Protein AF-A0A6G8KXK8-F1 (afdb_monomer)

pLDDT: mean 90.44, std 16.36, range [24.02, 98.88]

InterPro domains:
  IPR015020 Rv2525c-like, glycoside hydrolase-like domain [PF08924] (378-547)
  IPR017853 Glycoside hydrolase superfamily [SSF51445] (376-548)

Solvent-accessible surface area (backbone atoms only — not comparable to full-atom values): 31270 Å² total; per-residue (Å²): 136,88,83,84,82,83,89,82,91,83,83,91,78,85,88,78,90,76,91,75,84,85,71,83,79,80,82,74,75,77,79,79,46,39,70,76,41,20,50,42,35,47,50,48,38,73,72,38,61,87,43,93,65,53,70,86,60,78,68,58,14,59,79,43,71,66,49,40,26,46,49,37,27,53,50,29,49,78,70,68,46,58,70,84,66,35,70,32,67,86,44,72,68,52,50,71,67,53,67,71,47,63,65,77,30,87,66,72,36,71,71,44,36,47,51,27,46,30,34,40,57,74,70,31,69,27,46,52,81,92,39,98,48,43,17,31,40,39,72,47,36,43,52,22,50,41,49,50,25,64,48,21,38,43,74,86,40,55,46,98,88,67,48,46,36,41,33,48,43,50,48,52,42,52,55,50,90,61,42,40,48,72,42,94,91,36,38,70,67,50,18,50,50,33,21,60,53,28,30,71,89,39,53,81,57,58,50,64,57,52,11,26,13,67,91,35,56,66,54,34,25,49,54,41,20,50,51,28,50,75,72,66,31,45,76,40,94,52,88,84,48,83,34,38,22,68,30,64,90,44,70,43,49,53,52,53,45,55,72,65,42,63,46,38,76,87,70,38,70,69,55,36,45,54,52,26,44,35,39,38,58,52,68,42,73,84,57,49,75,89,75,51,53,54,54,60,41,23,13,52,46,22,40,51,28,35,75,71,43,30,61,53,61,61,62,38,52,69,51,40,51,35,59,39,54,32,47,54,68,37,60,33,32,45,72,80,70,48,70,86,49,39,56,72,92,60,82,67,59,47,30,25,32,33,40,58,67,57,46,64,65,31,57,47,21,48,73,31,86,89,25,63,50,27,76,52,42,36,19,32,38,38,37,26,72,42,50,21,81,62,71,78,38,79,19,36,63,49,72,66,31,49,53,56,40,23,68,38,66,32,65,56,100,86,47,79,27,68,30,30,35,39,45,29,49,52,57,59,37,56,46,75,86,54,42,41,93,67,41,20,36,54,50,29,53,53,51,46,56,46,35,58,77,71,65,57,58,68,76,30,31,39,24,41,47,40,60,44,78,41,49,71,64,56,38,62,67,31,44,48,56,23,39,52,37,21,50,57,41,24,63,75,69,70,45,49,48,44,20,30,26,19,24,29,45,47,36,38,49,34,43,75,72,69,56,24,70,15,20,37,31,46,22,58,52,50,86,26,68,11,27,35,58,45,36,82,39,94,41,43,17,34,43,32,32,40,77,47,78,43,61,34,17,25,77,89,66,46,83,69,49,74,44,67,32,34,38,30,39,50,36,82,93,17,50,47,62,39,65,55,76,65,133

Nearest PDB structures (foldseek):
  4pmq-assembly1_A  TM=8.020E-01  e=1.724E-07  Mycobacterium tuberculosis CDC1551
  4pmr-assembly1_A  TM=8.045E-01  e=3.486E-07  Mycobacterium tuberculosis CDC1551
  2nqj-assembly1_A  TM=4.482E-01  e=4.311E-01  Escherichia coli
  4k1g-assembly2_B  TM=5.235E-01  e=1.083E+00  Escherichia coli K-12
  2nq9-assembly1_A  TM=5.031E-01  e=2.189E+00  Escherichia coli

Radius of gyration: 27.79 Å; Cα contacts (8 Å, |Δi|>4): 1161; chains: 1; bounding box: 62×69×85 Å

Organism: NCBI:txid199591

Sequence (583 aa):
MTSIIPFDTRLGAKFHRARVREGRPRRTVPMAGREDVEAIQEWLNRSYGSHSEWVDLDEDGIAGWGTIRGLIRGLQIELGFTGNEVDGVFGNALKAAVPVLTPPTSTPQRIICIAQSALRVKGYNAATVDSGEFGHFIDNTVLAVQKLSDDANYHENRASNGNPTINKEVWKGLCSQDAYVLVQGGDPKLRTIQQRLNDSVNQPAMGLNPTDGVVTPQLARGLIKAVQVLLGLTNTDDPSVPGAADGIWGSGTAQAVRNIGGITAGAGQRWWRLLAYALYVNGYDSINVDDPAWADVAGSANDFGYSLRLNVTPGQTQAVSPLIVSALFVSYGDQERGWNDLRHDVIEPMVGIDTATRLTGLTKTFVNPDANLYKLHVGFVGRYMQNAPDPVLDKEMTLEEIEELSQLRTENEFNEVAFGIAPIWQTSANSAGYFIAGRGTTDAELAHARADSLGIPSNVTIYFAVDFDAFGSVIDDPIVPYFVELNTRNAQLGGRPIGVYGPRAVCNRMNAEGLATASYVGNLSYGWTGNLGQPMPSNWAIDQFVEFDAKFYDDDGNPAGTFGVDQLIHNPGNGQLWYPEAD

Structure (mmCIF, N/CA/C/O backbone):
data_AF-A0A6G8KXK8-F1
#
_entry.id   AF-A0A6G8KXK8-F1
#
loop_
_atom_site.group_PDB
_atom_site.id
_atom_site.type_symbol
_atom_site.label_atom_id
_atom_site.label_alt_id
_atom_site.label_comp_id
_atom_site.label_asym_id
_atom_site.label_entity_id
_atom_site.label_seq_id
_atom_site.pdbx_PDB_ins_code
_atom_site.Cartn_x
_atom_site.Cartn_y
_atom_site.Cartn_z
_atom_site.occupancy
_atom_site.B_iso_or_equiv
_atom_site.auth_seq_id
_atom_site.auth_comp_id
_atom_site.auth_asym_id
_atom_site.auth_atom_id
_atom_site.pdbx_PDB_model_num
ATOM 1 N N . MET A 1 1 ? 17.332 -8.543 22.336 1.00 27.42 1 MET A N 1
ATOM 2 C CA . MET A 1 1 ? 18.108 -9.576 21.614 1.00 27.42 1 MET A CA 1
ATOM 3 C C . MET A 1 1 ? 17.112 -10.403 20.834 1.00 27.42 1 MET A C 1
ATOM 5 O O . MET A 1 1 ? 16.396 -11.205 21.412 1.00 27.42 1 MET A O 1
ATOM 9 N N . THR A 1 2 ? 16.977 -10.076 19.558 1.00 25.08 2 THR A N 1
ATOM 10 C CA . THR A 1 2 ? 15.925 -10.527 18.646 1.00 25.08 2 THR A CA 1
ATOM 11 C C . THR A 1 2 ? 16.276 -11.914 18.108 1.00 25.08 2 THR A C 1
ATOM 13 O O . THR A 1 2 ? 17.287 -12.078 17.430 1.00 25.08 2 THR A O 1
ATOM 16 N N . SER A 1 3 ? 15.478 -12.922 18.461 1.00 24.19 3 SER A N 1
ATOM 17 C CA . SER A 1 3 ? 15.651 -14.307 18.015 1.00 24.19 3 SER A CA 1
ATOM 18 C C . SER A 1 3 ? 14.843 -14.543 16.741 1.00 24.19 3 SER A C 1
ATOM 20 O O . SER A 1 3 ? 13.624 -14.674 16.789 1.00 24.19 3 SER A O 1
ATOM 22 N N . ILE A 1 4 ? 15.544 -14.606 15.612 1.00 24.66 4 ILE A N 1
ATOM 23 C CA . ILE A 1 4 ? 15.035 -15.037 14.307 1.00 24.66 4 ILE A CA 1
ATOM 24 C C . ILE A 1 4 ? 15.002 -16.573 14.305 1.00 24.66 4 ILE A C 1
ATOM 26 O O . ILE A 1 4 ? 16.046 -17.205 14.462 1.00 24.66 4 ILE A O 1
ATOM 30 N N . ILE A 1 5 ? 13.825 -17.177 14.128 1.00 24.22 5 ILE A N 1
ATOM 31 C CA . ILE A 1 5 ? 13.677 -18.628 13.931 1.00 24.22 5 ILE A CA 1
ATOM 32 C C . ILE A 1 5 ? 13.654 -18.917 12.415 1.00 24.22 5 ILE A C 1
ATOM 34 O O . ILE A 1 5 ? 12.872 -18.286 11.703 1.00 24.22 5 ILE A O 1
ATOM 38 N N . PRO A 1 6 ? 14.487 -19.839 11.895 1.00 26.55 6 PRO A N 1
ATOM 39 C CA . PRO A 1 6 ? 14.518 -20.188 10.476 1.00 26.55 6 PRO A CA 1
ATOM 40 C C . PRO A 1 6 ? 13.463 -21.251 10.113 1.00 26.55 6 PRO A C 1
ATOM 42 O O . PRO A 1 6 ? 13.268 -22.226 10.837 1.00 26.55 6 PRO A O 1
ATOM 45 N N . PHE A 1 7 ? 12.823 -21.081 8.953 1.00 24.52 7 PHE A N 1
ATOM 46 C CA . PHE A 1 7 ? 11.949 -22.071 8.312 1.00 24.52 7 PHE A CA 1
ATOM 47 C C . PHE A 1 7 ? 12.776 -23.231 7.722 1.00 24.52 7 PHE A C 1
ATOM 49 O O . PHE A 1 7 ? 13.654 -22.999 6.892 1.00 24.52 7 PHE A O 1
ATOM 56 N N . ASP A 1 8 ? 12.465 -24.473 8.108 1.00 24.02 8 ASP A N 1
ATOM 57 C CA . ASP A 1 8 ? 12.993 -25.704 7.497 1.00 24.02 8 ASP A CA 1
ATOM 58 C C . ASP A 1 8 ? 11.921 -26.346 6.597 1.00 24.02 8 ASP A C 1
ATOM 60 O O . ASP A 1 8 ? 10.812 -26.669 7.026 1.00 24.02 8 ASP A O 1
ATOM 64 N N . THR A 1 9 ? 12.251 -26.509 5.318 1.00 25.44 9 THR A N 1
ATOM 65 C CA . THR A 1 9 ? 11.402 -27.078 4.270 1.00 25.44 9 THR A CA 1
ATOM 66 C C . THR A 1 9 ? 11.751 -28.541 4.020 1.00 25.44 9 THR A C 1
ATOM 68 O O . THR A 1 9 ? 12.615 -28.810 3.186 1.00 25.44 9 THR A O 1
ATOM 71 N N . ARG A 1 10 ? 11.041 -29.503 4.629 1.00 24.66 10 ARG A N 1
ATOM 72 C CA . ARG A 1 10 ? 10.925 -30.881 4.099 1.00 24.66 10 ARG A CA 1
ATOM 73 C C . ARG A 1 10 ? 9.642 -31.554 4.567 1.00 24.66 10 ARG A C 1
ATOM 75 O O . ARG A 1 10 ? 9.539 -31.889 5.736 1.00 24.66 10 ARG A O 1
ATOM 82 N N . LEU A 1 11 ? 8.743 -31.883 3.639 1.00 26.23 11 LEU A N 1
ATOM 83 C CA . LEU A 1 11 ? 7.909 -33.089 3.720 1.00 26.23 11 LEU A CA 1
ATOM 84 C C . LEU A 1 11 ? 7.279 -33.380 2.354 1.00 26.23 11 LEU A C 1
ATOM 86 O O . LEU A 1 11 ? 6.434 -32.645 1.855 1.00 26.23 11 LEU A O 1
ATOM 90 N N . GLY A 1 12 ? 7.736 -34.470 1.735 1.00 26.50 12 GLY A N 1
ATOM 91 C CA . GLY A 1 12 ? 7.145 -35.020 0.523 1.00 26.50 12 GLY A CA 1
ATOM 92 C C . GLY A 1 12 ? 5.819 -35.710 0.833 1.00 26.50 12 GLY A C 1
ATOM 93 O O . GLY A 1 12 ? 5.760 -36.590 1.691 1.00 26.50 12 GLY A O 1
ATOM 94 N N . ALA A 1 13 ? 4.769 -35.346 0.099 1.00 26.80 13 ALA A N 1
ATOM 95 C CA . ALA A 1 13 ? 3.465 -35.989 0.178 1.00 26.80 13 ALA A CA 1
ATOM 96 C C . ALA A 1 13 ? 3.167 -36.760 -1.117 1.00 26.80 13 ALA A C 1
ATOM 98 O O . ALA A 1 13 ? 3.169 -36.217 -2.221 1.00 26.80 13 ALA A O 1
ATOM 99 N N . LYS A 1 14 ? 2.916 -38.063 -0.962 1.00 24.61 14 LYS A N 1
ATOM 100 C CA . LYS A 1 14 ? 2.423 -38.967 -2.005 1.00 24.61 14 LYS A CA 1
ATOM 101 C C . LYS A 1 14 ? 0.951 -38.653 -2.288 1.00 24.61 14 LYS A C 1
ATOM 103 O O . LYS A 1 14 ? 0.112 -38.798 -1.405 1.00 24.61 14 LYS A O 1
ATOM 108 N N . PHE A 1 15 ? 0.632 -38.291 -3.527 1.00 24.77 15 PHE A N 1
ATOM 109 C CA . PHE A 1 15 ? -0.741 -38.080 -3.986 1.00 24.77 15 PHE A CA 1
ATOM 110 C C . PHE A 1 15 ? -1.497 -39.413 -4.138 1.00 24.77 15 PHE A C 1
ATOM 112 O O . PHE A 1 15 ? -1.054 -40.319 -4.847 1.00 24.77 15 PHE A O 1
ATOM 119 N N . HIS A 1 16 ? -2.673 -39.523 -3.515 1.00 25.58 16 HIS A N 1
ATOM 120 C CA . HIS A 1 16 ? -3.694 -40.521 -3.846 1.00 25.58 16 HIS A CA 1
ATOM 121 C C . HIS A 1 16 ? -4.865 -39.826 -4.551 1.00 25.58 16 HIS A C 1
ATOM 123 O O . HIS A 1 16 ? -5.420 -38.849 -4.058 1.00 25.58 16 HIS A O 1
ATOM 129 N N . ARG A 1 17 ? -5.197 -40.322 -5.749 1.00 25.28 17 ARG A N 1
ATOM 130 C CA . ARG A 1 17 ? -6.229 -39.793 -6.652 1.00 25.28 17 ARG A CA 1
ATOM 131 C C . ARG A 1 17 ? -7.635 -39.997 -6.076 1.00 25.28 17 ARG A C 1
ATOM 133 O O . ARG A 1 17 ? -8.088 -41.135 -5.986 1.00 25.28 17 ARG A O 1
ATOM 140 N N . ALA A 1 18 ? -8.364 -38.909 -5.843 1.00 25.88 18 ALA A N 1
ATOM 141 C CA . ALA A 1 18 ? -9.826 -38.907 -5.778 1.00 25.88 18 ALA A CA 1
ATOM 142 C C . ALA A 1 18 ? -10.382 -38.264 -7.063 1.00 25.88 18 ALA A C 1
ATOM 144 O O . ALA A 1 18 ? -9.946 -37.189 -7.469 1.00 25.88 18 ALA A O 1
ATOM 145 N N . ARG A 1 19 ? -11.301 -38.958 -7.748 1.00 25.53 19 ARG A N 1
ATOM 146 C CA . ARG A 1 19 ? -11.946 -38.485 -8.985 1.00 25.53 19 ARG A CA 1
ATOM 147 C C . ARG A 1 19 ? -12.957 -37.385 -8.657 1.00 25.53 19 ARG A C 1
ATOM 149 O O . ARG A 1 19 ? -13.968 -37.668 -8.020 1.00 25.53 19 ARG A O 1
ATOM 156 N N . VAL A 1 20 ? -12.716 -36.176 -9.154 1.00 28.48 20 VAL A N 1
ATOM 157 C CA . VAL A 1 20 ? -13.685 -35.071 -9.183 1.00 28.48 20 VAL A CA 1
ATOM 158 C C . VAL A 1 20 ? -14.348 -35.046 -10.563 1.00 28.48 20 VAL A C 1
ATOM 160 O O . VAL A 1 20 ? -13.684 -35.236 -11.581 1.00 28.48 20 VAL A O 1
ATOM 163 N N . ARG A 1 21 ? -15.675 -34.880 -10.587 1.00 28.84 21 ARG A N 1
ATOM 164 C CA . ARG A 1 21 ? -16.490 -34.746 -11.804 1.00 28.84 21 ARG A CA 1
ATOM 165 C C . ARG A 1 21 ? -16.113 -33.459 -12.548 1.00 28.84 21 ARG A C 1
ATOM 167 O O . ARG A 1 21 ? -16.109 -32.389 -11.951 1.00 28.84 21 ARG A O 1
ATOM 174 N N . GLU A 1 22 ? -15.836 -33.586 -13.843 1.00 28.25 22 GLU A N 1
ATOM 175 C CA . GLU A 1 22 ? -15.456 -32.498 -14.750 1.00 28.25 22 GLU A CA 1
ATOM 176 C C . GLU A 1 22 ? -16.555 -31.426 -14.857 1.00 28.25 22 GLU A C 1
ATOM 178 O O . GLU A 1 22 ? -17.613 -31.640 -15.452 1.00 28.25 22 GLU A O 1
ATOM 183 N N . GLY A 1 23 ? -16.288 -30.246 -14.295 1.00 30.88 23 GLY A N 1
ATOM 184 C CA . GLY A 1 23 ? -16.911 -28.998 -14.728 1.00 30.88 23 GLY A CA 1
ATOM 185 C C . GLY A 1 23 ? -16.258 -28.539 -16.032 1.00 30.88 23 GLY A C 1
ATOM 186 O O . GLY A 1 23 ? -15.044 -28.647 -16.191 1.00 30.88 23 GLY A O 1
ATOM 187 N N . ARG A 1 24 ? -17.063 -28.066 -16.990 1.00 28.66 24 ARG A N 1
ATOM 188 C CA . ARG A 1 24 ? -16.594 -27.618 -18.313 1.00 28.66 24 ARG A CA 1
ATOM 189 C C . ARG A 1 24 ? -15.445 -26.600 -18.178 1.00 28.66 24 ARG A C 1
ATOM 191 O O . ARG A 1 24 ? -15.614 -25.627 -17.442 1.00 28.66 24 ARG A O 1
ATOM 198 N N . PRO A 1 25 ? -14.329 -26.756 -18.912 1.00 29.16 25 PRO A N 1
ATOM 199 C CA . PRO A 1 25 ? -13.243 -25.787 -18.873 1.00 29.16 25 PRO A CA 1
ATOM 200 C C . PRO A 1 25 ? -13.718 -24.449 -19.450 1.00 29.16 25 PRO A C 1
ATOM 202 O O . PRO A 1 25 ? -14.267 -24.394 -20.555 1.00 29.16 25 PRO A O 1
ATOM 205 N N . ARG A 1 26 ? -13.487 -23.354 -18.713 1.00 35.84 26 ARG A N 1
ATOM 206 C CA . ARG A 1 26 ? -13.439 -22.018 -19.318 1.00 35.84 26 ARG A CA 1
ATOM 207 C C . ARG A 1 26 ? -12.346 -22.073 -20.386 1.00 35.84 26 ARG A C 1
ATOM 209 O O . ARG A 1 26 ? -11.205 -22.394 -20.075 1.00 35.84 26 ARG A O 1
ATOM 216 N N . ARG A 1 27 ? -12.705 -21.808 -21.644 1.00 28.64 27 ARG A N 1
ATOM 217 C CA . ARG A 1 27 ? -11.738 -21.613 -22.731 1.00 28.64 27 ARG A CA 1
ATOM 218 C C . ARG A 1 27 ? -10.864 -20.410 -22.371 1.00 28.64 27 ARG A C 1
ATOM 220 O O . ARG A 1 27 ? -11.276 -19.276 -22.589 1.00 28.64 27 ARG A O 1
ATOM 227 N N . THR A 1 28 ? -9.673 -20.653 -21.842 1.00 35.44 28 THR A N 1
ATOM 228 C CA . THR A 1 28 ? -8.553 -19.738 -22.038 1.00 35.44 28 THR A CA 1
ATOM 229 C C . THR A 1 28 ? -8.198 -19.834 -23.515 1.00 35.44 28 THR A C 1
ATOM 231 O O . THR A 1 28 ? -7.805 -20.887 -24.016 1.00 35.44 28 THR A O 1
ATOM 234 N N . VAL A 1 29 ? -8.460 -18.767 -24.262 1.00 34.31 29 VAL A N 1
ATOM 235 C CA . VAL A 1 29 ? -7.899 -18.633 -25.606 1.00 34.31 29 VAL A CA 1
ATOM 236 C C . VAL A 1 29 ? -6.383 -18.524 -25.401 1.00 34.31 29 VAL A C 1
ATOM 238 O O . VAL A 1 29 ? -5.975 -17.646 -24.638 1.00 34.31 29 VAL A O 1
ATOM 241 N N . PRO A 1 30 ? -5.549 -19.408 -25.980 1.00 43.50 30 PRO A N 1
ATOM 242 C CA . PRO A 1 30 ? -4.103 -19.234 -25.922 1.00 43.50 30 PRO A CA 1
ATOM 243 C C . PRO A 1 30 ? -3.772 -17.860 -26.503 1.00 43.50 30 PRO A C 1
ATOM 245 O O . PRO A 1 30 ? -4.259 -17.533 -27.589 1.00 43.50 30 PRO A O 1
ATOM 248 N N . MET A 1 31 ? -3.000 -17.037 -25.789 1.00 55.28 31 MET A N 1
ATOM 249 C CA . MET A 1 31 ? -2.445 -15.841 -26.420 1.00 55.28 31 MET A CA 1
ATOM 250 C C . MET A 1 31 ? -1.575 -16.311 -27.584 1.00 55.28 31 MET A C 1
ATOM 252 O O . MET A 1 31 ? -0.695 -17.144 -27.388 1.00 55.28 31 MET A O 1
ATOM 256 N N . ALA A 1 32 ? -1.861 -15.834 -28.794 1.00 73.75 32 ALA A N 1
ATOM 257 C CA . ALA A 1 32 ? -1.001 -16.108 -29.934 1.00 73.75 32 ALA A CA 1
ATOM 258 C C . ALA A 1 32 ? 0.373 -15.477 -29.665 1.00 73.75 32 ALA A C 1
ATOM 260 O O . ALA A 1 32 ? 0.445 -14.290 -29.331 1.00 73.75 32 ALA A O 1
ATOM 261 N N . GLY A 1 33 ? 1.434 -16.281 -29.767 1.00 84.12 33 GLY A N 1
ATOM 262 C CA . GLY A 1 33 ? 2.812 -15.816 -29.651 1.00 84.12 33 GLY A CA 1
ATOM 263 C C . GLY A 1 33 ? 3.148 -14.777 -30.718 1.00 84.12 33 GLY A C 1
ATOM 264 O O . GLY A 1 33 ? 2.551 -14.747 -31.797 1.00 84.12 33 GLY A O 1
ATOM 265 N N . ARG A 1 34 ? 4.090 -13.889 -30.407 1.00 95.06 34 ARG A N 1
ATOM 266 C CA . ARG A 1 34 ? 4.625 -12.914 -31.356 1.00 95.06 34 ARG A CA 1
ATOM 267 C C . ARG A 1 34 ? 5.804 -13.526 -32.110 1.00 95.06 34 ARG A C 1
ATOM 269 O O . ARG A 1 34 ? 6.796 -13.878 -31.478 1.00 95.06 34 ARG A O 1
ATOM 276 N N . GLU A 1 35 ? 5.741 -13.536 -33.441 1.00 95.81 35 GLU A N 1
ATOM 277 C CA . GLU A 1 35 ? 6.817 -14.054 -34.310 1.00 95.81 35 GLU A CA 1
ATOM 278 C C . GLU A 1 35 ? 8.181 -13.406 -34.011 1.00 95.81 35 GLU A C 1
ATOM 280 O O . GLU A 1 35 ? 9.219 -14.060 -34.029 1.00 95.81 35 GLU A O 1
ATOM 285 N N . ASP A 1 36 ? 8.198 -12.109 -33.683 1.00 96.06 36 ASP A N 1
ATOM 286 C CA . ASP A 1 36 ? 9.445 -11.413 -33.371 1.00 96.06 36 ASP A CA 1
ATOM 287 C C . ASP A 1 36 ? 10.028 -11.781 -31.999 1.00 96.06 36 ASP A C 1
ATOM 289 O O . ASP A 1 36 ? 11.231 -11.633 -31.800 1.00 96.06 36 ASP A O 1
ATOM 293 N N . VAL A 1 37 ? 9.204 -12.272 -31.070 1.00 97.88 37 VAL A N 1
ATOM 294 C CA . VAL A 1 37 ? 9.644 -12.807 -29.772 1.00 97.88 37 VAL A CA 1
ATOM 295 C C . VAL A 1 37 ? 10.102 -14.256 -29.913 1.00 97.88 37 VAL A C 1
ATOM 297 O O . VAL A 1 37 ? 11.105 -14.622 -29.307 1.00 97.88 37 VAL A O 1
ATOM 300 N N . GLU A 1 38 ? 9.435 -15.047 -30.752 1.00 98.06 38 GLU A N 1
ATOM 301 C CA . GLU A 1 38 ? 9.838 -16.420 -31.080 1.00 98.06 38 GLU A CA 1
ATOM 302 C C . GLU A 1 38 ? 11.241 -16.436 -31.697 1.00 98.06 38 GLU A C 1
ATOM 304 O O . GLU A 1 38 ? 12.143 -17.090 -31.177 1.00 98.06 38 GLU A O 1
ATOM 309 N N . ALA A 1 39 ? 11.494 -15.570 -32.685 1.00 98.38 39 ALA A N 1
ATOM 310 C CA . ALA A 1 39 ? 12.823 -15.411 -33.279 1.00 98.38 39 ALA A CA 1
ATOM 311 C C . ALA A 1 39 ? 13.909 -15.006 -32.257 1.00 98.38 39 ALA A C 1
ATOM 313 O O . ALA A 1 39 ? 15.077 -15.375 -32.397 1.00 98.38 39 ALA A O 1
ATOM 314 N N . ILE A 1 40 ? 13.546 -14.241 -31.218 1.00 98.56 40 ILE A N 1
ATOM 315 C CA . ILE A 1 40 ? 14.453 -13.889 -30.114 1.00 98.56 40 ILE A CA 1
ATOM 316 C C . ILE A 1 40 ? 14.750 -15.112 -29.245 1.00 98.56 40 ILE A C 1
ATOM 318 O O . ILE A 1 40 ? 15.912 -15.334 -28.905 1.00 98.56 40 ILE A O 1
ATOM 322 N N . GLN A 1 41 ? 13.728 -15.889 -28.882 1.00 98.62 41 GLN A N 1
ATOM 323 C CA . GLN A 1 41 ? 13.880 -17.116 -28.094 1.00 98.62 41 GLN A CA 1
ATOM 324 C C . GLN A 1 41 ? 14.781 -18.120 -28.832 1.00 98.62 41 GLN A C 1
ATOM 326 O O . GLN A 1 41 ? 15.763 -18.591 -28.255 1.00 98.62 41 GLN A O 1
ATOM 331 N N . GLU A 1 42 ? 14.541 -18.333 -30.129 1.00 98.56 42 GLU A N 1
ATOM 332 C CA . GLU A 1 42 ? 15.390 -19.158 -30.995 1.00 98.56 42 GLU A CA 1
ATOM 333 C C . GLU A 1 42 ? 16.831 -18.637 -31.041 1.00 98.56 42 GLU A C 1
ATOM 335 O O . GLU A 1 42 ? 17.790 -19.397 -30.910 1.00 98.56 42 GLU A O 1
ATOM 340 N N . TRP A 1 43 ? 17.026 -17.327 -31.234 1.00 98.56 43 TRP A N 1
ATOM 341 C CA . TRP A 1 43 ? 18.365 -16.739 -31.286 1.00 98.56 43 TRP A CA 1
ATOM 342 C C . TRP A 1 43 ? 19.128 -16.906 -29.969 1.00 98.56 43 TRP A C 1
ATOM 344 O O . TRP A 1 43 ? 20.331 -17.190 -29.998 1.00 98.56 43 TRP A O 1
ATOM 354 N N . LEU A 1 44 ? 18.445 -16.761 -28.831 1.00 98.56 44 LEU A N 1
ATOM 355 C CA . LEU A 1 44 ? 19.009 -16.999 -27.506 1.00 98.56 44 LEU A CA 1
ATOM 356 C C . LEU A 1 44 ? 19.429 -18.469 -27.348 1.00 98.56 44 LEU A C 1
ATOM 358 O O . LEU A 1 44 ? 20.590 -18.725 -27.027 1.00 98.56 44 LEU A O 1
ATOM 362 N N . ASN A 1 45 ? 18.548 -19.423 -27.667 1.00 98.62 45 ASN A N 1
ATOM 363 C CA . ASN A 1 45 ? 18.858 -20.857 -27.627 1.00 98.62 45 ASN A CA 1
ATOM 364 C C . ASN A 1 45 ? 20.031 -21.218 -28.552 1.00 98.62 45 ASN A C 1
ATOM 366 O O . ASN A 1 45 ? 20.974 -21.886 -28.134 1.00 98.62 45 ASN A O 1
ATOM 370 N N . ARG A 1 46 ? 20.050 -20.716 -29.792 1.00 97.88 46 ARG A N 1
ATOM 371 C CA . ARG A 1 46 ? 21.166 -20.951 -30.728 1.00 97.88 46 ARG A CA 1
ATOM 372 C C . ARG A 1 46 ? 22.479 -20.324 -30.260 1.00 97.88 46 ARG A C 1
ATOM 374 O O . ARG A 1 46 ? 23.545 -20.864 -30.546 1.00 97.88 46 ARG A O 1
ATOM 381 N N . SER A 1 47 ? 22.420 -19.168 -29.600 1.00 97.75 47 SER A N 1
ATOM 382 C CA . SER A 1 47 ? 23.607 -18.423 -29.164 1.00 97.75 47 SER A CA 1
ATOM 383 C C . SER A 1 47 ? 24.228 -18.975 -27.889 1.00 97.75 47 SER A C 1
ATOM 385 O O . SER A 1 47 ? 25.452 -18.956 -27.768 1.00 97.75 47 SER A O 1
ATOM 387 N N . TYR A 1 48 ? 23.398 -19.442 -26.956 1.00 98.19 48 TYR A N 1
ATOM 388 C CA . TYR A 1 48 ? 23.814 -19.801 -25.602 1.00 98.19 48 TYR A CA 1
ATOM 389 C C . TYR A 1 48 ? 23.580 -21.271 -25.250 1.00 98.19 48 TYR A C 1
ATOM 391 O O . TYR A 1 48 ? 24.131 -21.724 -24.256 1.00 98.19 48 TYR A O 1
ATOM 399 N N . GLY A 1 49 ? 22.867 -22.051 -26.067 1.00 96.69 49 GLY A N 1
ATOM 400 C CA . GLY A 1 49 ? 22.501 -23.443 -25.768 1.00 96.69 49 GLY A CA 1
ATOM 401 C C . GLY A 1 49 ? 23.669 -24.418 -25.596 1.00 96.69 49 GLY A C 1
ATOM 402 O O . GLY A 1 49 ? 23.498 -25.494 -25.033 1.00 96.69 49 GLY A O 1
ATOM 403 N N . SER A 1 50 ? 24.880 -24.059 -26.036 1.00 96.19 50 SER A N 1
ATOM 404 C CA . SER A 1 50 ? 26.093 -24.837 -25.741 1.00 96.19 50 SER A CA 1
ATOM 405 C C . SER A 1 50 ? 26.764 -24.469 -24.411 1.00 96.19 50 SER A C 1
ATOM 407 O O . SER A 1 50 ? 27.745 -25.109 -24.037 1.00 96.19 50 SER A O 1
ATOM 409 N N . HIS A 1 51 ? 26.309 -23.415 -23.730 1.00 96.56 51 HIS A N 1
ATOM 410 C CA . HIS A 1 51 ? 26.833 -22.979 -22.438 1.00 96.56 51 HIS A CA 1
ATOM 411 C C . HIS A 1 51 ? 26.232 -23.844 -21.326 1.00 96.56 51 HIS A C 1
ATOM 413 O O . HIS A 1 51 ? 25.023 -24.048 -21.283 1.00 96.56 51 HIS A O 1
ATOM 419 N N . SER A 1 52 ? 27.061 -24.344 -20.408 1.00 95.75 52 SER A N 1
ATOM 420 C CA . SER A 1 52 ? 26.627 -25.285 -19.360 1.00 95.75 52 SER A CA 1
ATOM 421 C C . SER A 1 52 ? 25.558 -24.732 -18.411 1.00 95.75 52 SER A C 1
ATOM 423 O O . SER A 1 52 ? 24.796 -25.496 -17.829 1.00 95.75 52 SER A O 1
ATOM 425 N N . GLU A 1 53 ? 25.527 -23.414 -18.247 1.00 95.38 53 GLU A N 1
ATOM 426 C CA . GLU A 1 53 ? 24.618 -22.660 -17.387 1.00 95.38 53 GLU A CA 1
ATOM 427 C C . GLU A 1 53 ? 23.354 -22.176 -18.118 1.00 95.38 53 GLU A C 1
ATOM 429 O O . GLU A 1 53 ? 22.489 -21.546 -17.505 1.00 95.38 53 GLU A O 1
ATOM 434 N N . TRP A 1 54 ? 23.229 -22.438 -19.424 1.00 97.88 54 TRP A N 1
ATOM 435 C CA . TRP A 1 54 ? 22.030 -22.072 -20.170 1.00 97.88 54 TRP A CA 1
ATOM 436 C C . TRP A 1 54 ? 20.848 -22.971 -19.802 1.00 97.88 54 TRP A C 1
ATOM 438 O O . TRP A 1 54 ? 20.991 -24.169 -19.562 1.00 97.88 54 TRP A O 1
ATOM 448 N N . VAL A 1 55 ? 19.659 -22.372 -19.778 1.00 96.94 55 VAL A N 1
ATOM 449 C CA . VAL A 1 55 ? 18.389 -23.082 -19.618 1.00 96.94 55 VAL A CA 1
ATOM 450 C C . VAL A 1 55 ? 17.584 -22.818 -20.877 1.00 96.94 55 VAL A C 1
ATOM 452 O O . VAL A 1 55 ? 17.238 -21.660 -21.123 1.00 96.94 55 VAL A O 1
ATOM 455 N N . ASP A 1 56 ? 17.305 -23.878 -21.637 1.00 97.25 56 ASP A N 1
ATOM 456 C CA . ASP A 1 56 ? 16.552 -23.798 -22.889 1.00 97.25 56 ASP A CA 1
ATOM 457 C C . ASP A 1 56 ? 15.218 -23.073 -22.688 1.00 97.25 56 ASP A C 1
ATOM 459 O O . ASP A 1 56 ? 14.495 -23.299 -21.711 1.00 97.25 56 ASP A O 1
ATOM 463 N N . LEU A 1 57 ? 14.924 -22.165 -23.615 1.00 97.50 57 LEU A N 1
ATOM 464 C CA . LEU A 1 57 ? 13.683 -21.405 -23.650 1.00 97.50 57 LEU A CA 1
ATOM 465 C C . LEU A 1 57 ? 12.658 -22.123 -24.519 1.00 97.50 57 LEU A C 1
ATOM 467 O O . LEU A 1 57 ? 13.009 -22.651 -25.574 1.00 97.50 57 LEU A O 1
ATOM 471 N N . ASP A 1 58 ? 11.392 -22.059 -24.113 1.00 96.69 58 ASP A N 1
ATOM 472 C CA . ASP A 1 58 ? 10.283 -22.363 -25.011 1.00 96.69 58 ASP A CA 1
ATOM 473 C C . ASP A 1 58 ? 10.249 -21.302 -26.126 1.00 96.69 58 ASP A C 1
ATOM 475 O O . ASP A 1 58 ? 10.227 -20.101 -25.852 1.00 96.69 58 ASP A O 1
ATOM 479 N N . GLU A 1 59 ? 10.270 -21.745 -27.382 1.00 97.06 59 GLU A N 1
ATOM 480 C CA . GLU A 1 59 ? 10.187 -20.908 -28.589 1.00 97.06 59 GLU A CA 1
ATOM 481 C C . GLU A 1 59 ? 8.706 -20.701 -28.951 1.00 97.06 59 GLU A C 1
ATOM 483 O O . GLU A 1 59 ? 8.203 -21.189 -29.956 1.00 97.06 59 GLU A O 1
ATOM 488 N N . ASP A 1 60 ? 7.959 -20.072 -28.041 1.00 96.25 60 ASP A N 1
ATOM 489 C CA . ASP A 1 60 ? 6.495 -19.951 -28.082 1.00 96.25 60 ASP A CA 1
ATOM 490 C C . ASP A 1 60 ? 5.986 -18.541 -28.438 1.00 96.25 60 ASP A C 1
ATOM 492 O O . ASP A 1 60 ? 4.777 -18.291 -28.486 1.00 96.25 60 ASP A O 1
ATOM 496 N N . GLY A 1 61 ? 6.900 -17.593 -28.645 1.00 96.81 61 GLY A N 1
ATOM 497 C CA . GLY A 1 61 ? 6.605 -16.194 -28.928 1.00 96.81 61 GLY A CA 1
ATOM 498 C C . GLY A 1 61 ? 6.013 -15.412 -27.750 1.00 96.81 61 GLY A C 1
ATOM 499 O O . GLY A 1 61 ? 5.507 -14.300 -27.948 1.00 96.81 61 GLY A O 1
ATOM 500 N N . ILE A 1 62 ? 6.038 -15.942 -26.524 1.00 95.75 62 ILE A N 1
ATOM 501 C CA . ILE A 1 62 ? 5.465 -15.283 -25.346 1.00 95.75 62 ILE A CA 1
ATOM 502 C C . ILE A 1 62 ? 6.490 -14.337 -24.703 1.00 95.75 62 ILE A C 1
ATOM 504 O O . ILE A 1 62 ? 7.555 -14.726 -24.222 1.00 95.75 62 ILE A O 1
ATOM 508 N N . ALA A 1 63 ? 6.133 -13.053 -24.605 1.00 92.69 63 ALA A N 1
ATOM 509 C CA . ALA A 1 63 ? 6.912 -12.009 -23.926 1.00 92.69 63 ALA A CA 1
ATOM 510 C C . ALA A 1 63 ? 6.805 -12.095 -22.382 1.00 92.69 63 ALA A C 1
ATOM 512 O O . ALA A 1 63 ? 6.481 -11.122 -21.707 1.00 92.69 63 ALA A O 1
ATOM 513 N N . GLY A 1 64 ? 7.024 -13.285 -21.818 1.00 92.94 64 GLY A N 1
ATOM 514 C CA . GLY A 1 64 ? 6.845 -13.589 -20.396 1.00 92.94 64 GLY A CA 1
ATOM 515 C C . GLY A 1 64 ? 8.153 -13.727 -19.613 1.00 92.94 64 GLY A C 1
ATOM 516 O O . GLY A 1 64 ? 9.247 -13.420 -20.089 1.00 92.94 64 GLY A O 1
ATOM 517 N N . TRP A 1 65 ? 8.044 -14.227 -18.378 1.00 94.56 65 TRP A N 1
ATOM 518 C CA . TRP A 1 65 ? 9.195 -14.443 -17.494 1.00 94.56 65 TRP A CA 1
ATOM 519 C C . TRP A 1 65 ? 10.229 -15.426 -18.049 1.00 94.56 65 TRP A C 1
ATOM 521 O O . TRP A 1 65 ? 11.407 -15.257 -17.748 1.00 94.56 65 TRP A O 1
ATOM 531 N N . GLY A 1 66 ? 9.818 -16.417 -18.849 1.00 95.94 66 GLY A N 1
ATOM 532 C CA . GLY A 1 66 ? 10.748 -17.328 -19.528 1.00 95.94 66 GLY A CA 1
ATOM 533 C C . GLY A 1 66 ? 11.736 -16.552 -20.400 1.00 95.94 66 GLY A C 1
ATOM 534 O O . GLY A 1 66 ? 12.939 -16.574 -20.148 1.00 95.94 66 GLY A O 1
ATOM 535 N N . THR A 1 67 ? 11.209 -15.757 -21.330 1.00 97.50 67 THR A N 1
ATOM 536 C CA . THR A 1 67 ? 11.984 -14.902 -22.240 1.00 97.50 67 THR A CA 1
ATOM 537 C C . THR A 1 67 ? 12.832 -13.865 -21.499 1.00 97.50 67 THR A C 1
ATOM 539 O O . THR A 1 67 ? 14.018 -13.729 -21.790 1.00 97.50 67 THR A O 1
ATOM 542 N N . ILE A 1 68 ? 12.276 -13.171 -20.495 1.00 98.12 68 ILE A N 1
ATOM 543 C CA . ILE A 1 68 ? 13.036 -12.193 -19.691 1.00 98.12 68 ILE A CA 1
ATOM 544 C C . ILE A 1 68 ? 14.205 -12.857 -18.948 1.00 98.12 68 ILE A C 1
ATOM 546 O O . ILE A 1 68 ? 15.318 -12.337 -18.978 1.00 98.12 68 ILE A O 1
ATOM 550 N N . ARG A 1 69 ? 13.997 -14.028 -18.328 1.00 98.00 69 ARG A N 1
ATOM 551 C CA . ARG A 1 69 ? 15.082 -14.777 -17.668 1.00 98.00 69 ARG A CA 1
ATOM 552 C C . ARG A 1 69 ? 16.144 -15.233 -18.664 1.00 98.00 69 ARG A C 1
ATOM 554 O O . ARG A 1 69 ? 17.324 -15.172 -18.338 1.00 98.00 69 ARG A O 1
ATOM 561 N N . GLY A 1 70 ? 15.744 -15.644 -19.868 1.00 98.31 70 GLY A N 1
ATOM 562 C CA . GLY A 1 70 ? 16.664 -15.962 -20.961 1.00 98.31 70 GLY A CA 1
ATOM 563 C C . GLY A 1 70 ? 17.550 -14.779 -21.352 1.00 98.31 70 GLY A C 1
ATOM 564 O O . GLY A 1 70 ? 18.770 -14.913 -21.406 1.00 98.31 70 GLY A O 1
ATOM 565 N N . LEU A 1 71 ? 16.956 -13.596 -21.534 1.00 98.69 71 LEU A N 1
ATOM 566 C CA . LEU A 1 71 ? 17.695 -12.359 -21.810 1.00 98.69 71 LEU A CA 1
ATOM 567 C C . LEU A 1 71 ? 18.692 -12.022 -20.691 1.00 98.69 71 LEU A C 1
ATOM 569 O O . LEU A 1 71 ? 19.830 -11.652 -20.976 1.00 98.69 71 LEU A O 1
ATOM 573 N N . ILE A 1 72 ? 18.288 -12.181 -19.424 1.00 98.69 72 ILE A N 1
ATOM 574 C CA . ILE A 1 72 ? 19.165 -11.935 -18.271 1.00 98.69 72 ILE A CA 1
ATOM 575 C C . ILE A 1 72 ? 20.326 -12.936 -18.233 1.00 98.69 72 ILE A C 1
ATOM 577 O O . ILE A 1 72 ? 21.464 -12.511 -18.053 1.00 98.69 72 ILE A O 1
ATOM 581 N N . ARG A 1 73 ? 20.077 -14.235 -18.452 1.00 98.62 73 ARG A N 1
ATOM 582 C CA . ARG A 1 73 ? 21.145 -15.252 -18.503 1.00 98.62 73 ARG A CA 1
ATOM 583 C C . ARG A 1 73 ? 22.127 -14.989 -19.631 1.00 98.62 73 ARG A C 1
ATOM 585 O O . ARG A 1 73 ? 23.330 -15.058 -19.407 1.00 98.62 73 ARG A O 1
ATOM 592 N N . GLY A 1 74 ? 21.628 -14.630 -20.815 1.00 98.38 74 GLY A N 1
ATOM 593 C CA . GLY A 1 74 ? 22.478 -14.237 -21.936 1.00 98.38 74 GLY A CA 1
ATOM 594 C C . GLY A 1 74 ? 23.381 -13.068 -21.547 1.00 98.38 74 GLY A C 1
ATOM 595 O O . GLY A 1 74 ? 24.587 -13.121 -21.759 1.00 98.38 74 GLY A O 1
ATOM 596 N N . LEU A 1 75 ? 22.826 -12.048 -20.882 1.00 98.62 75 LEU A N 1
ATOM 597 C CA . LEU A 1 75 ? 23.592 -10.887 -20.420 1.00 98.62 75 LEU A CA 1
ATOM 598 C C . LEU A 1 75 ? 24.630 -11.253 -19.350 1.00 98.62 75 LEU A C 1
ATOM 600 O O . LEU A 1 75 ? 25.755 -10.769 -19.410 1.00 98.62 75 LEU A O 1
ATOM 604 N N . GLN A 1 76 ? 24.272 -12.114 -18.396 1.00 98.62 76 GLN A N 1
ATOM 605 C CA . GLN A 1 76 ? 25.187 -12.646 -17.381 1.00 98.62 76 GLN A CA 1
ATOM 606 C C . GLN A 1 76 ? 26.363 -13.389 -18.038 1.00 98.62 76 GLN A C 1
ATOM 608 O O . GLN A 1 76 ? 27.515 -13.109 -17.710 1.00 98.62 76 GLN A O 1
ATOM 613 N N . ILE A 1 77 ? 26.095 -14.255 -19.020 1.00 98.38 77 ILE A N 1
ATOM 614 C CA . ILE A 1 77 ? 27.127 -14.986 -19.774 1.00 98.38 77 ILE A CA 1
ATOM 615 C C . ILE A 1 77 ? 28.047 -14.019 -20.535 1.00 98.38 77 ILE A C 1
ATOM 617 O O . ILE A 1 77 ? 29.267 -14.122 -20.424 1.00 98.38 77 ILE A O 1
ATOM 621 N N . GLU A 1 78 ? 27.495 -13.039 -21.260 1.00 98.12 78 GLU A N 1
ATOM 622 C CA . GLU A 1 78 ? 28.302 -12.043 -21.991 1.00 98.12 78 GLU A CA 1
ATOM 623 C C . GLU A 1 78 ? 29.187 -11.187 -21.073 1.00 98.12 78 GLU A C 1
ATOM 625 O O . GLU A 1 78 ? 30.233 -10.695 -21.498 1.00 98.12 78 GLU A O 1
ATOM 630 N N . LEU A 1 79 ? 28.779 -11.002 -19.816 1.00 97.94 79 LEU A N 1
ATOM 631 C CA . LEU A 1 79 ? 29.533 -10.259 -18.804 1.00 97.94 79 LEU A CA 1
ATOM 632 C C . LEU A 1 79 ? 30.465 -11.150 -17.966 1.00 97.94 79 LEU A C 1
ATOM 634 O O . LEU A 1 79 ? 31.142 -10.643 -17.073 1.00 97.94 79 LEU A O 1
ATOM 638 N N . GLY A 1 80 ? 30.541 -12.450 -18.268 1.00 97.19 80 GLY A N 1
ATOM 639 C CA . GLY A 1 80 ? 31.478 -13.386 -17.645 1.00 97.19 80 GLY A CA 1
ATOM 640 C C . GLY A 1 80 ? 31.057 -13.916 -16.273 1.00 97.19 80 GLY A C 1
ATOM 641 O O . GLY A 1 80 ? 31.910 -14.417 -15.542 1.00 97.19 80 GLY A O 1
ATOM 642 N N . PHE A 1 81 ? 29.775 -13.817 -15.912 1.00 98.06 81 PHE A N 1
ATOM 643 C CA . PHE A 1 81 ? 29.229 -14.504 -14.737 1.00 98.06 81 PHE A CA 1
ATOM 644 C C . PHE A 1 81 ? 29.251 -16.022 -14.965 1.00 98.06 81 PHE A C 1
ATOM 646 O O . PHE A 1 81 ? 29.106 -16.486 -16.097 1.00 98.06 81 PHE A O 1
ATOM 653 N N . THR A 1 82 ? 29.428 -16.809 -13.899 1.00 96.50 82 THR A N 1
ATOM 654 C CA . THR A 1 82 ? 29.563 -18.277 -14.010 1.00 96.50 82 THR A CA 1
ATOM 655 C C . THR A 1 82 ? 28.801 -19.023 -12.919 1.00 96.50 82 THR A C 1
ATOM 657 O O . THR A 1 82 ? 28.465 -18.463 -11.872 1.00 96.50 82 THR A O 1
ATOM 660 N N . GLY A 1 83 ? 28.521 -20.310 -13.147 1.00 95.19 83 GLY A N 1
ATOM 661 C CA . GLY A 1 83 ? 27.860 -21.166 -12.161 1.00 95.19 83 GLY A CA 1
ATOM 662 C C . GLY A 1 83 ? 26.524 -20.595 -11.669 1.00 95.19 83 GLY A C 1
ATOM 663 O O . GLY A 1 83 ? 25.662 -20.222 -12.461 1.00 95.19 83 GLY A O 1
ATOM 664 N N . ASN A 1 84 ? 26.351 -20.513 -10.346 1.00 93.50 84 ASN A N 1
ATOM 665 C CA . ASN A 1 84 ? 25.097 -20.066 -9.726 1.00 93.50 84 ASN A CA 1
ATOM 666 C C . ASN A 1 84 ? 24.791 -18.576 -9.940 1.00 93.50 84 ASN A C 1
ATOM 668 O O . ASN A 1 84 ? 23.695 -18.142 -9.601 1.00 93.50 84 ASN A O 1
ATOM 672 N N . GLU A 1 85 ? 25.736 -17.791 -10.463 1.00 94.75 85 GLU A N 1
ATOM 673 C CA . GLU A 1 85 ? 25.497 -16.379 -10.754 1.00 94.75 85 GLU A CA 1
ATOM 674 C C . GLU A 1 85 ? 24.740 -16.166 -12.077 1.00 94.75 85 GLU A C 1
ATOM 676 O O . GLU A 1 85 ? 24.237 -15.072 -12.316 1.00 94.75 85 GLU A O 1
ATOM 681 N N . VAL A 1 86 ? 24.626 -17.197 -12.926 1.00 97.38 86 VAL A N 1
ATOM 682 C CA . VAL A 1 86 ? 23.822 -17.194 -14.164 1.00 97.38 86 VAL A CA 1
ATOM 683 C C . VAL A 1 86 ? 22.399 -17.683 -13.856 1.00 97.38 86 VAL A C 1
ATOM 685 O O . VAL A 1 86 ? 21.899 -18.687 -14.363 1.00 97.38 86 VAL A O 1
ATOM 688 N N . ASP A 1 87 ? 21.732 -16.992 -12.940 1.00 95.69 87 ASP A N 1
ATOM 689 C CA . ASP A 1 87 ? 20.433 -17.390 -12.388 1.00 95.69 87 ASP A CA 1
ATOM 690 C C . ASP A 1 87 ? 19.226 -16.866 -13.192 1.00 95.69 87 ASP A C 1
ATOM 692 O O . ASP A 1 87 ? 18.106 -17.380 -13.059 1.00 95.69 87 ASP A O 1
ATOM 696 N N . GLY A 1 88 ? 19.438 -15.897 -14.087 1.00 96.62 88 GLY A N 1
ATOM 697 C CA . GLY A 1 88 ? 18.368 -15.188 -14.788 1.00 96.62 88 GLY A CA 1
ATOM 698 C C . GLY A 1 88 ? 17.684 -14.114 -13.936 1.00 96.62 88 GLY A C 1
ATOM 699 O O . GLY A 1 88 ? 16.534 -13.769 -14.211 1.00 96.62 88 GLY A O 1
ATOM 700 N N . VAL A 1 89 ? 18.353 -13.595 -12.902 1.00 96.81 89 VAL A N 1
ATOM 701 C CA . VAL A 1 89 ? 17.865 -12.523 -12.026 1.00 96.81 89 VAL A CA 1
ATOM 702 C C . VAL A 1 89 ? 18.694 -11.252 -12.214 1.00 96.81 89 VAL A C 1
ATOM 704 O O . VAL A 1 89 ? 19.917 -11.242 -12.086 1.00 96.81 89 VAL A O 1
ATOM 707 N N . PHE A 1 90 ? 18.022 -10.124 -12.463 1.00 96.50 90 PHE A N 1
ATOM 708 C CA . PHE A 1 90 ? 18.680 -8.816 -12.518 1.00 96.50 90 PHE A CA 1
ATOM 709 C C . PHE A 1 90 ? 18.937 -8.271 -11.101 1.00 96.50 90 PHE A C 1
ATOM 711 O O . PHE A 1 90 ? 18.233 -7.388 -10.609 1.00 96.50 90 PHE A O 1
ATOM 718 N N . GLY A 1 91 ? 19.922 -8.853 -10.412 1.00 94.19 91 GLY A N 1
ATOM 719 C CA . GLY A 1 91 ? 20.336 -8.468 -9.059 1.00 94.19 91 GLY A CA 1
ATOM 720 C C . GLY A 1 91 ? 21.374 -7.338 -9.012 1.00 94.19 91 GLY A C 1
ATOM 721 O O . GLY A 1 91 ? 21.811 -6.812 -10.037 1.00 94.19 91 GLY A O 1
ATOM 722 N N . ASN A 1 92 ? 21.820 -6.987 -7.799 1.00 92.12 92 ASN A N 1
ATOM 723 C CA . ASN A 1 92 ? 22.785 -5.900 -7.572 1.00 92.12 92 ASN A CA 1
ATOM 724 C C . ASN A 1 92 ? 24.137 -6.131 -8.267 1.00 92.12 92 ASN A C 1
ATOM 726 O O . ASN A 1 92 ? 24.707 -5.185 -8.806 1.00 92.12 92 ASN A O 1
ATOM 730 N N . ALA A 1 93 ? 24.629 -7.376 -8.297 1.00 95.19 93 ALA A N 1
ATOM 731 C CA . ALA A 1 93 ? 25.880 -7.719 -8.974 1.00 95.19 93 ALA A CA 1
ATOM 732 C C . ALA A 1 93 ? 25.792 -7.459 -10.487 1.00 95.19 93 ALA A C 1
ATOM 734 O O . ALA A 1 93 ? 26.649 -6.778 -11.048 1.00 95.19 93 ALA A O 1
ATOM 735 N N . LEU A 1 94 ? 24.705 -7.904 -11.132 1.00 97.12 94 LEU A N 1
ATOM 736 C CA . LEU A 1 94 ? 24.474 -7.634 -12.550 1.00 97.12 94 LEU A CA 1
ATOM 737 C C . LEU A 1 94 ? 24.286 -6.134 -12.811 1.00 97.12 94 LEU A C 1
ATOM 739 O O . LEU A 1 94 ? 24.913 -5.590 -13.715 1.00 97.12 94 LEU A O 1
ATOM 743 N N . LYS A 1 95 ? 23.506 -5.435 -11.974 1.00 95.25 95 LYS A N 1
ATOM 744 C CA . LYS A 1 95 ? 23.316 -3.976 -12.072 1.00 95.25 95 LYS A CA 1
ATOM 745 C C . LYS A 1 95 ? 24.641 -3.200 -12.007 1.00 95.25 95 LYS A C 1
ATOM 747 O O . LYS A 1 95 ? 24.757 -2.157 -12.648 1.00 95.25 95 LYS A O 1
ATOM 752 N N . ALA A 1 96 ? 25.616 -3.681 -11.236 1.00 95.31 96 ALA A N 1
ATOM 753 C CA . ALA A 1 96 ? 26.944 -3.078 -11.137 1.00 95.31 96 ALA A CA 1
ATOM 754 C C . ALA A 1 96 ? 27.851 -3.409 -12.336 1.00 95.31 96 ALA A C 1
ATOM 756 O O . ALA A 1 96 ? 28.705 -2.597 -12.686 1.00 95.31 96 ALA A O 1
ATOM 757 N N . ALA A 1 97 ? 27.668 -4.578 -12.957 1.00 97.38 97 ALA A N 1
ATOM 758 C CA . ALA A 1 97 ? 28.498 -5.060 -14.061 1.00 97.38 97 ALA A CA 1
ATOM 759 C C . ALA A 1 97 ? 28.047 -4.571 -15.448 1.00 97.38 97 ALA A C 1
ATOM 761 O O . ALA A 1 97 ? 28.870 -4.495 -16.361 1.00 97.38 97 ALA A O 1
ATOM 762 N N . VAL A 1 98 ? 26.758 -4.255 -15.636 1.00 97.38 98 VAL A N 1
ATOM 763 C CA . VAL A 1 98 ? 26.243 -3.858 -16.957 1.00 97.38 98 VAL A CA 1
ATOM 764 C C . VAL A 1 98 ? 26.913 -2.581 -17.488 1.00 97.38 98 VAL A C 1
ATOM 766 O O . VAL A 1 98 ? 27.023 -1.584 -16.768 1.00 97.38 98 VAL A O 1
ATOM 769 N N . PRO A 1 99 ? 27.322 -2.560 -18.770 1.00 95.94 99 PRO A N 1
ATOM 770 C CA . PRO A 1 99 ? 27.937 -1.389 -19.371 1.00 95.94 99 PRO A CA 1
ATOM 771 C C . PRO A 1 99 ? 26.892 -0.317 -19.688 1.00 95.94 99 PRO A C 1
ATOM 773 O O . PRO A 1 99 ? 25.721 -0.611 -19.946 1.00 95.94 99 PRO A O 1
ATOM 776 N N . VAL A 1 100 ? 27.342 0.937 -19.775 1.00 96.88 100 VAL A N 1
ATOM 777 C CA . VAL A 1 100 ? 26.565 1.988 -20.442 1.00 96.88 100 VAL A CA 1
ATOM 778 C C . VAL A 1 100 ? 26.741 1.828 -21.949 1.00 96.88 100 VAL A C 1
ATOM 780 O O . VAL A 1 100 ? 27.812 2.119 -22.485 1.00 96.88 100 VAL A O 1
ATOM 783 N N . LEU A 1 101 ? 25.696 1.386 -22.648 1.00 97.00 101 LEU A N 1
ATOM 784 C CA . LEU A 1 101 ? 25.731 1.322 -24.109 1.00 97.00 101 LEU A CA 1
ATOM 785 C C . LEU A 1 101 ? 25.466 2.708 -24.697 1.00 97.00 101 LEU A C 1
ATOM 787 O O . LEU A 1 101 ? 24.468 3.350 -24.360 1.00 97.00 101 LEU A O 1
ATOM 791 N N . THR A 1 102 ? 26.351 3.153 -25.591 1.00 95.69 102 THR A N 1
ATOM 792 C CA . THR A 1 102 ? 26.313 4.496 -26.184 1.00 95.69 102 THR A CA 1
ATOM 793 C C . THR A 1 102 ? 26.316 4.427 -27.717 1.00 95.69 102 THR A C 1
ATOM 795 O O . THR A 1 102 ? 27.193 3.775 -28.289 1.00 95.69 102 THR A O 1
ATOM 798 N N . PRO A 1 103 ? 25.372 5.094 -28.405 1.00 93.69 103 PRO A N 1
ATOM 799 C CA . PRO A 1 103 ? 25.359 5.178 -29.865 1.00 93.69 103 PRO A CA 1
ATOM 800 C C . PRO A 1 103 ? 26.184 6.369 -30.416 1.00 93.69 103 PRO A C 1
ATOM 802 O O . PRO A 1 103 ? 26.334 7.390 -29.735 1.00 93.69 103 PRO A O 1
ATOM 805 N N . PRO A 1 104 ? 26.634 6.316 -31.687 1.00 90.88 104 PRO A N 1
ATOM 806 C CA . PRO A 1 104 ? 26.527 5.178 -32.594 1.00 90.88 104 PRO A CA 1
ATOM 807 C C . PRO A 1 104 ? 27.615 4.137 -32.310 1.00 90.88 104 PRO A C 1
ATOM 809 O O . PRO A 1 104 ? 28.783 4.477 -32.138 1.00 90.88 104 PRO A O 1
ATOM 812 N N . THR A 1 105 ? 27.242 2.861 -32.327 1.00 90.88 105 THR A N 1
ATOM 813 C CA . THR A 1 105 ? 28.207 1.755 -32.354 1.00 90.88 105 THR A CA 1
ATOM 814 C C . THR A 1 105 ? 27.927 0.893 -33.578 1.00 90.88 105 THR A C 1
ATOM 816 O O . THR A 1 105 ? 26.938 0.164 -33.619 1.00 90.88 105 THR A O 1
ATOM 819 N N . SER A 1 106 ? 28.799 0.993 -34.583 1.00 84.81 106 SER A N 1
ATOM 820 C CA . SER A 1 106 ? 28.720 0.216 -35.826 1.00 84.81 106 SER A CA 1
ATOM 821 C C . SER A 1 106 ? 29.480 -1.110 -35.765 1.00 84.81 106 SER A C 1
ATOM 823 O O . SER A 1 106 ? 29.373 -1.902 -36.694 1.00 84.81 106 SER A O 1
ATOM 825 N N . THR A 1 107 ? 30.217 -1.387 -34.691 1.00 85.44 107 THR A N 1
ATOM 826 C CA . THR A 1 107 ? 30.792 -2.714 -34.441 1.00 85.44 107 THR A CA 1
ATOM 827 C C . THR A 1 107 ? 29.718 -3.611 -33.818 1.00 85.44 107 THR A C 1
ATOM 829 O O . THR A 1 107 ? 29.227 -3.248 -32.748 1.00 85.44 107 THR A O 1
ATOM 832 N N . PRO A 1 108 ? 29.364 -4.761 -34.425 1.00 85.81 108 PRO A N 1
ATOM 833 C CA . PRO A 1 108 ? 28.377 -5.666 -33.848 1.00 85.81 108 PRO A CA 1
ATOM 834 C C . PRO A 1 108 ? 28.825 -6.195 -32.480 1.00 85.81 108 PRO A C 1
ATOM 836 O O . PRO A 1 108 ? 29.969 -6.631 -32.330 1.00 85.81 108 PRO A O 1
ATOM 839 N N . GLN A 1 109 ? 27.931 -6.191 -31.488 1.00 94.75 109 GLN A N 1
ATOM 840 C CA . GLN A 1 109 ? 28.185 -6.756 -30.156 1.00 94.75 109 GLN A CA 1
ATOM 841 C C . GLN A 1 109 ? 26.982 -7.567 -29.668 1.00 94.75 109 GLN A C 1
ATOM 843 O O . GLN A 1 109 ? 25.844 -7.103 -29.750 1.00 94.75 109 GLN A O 1
ATOM 848 N N . ARG A 1 110 ? 27.226 -8.747 -29.080 1.00 96.38 110 ARG A N 1
ATOM 849 C CA . ARG A 1 110 ? 26.162 -9.614 -28.537 1.00 96.38 110 ARG A CA 1
ATOM 850 C C . ARG A 1 110 ? 25.354 -8.937 -27.426 1.00 96.38 110 ARG A C 1
ATOM 852 O O . ARG A 1 110 ? 24.138 -9.080 -27.387 1.00 96.38 110 ARG A O 1
ATOM 859 N N . ILE A 1 111 ? 25.990 -8.108 -26.597 1.00 97.62 111 ILE A N 1
ATOM 860 C CA . ILE A 1 111 ? 25.289 -7.308 -25.579 1.00 97.62 111 ILE A CA 1
ATOM 861 C C . ILE A 1 111 ? 24.272 -6.339 -26.220 1.00 97.62 111 ILE A C 1
ATOM 863 O O . ILE A 1 111 ? 23.187 -6.141 -25.675 1.00 97.62 111 ILE A O 1
ATOM 867 N N . ILE A 1 112 ? 24.561 -5.778 -27.403 1.00 98.19 112 ILE A N 1
ATOM 868 C CA . ILE A 1 112 ? 23.600 -4.938 -28.140 1.00 98.19 112 ILE A CA 1
ATOM 869 C C . ILE A 1 112 ? 22.455 -5.793 -28.708 1.00 98.19 112 ILE A C 1
ATOM 871 O O . ILE A 1 112 ? 21.305 -5.368 -28.623 1.00 98.19 112 ILE A O 1
ATOM 875 N N . CYS A 1 113 ? 22.728 -7.005 -29.211 1.00 98.38 113 CYS A N 1
ATOM 876 C CA . CYS A 1 113 ? 21.682 -7.953 -29.626 1.00 98.38 113 CYS A CA 1
ATOM 877 C C . CYS A 1 113 ? 20.698 -8.249 -28.480 1.00 98.38 113 CYS A C 1
ATOM 879 O O . CYS A 1 113 ? 19.484 -8.233 -28.686 1.00 98.38 113 CYS A O 1
ATOM 881 N N . ILE A 1 114 ? 21.206 -8.464 -27.258 1.00 98.62 114 ILE A N 1
ATOM 882 C CA . ILE A 1 114 ? 20.374 -8.681 -26.063 1.00 98.62 114 ILE A CA 1
ATOM 883 C C . ILE A 1 114 ? 19.537 -7.436 -25.755 1.00 98.62 114 ILE A C 1
ATOM 885 O O . ILE A 1 114 ? 18.335 -7.552 -25.524 1.00 98.62 114 ILE A O 1
ATOM 889 N N . ALA A 1 115 ? 20.133 -6.241 -25.795 1.00 98.44 115 ALA A N 1
ATOM 890 C CA . ALA A 1 115 ? 19.412 -4.990 -25.557 1.00 98.44 115 ALA A CA 1
ATOM 891 C C . ALA A 1 115 ? 18.282 -4.757 -26.575 1.00 98.44 115 ALA A C 1
ATOM 893 O O . ALA A 1 115 ? 17.162 -4.417 -26.196 1.00 98.44 115 ALA A O 1
ATOM 894 N N . GLN A 1 116 ? 18.556 -4.972 -27.865 1.00 98.56 116 GLN A N 1
ATOM 895 C CA . GLN A 1 116 ? 17.563 -4.885 -28.941 1.00 98.56 116 GLN A CA 1
ATOM 896 C C . GLN A 1 116 ? 16.443 -5.910 -28.749 1.00 98.56 116 GLN A C 1
ATOM 898 O O . GLN A 1 116 ? 15.267 -5.570 -28.865 1.00 98.56 116 GLN A O 1
ATOM 903 N N . SER A 1 117 ? 16.800 -7.141 -28.385 1.00 98.56 117 SER A N 1
ATOM 904 C CA . SER A 1 117 ? 15.836 -8.200 -28.087 1.00 98.56 117 SER A CA 1
ATOM 905 C C . SER A 1 117 ? 14.936 -7.820 -26.908 1.00 98.56 117 SER A C 1
ATOM 907 O O . SER A 1 117 ? 13.714 -7.909 -27.006 1.00 98.56 117 SER A O 1
ATOM 909 N N . ALA A 1 118 ? 15.509 -7.297 -25.822 1.00 98.25 118 ALA A N 1
ATOM 910 C CA . ALA A 1 118 ? 14.747 -6.834 -24.667 1.00 98.25 118 ALA A CA 1
ATOM 911 C C . ALA A 1 118 ? 13.819 -5.655 -25.011 1.00 98.25 118 ALA A C 1
ATOM 913 O O . ALA A 1 118 ? 12.658 -5.650 -24.605 1.00 98.25 118 ALA A O 1
ATOM 914 N N . LEU A 1 119 ? 14.277 -4.695 -25.827 1.00 98.31 119 LEU A N 1
ATOM 915 C CA . LEU A 1 119 ? 13.435 -3.610 -26.349 1.00 98.31 119 LEU A CA 1
ATOM 916 C C . LEU A 1 119 ? 12.226 -4.159 -27.118 1.00 98.31 119 LEU A C 1
ATOM 918 O O . LEU A 1 119 ? 11.102 -3.723 -26.868 1.00 98.31 119 LEU A O 1
ATOM 922 N N . ARG A 1 120 ? 12.423 -5.149 -28.000 1.00 97.50 120 ARG A N 1
ATOM 923 C CA . ARG A 1 120 ? 11.321 -5.777 -28.747 1.00 97.50 120 ARG A CA 1
ATOM 924 C C . ARG A 1 120 ? 10.370 -6.549 -27.843 1.00 97.50 120 ARG A C 1
ATOM 926 O O . ARG A 1 120 ? 9.156 -6.411 -28.001 1.00 97.50 120 ARG A O 1
ATOM 933 N N . VAL A 1 121 ? 10.878 -7.292 -26.859 1.00 96.69 121 VAL A N 1
ATOM 934 C CA . VAL A 1 121 ? 10.048 -7.969 -25.845 1.00 96.69 121 VAL A CA 1
ATOM 935 C C . VAL A 1 121 ? 9.158 -6.958 -25.112 1.00 96.69 121 VAL A C 1
ATOM 937 O O . VAL A 1 121 ? 7.963 -7.202 -24.969 1.00 96.69 121 VAL A O 1
ATOM 940 N N . LYS A 1 122 ? 9.687 -5.771 -24.783 1.00 94.81 122 LYS A N 1
ATOM 941 C CA . LYS A 1 122 ? 8.935 -4.642 -24.199 1.00 94.81 122 LYS A CA 1
ATOM 942 C C . LYS A 1 122 ? 7.996 -3.914 -25.173 1.00 94.81 122 LYS A C 1
ATOM 944 O O . LYS A 1 122 ? 7.236 -3.050 -24.746 1.00 94.81 122 LYS A O 1
AT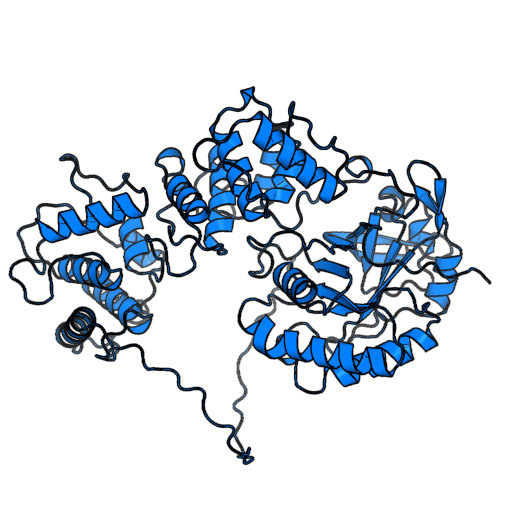OM 949 N N . GLY A 1 123 ? 8.033 -4.244 -26.464 1.00 94.94 123 GLY A N 1
ATOM 950 C CA . GLY A 1 123 ? 7.176 -3.654 -27.499 1.00 94.94 123 GLY A CA 1
ATOM 951 C C . GLY A 1 123 ? 7.769 -2.439 -28.220 1.00 94.94 123 GLY A C 1
ATOM 952 O O . GLY A 1 123 ? 7.064 -1.778 -28.981 1.00 94.94 123 GLY A O 1
ATOM 953 N N . TYR A 1 124 ? 9.055 -2.140 -28.027 1.00 97.56 124 TYR A N 1
ATOM 954 C CA . TYR A 1 124 ? 9.759 -1.084 -28.755 1.00 97.56 124 TYR A CA 1
ATOM 955 C C . TYR A 1 124 ? 10.376 -1.617 -30.048 1.00 97.56 124 TYR A C 1
ATOM 957 O O . TYR A 1 124 ? 10.981 -2.688 -30.082 1.00 97.56 124 TYR A O 1
ATOM 965 N N . ASN A 1 125 ? 10.253 -0.845 -31.128 1.00 96.06 125 ASN A N 1
ATOM 966 C CA . ASN A 1 125 ? 10.708 -1.249 -32.456 1.00 96.06 125 ASN A CA 1
ATOM 967 C C . ASN A 1 125 ? 12.231 -1.086 -32.631 1.00 96.06 125 ASN A C 1
ATOM 969 O O . ASN A 1 125 ? 12.687 -0.168 -33.307 1.00 96.06 125 ASN A O 1
ATOM 973 N N . ALA A 1 126 ? 13.014 -1.960 -31.997 1.00 96.88 126 ALA A N 1
ATOM 974 C CA . ALA A 1 126 ? 14.451 -2.101 -32.245 1.00 96.88 126 ALA A CA 1
ATOM 975 C C . ALA A 1 126 ? 14.723 -3.040 -33.439 1.00 96.88 126 ALA A C 1
ATOM 977 O O . ALA A 1 126 ? 13.798 -3.663 -33.958 1.00 96.88 126 ALA A O 1
ATOM 978 N N . ALA A 1 127 ? 15.979 -3.176 -33.875 1.00 96.00 127 ALA A N 1
ATOM 979 C CA . ALA A 1 127 ? 16.347 -4.087 -34.966 1.00 96.00 127 ALA A CA 1
ATOM 980 C C . ALA A 1 127 ? 15.860 -5.531 -34.708 1.00 96.00 127 ALA A C 1
ATOM 982 O O . ALA A 1 127 ? 15.962 -6.031 -33.586 1.00 96.00 127 ALA A O 1
ATOM 983 N N . THR A 1 128 ? 15.308 -6.197 -35.728 1.00 95.88 128 THR A N 1
ATOM 984 C CA . THR A 1 128 ? 14.912 -7.614 -35.635 1.00 95.88 128 THR A CA 1
ATOM 985 C C . THR A 1 128 ? 16.142 -8.513 -35.626 1.00 95.88 128 THR A C 1
ATOM 987 O O . THR A 1 128 ? 17.171 -8.158 -36.207 1.00 95.88 128 THR A O 1
ATOM 990 N N . VAL A 1 129 ? 16.009 -9.698 -35.030 1.00 96.62 129 VAL A N 1
ATOM 991 C CA . VAL A 1 129 ? 17.013 -10.768 -35.106 1.00 96.62 129 VAL A CA 1
ATOM 992 C C . VAL A 1 129 ? 17.440 -10.997 -36.559 1.00 96.62 129 VAL A C 1
ATOM 994 O O . VAL A 1 129 ? 16.619 -10.929 -37.474 1.00 96.62 129 VAL A O 1
ATOM 997 N N . ASP A 1 130 ? 18.742 -11.205 -36.755 1.00 91.81 130 ASP A N 1
ATOM 998 C CA . ASP A 1 130 ? 19.391 -11.484 -38.043 1.00 91.81 130 ASP A CA 1
ATOM 999 C C . ASP A 1 130 ? 19.220 -10.391 -39.131 1.00 91.81 130 ASP A C 1
ATOM 1001 O O . ASP A 1 130 ? 19.632 -10.574 -40.279 1.00 91.81 130 ASP A O 1
ATOM 1005 N N . SER A 1 131 ? 18.684 -9.212 -38.783 1.00 94.31 131 SER A N 1
ATOM 1006 C CA . SER A 1 131 ? 18.730 -8.030 -39.656 1.00 94.31 131 SER A CA 1
ATOM 1007 C C . SER A 1 131 ? 20.128 -7.405 -39.701 1.00 94.31 131 SER A C 1
ATOM 1009 O O . SER A 1 131 ? 20.940 -7.588 -38.798 1.00 94.31 131 SER A O 1
ATOM 1011 N N . GLY A 1 132 ? 20.401 -6.593 -40.729 1.00 91.88 132 GLY A N 1
ATOM 1012 C CA . GLY A 1 132 ? 21.693 -5.909 -40.880 1.00 91.88 132 GLY A CA 1
ATOM 1013 C C . GLY A 1 132 ? 22.037 -4.907 -39.767 1.00 91.88 132 GLY A C 1
ATOM 1014 O O . GLY A 1 132 ? 23.194 -4.522 -39.646 1.00 91.88 132 GLY A O 1
ATOM 1015 N N . GLU A 1 133 ? 21.064 -4.495 -38.948 1.00 94.44 133 GLU A N 1
ATOM 1016 C CA . GLU A 1 133 ? 21.273 -3.623 -37.781 1.00 94.44 133 GLU A CA 1
ATOM 1017 C C . GLU A 1 133 ? 21.335 -4.402 -36.453 1.00 94.44 133 GLU A C 1
ATOM 1019 O O . GLU A 1 133 ? 21.597 -3.818 -35.397 1.00 94.44 133 GLU A O 1
ATOM 1024 N N . PHE A 1 134 ? 21.101 -5.717 -36.468 1.00 96.75 134 PHE A N 1
ATOM 1025 C CA . PHE A 1 134 ? 21.124 -6.531 -35.257 1.00 96.75 134 PHE A CA 1
ATOM 1026 C C . PHE A 1 134 ? 22.548 -6.616 -34.693 1.00 96.75 134 PHE A C 1
ATOM 1028 O O . PHE A 1 134 ? 23.492 -6.991 -35.384 1.00 96.75 134 PHE A O 1
ATOM 1035 N N . GLY A 1 135 ? 22.718 -6.215 -33.434 1.00 97.31 135 GLY A N 1
ATOM 1036 C CA . GLY A 1 135 ? 24.020 -6.037 -32.788 1.00 97.31 135 GLY A CA 1
ATOM 1037 C C . GLY A 1 135 ? 24.658 -4.658 -32.983 1.00 97.31 135 GLY A C 1
ATOM 1038 O O . GLY A 1 135 ? 25.696 -4.399 -32.376 1.00 97.31 135 GLY A O 1
ATOM 1039 N N . HIS A 1 136 ? 24.045 -3.757 -33.759 1.00 97.00 136 HIS A N 1
ATOM 1040 C CA . HIS A 1 136 ? 24.519 -2.388 -33.984 1.00 97.00 136 HIS A CA 1
ATOM 1041 C C . HIS A 1 136 ? 23.648 -1.361 -33.247 1.00 97.00 136 HIS A C 1
ATOM 1043 O O . HIS A 1 136 ? 22.434 -1.297 -33.441 1.00 97.00 136 HIS A O 1
ATOM 1049 N N . PHE A 1 137 ? 24.255 -0.496 -32.427 1.00 96.12 137 PHE A N 1
ATOM 1050 C CA . PHE A 1 137 ? 23.515 0.561 -31.727 1.00 96.12 137 PHE A CA 1
ATOM 1051 C C . PHE A 1 137 ? 23.465 1.825 -32.590 1.00 96.12 137 PHE A C 1
ATOM 1053 O O . PHE A 1 137 ? 24.187 2.794 -32.349 1.00 96.12 137 PHE A O 1
ATOM 1060 N N . ILE A 1 138 ? 22.625 1.772 -33.619 1.00 93.06 138 ILE A N 1
ATOM 1061 C CA . ILE A 1 138 ? 22.374 2.830 -34.610 1.00 93.06 138 ILE A CA 1
ATOM 1062 C C . ILE A 1 138 ? 20.858 2.994 -34.839 1.00 93.06 138 ILE A C 1
ATOM 1064 O O . ILE A 1 138 ? 20.071 2.330 -34.161 1.00 93.06 138 ILE A O 1
ATOM 1068 N N . ASP A 1 139 ? 20.465 3.908 -35.728 1.00 89.81 139 ASP A N 1
ATOM 1069 C CA . ASP A 1 139 ? 19.125 4.147 -36.295 1.00 89.81 139 ASP A CA 1
ATOM 1070 C C . ASP A 1 139 ? 17.935 3.594 -35.483 1.00 89.81 139 ASP A C 1
ATOM 1072 O O . ASP A 1 139 ? 17.473 4.261 -34.551 1.00 89.81 139 ASP A O 1
ATOM 1076 N N . ASN A 1 140 ? 17.443 2.380 -35.773 1.00 93.81 140 ASN A N 1
ATOM 1077 C CA . ASN A 1 140 ? 16.246 1.835 -35.111 1.00 93.81 140 ASN A CA 1
ATOM 1078 C C . ASN A 1 140 ? 16.424 1.628 -33.604 1.00 93.81 140 ASN A C 1
ATOM 1080 O O . ASN A 1 140 ? 15.493 1.830 -32.828 1.00 93.81 140 ASN A O 1
ATOM 1084 N N . THR A 1 141 ? 17.624 1.25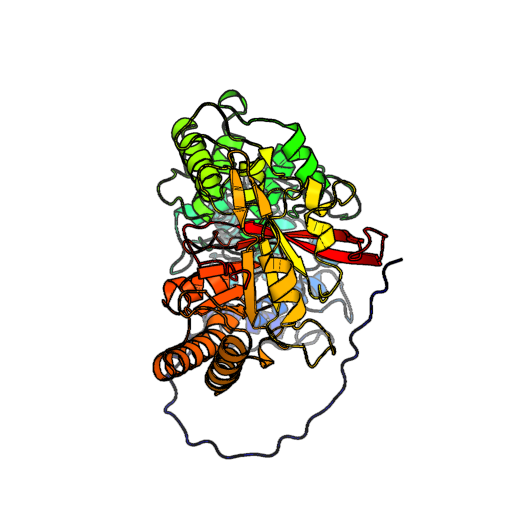7 -33.162 1.00 96.06 141 THR A N 1
ATOM 1085 C CA . THR A 1 141 ? 17.903 1.064 -31.732 1.00 96.06 141 THR A CA 1
ATOM 1086 C C . THR A 1 141 ? 17.914 2.404 -31.003 1.00 96.06 141 THR A C 1
ATOM 1088 O O . THR A 1 141 ? 17.375 2.506 -29.905 1.00 96.06 141 THR A O 1
ATOM 1091 N N . VAL A 1 142 ? 18.462 3.455 -31.624 1.00 97.06 142 VAL A N 1
ATOM 1092 C CA . VAL A 1 142 ? 18.422 4.818 -31.068 1.00 97.06 142 VAL A CA 1
ATOM 1093 C C . VAL A 1 142 ? 16.977 5.289 -30.914 1.00 97.06 142 VAL A C 1
ATOM 1095 O O . VAL A 1 142 ? 16.603 5.759 -29.841 1.00 97.06 142 VAL A O 1
ATOM 1098 N N . LEU A 1 143 ? 16.146 5.096 -31.943 1.00 97.62 143 LEU A N 1
ATOM 1099 C CA . LEU A 1 143 ? 14.725 5.457 -31.908 1.00 97.62 143 LEU A CA 1
ATOM 1100 C C . LEU A 1 143 ? 13.935 4.643 -30.874 1.00 97.62 143 LEU A C 1
ATOM 1102 O O . LEU A 1 143 ? 13.091 5.201 -30.176 1.00 97.62 143 LEU A O 1
ATOM 1106 N N . ALA A 1 144 ? 14.219 3.347 -30.734 1.00 98.25 144 ALA A N 1
ATOM 1107 C CA . ALA A 1 144 ? 13.567 2.485 -29.751 1.00 98.25 144 ALA A CA 1
ATOM 1108 C C . ALA A 1 144 ? 13.878 2.915 -28.309 1.00 98.25 144 ALA A C 1
ATOM 1110 O O . ALA A 1 144 ? 12.959 3.040 -27.500 1.00 98.25 144 ALA A O 1
ATOM 1111 N N . VAL A 1 145 ? 15.149 3.195 -27.994 1.00 98.31 145 VAL A N 1
ATOM 1112 C CA . VAL A 1 145 ? 15.536 3.683 -26.659 1.00 98.31 145 VAL A CA 1
ATOM 1113 C C . VAL A 1 145 ? 14.999 5.097 -26.424 1.00 98.31 145 VAL A C 1
ATOM 1115 O O . VAL A 1 145 ? 14.545 5.387 -25.321 1.00 98.31 145 VAL A O 1
ATOM 1118 N N . GLN A 1 146 ? 14.978 5.961 -27.448 1.00 98.06 146 GLN A N 1
ATOM 1119 C CA . GLN A 1 146 ? 14.366 7.291 -27.343 1.00 98.06 146 GLN A CA 1
ATOM 1120 C C . GLN A 1 146 ? 12.879 7.174 -27.002 1.00 98.06 146 GLN A C 1
ATOM 1122 O O . GLN A 1 146 ? 12.426 7.811 -26.057 1.00 98.06 146 GLN A O 1
ATOM 1127 N N . LYS A 1 147 ? 12.146 6.297 -27.697 1.00 98.44 147 LYS A N 1
ATOM 1128 C CA . LYS A 1 147 ? 10.726 6.069 -27.434 1.00 98.44 147 LYS A CA 1
ATOM 1129 C C . LYS A 1 147 ? 10.477 5.522 -26.026 1.00 98.44 147 LYS A C 1
ATOM 1131 O O . LYS A 1 147 ? 9.544 5.980 -25.379 1.00 98.44 147 LYS A O 1
ATOM 1136 N N . LEU A 1 148 ? 11.305 4.594 -25.534 1.00 98.19 148 LEU A N 1
ATOM 1137 C CA . LEU A 1 148 ? 11.232 4.123 -24.145 1.00 98.19 148 LEU A CA 1
ATOM 1138 C C . LEU A 1 148 ? 11.463 5.269 -23.157 1.00 98.19 148 LEU A C 1
ATOM 1140 O O . LEU A 1 148 ? 10.683 5.429 -22.223 1.00 98.19 148 LEU A O 1
ATOM 1144 N N . SER A 1 149 ? 12.498 6.083 -23.381 1.00 97.00 149 SER A N 1
ATOM 1145 C CA . SER A 1 149 ? 12.774 7.276 -22.577 1.00 97.00 149 SER A CA 1
ATOM 1146 C C . SER A 1 149 ? 11.587 8.239 -22.541 1.00 97.00 149 SER A C 1
ATOM 1148 O O . SER A 1 149 ? 11.247 8.715 -21.465 1.00 97.00 149 SER A O 1
ATOM 1150 N N . ASP A 1 150 ? 10.952 8.509 -23.684 1.00 97.50 150 ASP A N 1
ATOM 1151 C CA . ASP A 1 150 ? 9.788 9.399 -23.776 1.00 97.50 150 ASP A CA 1
ATOM 1152 C C . ASP A 1 150 ? 8.570 8.806 -23.048 1.00 97.50 150 ASP A C 1
ATOM 1154 O O . ASP A 1 150 ? 7.908 9.480 -22.262 1.00 97.50 150 ASP A O 1
ATOM 1158 N N . ASP A 1 151 ? 8.296 7.519 -23.265 1.00 98.19 151 ASP A N 1
ATOM 1159 C CA . ASP A 1 151 ? 7.174 6.802 -22.656 1.00 98.19 151 ASP A CA 1
ATOM 1160 C C . ASP A 1 151 ? 7.311 6.690 -21.124 1.00 98.19 151 ASP A C 1
ATOM 1162 O O . ASP A 1 151 ? 6.315 6.782 -20.396 1.00 98.19 151 ASP A O 1
ATOM 1166 N N . ALA A 1 152 ? 8.542 6.560 -20.627 1.00 96.88 152 ALA A N 1
ATOM 1167 C CA . ALA A 1 152 ? 8.850 6.524 -19.203 1.00 96.88 152 ALA A CA 1
ATOM 1168 C C . ALA A 1 152 ? 9.099 7.907 -18.574 1.00 96.88 152 ALA A C 1
ATOM 1170 O O . ALA A 1 152 ? 9.173 7.989 -17.350 1.00 96.88 152 ALA A O 1
ATOM 1171 N N . ASN A 1 153 ? 9.245 8.973 -19.374 1.00 96.56 153 ASN A N 1
ATOM 1172 C CA . ASN A 1 153 ? 9.759 10.282 -18.945 1.00 96.56 153 ASN A CA 1
ATOM 1173 C C . ASN A 1 153 ? 11.119 10.178 -18.217 1.00 96.56 153 ASN A C 1
ATOM 1175 O O . ASN A 1 153 ? 11.333 10.731 -17.141 1.00 96.56 153 ASN A O 1
ATOM 1179 N N . TYR A 1 154 ? 12.049 9.423 -18.806 1.00 95.69 154 TYR A N 1
ATOM 1180 C CA . TYR A 1 154 ? 13.399 9.218 -18.286 1.00 95.69 154 TYR A CA 1
ATOM 1181 C C . TYR A 1 154 ? 14.435 9.695 -19.306 1.00 95.69 154 TYR A C 1
ATOM 1183 O O . TYR A 1 154 ? 14.700 9.025 -20.308 1.00 95.69 154 TYR A O 1
ATOM 1191 N N . HIS A 1 155 ? 15.023 10.864 -19.038 1.00 92.88 155 HIS A N 1
ATOM 1192 C CA . HIS A 1 155 ? 15.973 11.539 -19.932 1.00 92.88 155 HIS A CA 1
ATOM 1193 C C . HIS A 1 155 ? 17.382 11.699 -19.343 1.00 92.88 155 HIS A C 1
ATOM 1195 O O . HIS A 1 155 ? 18.237 12.310 -19.976 1.00 92.88 155 HIS A O 1
ATOM 1201 N N . GLU A 1 156 ? 17.662 11.103 -18.180 1.00 90.94 156 GLU A N 1
ATOM 1202 C CA . GLU A 1 156 ? 19.015 11.066 -17.592 1.00 90.94 156 GLU A CA 1
ATOM 1203 C C . GLU A 1 156 ? 19.975 10.143 -18.365 1.00 90.94 156 GLU A C 1
ATOM 1205 O O . GLU A 1 156 ? 21.195 10.204 -18.220 1.00 90.94 156 GLU A O 1
ATOM 1210 N N . ASN A 1 157 ? 19.445 9.270 -19.222 1.00 93.88 157 ASN A N 1
ATOM 1211 C CA . ASN A 1 157 ? 20.226 8.413 -20.105 1.00 93.88 157 ASN A CA 1
ATOM 1212 C C . ASN A 1 157 ? 20.586 9.140 -21.404 1.00 93.88 157 ASN A C 1
ATOM 1214 O O . ASN A 1 157 ? 20.001 8.874 -22.453 1.00 93.88 157 ASN A O 1
ATOM 1218 N N . ARG A 1 158 ? 21.531 10.080 -21.366 1.00 94.94 158 ARG A N 1
ATOM 1219 C CA . ARG A 1 158 ? 21.972 10.803 -22.569 1.00 94.94 158 ARG A CA 1
ATOM 1220 C C . ARG A 1 158 ? 23.482 10.766 -22.730 1.00 94.94 158 ARG A C 1
ATOM 1222 O O . ARG A 1 158 ? 24.233 10.908 -21.770 1.00 94.94 158 ARG A O 1
ATOM 1229 N N . ALA A 1 159 ? 23.920 10.568 -23.967 1.00 93.19 159 ALA A N 1
ATOM 1230 C CA . ALA A 1 159 ? 25.300 10.783 -24.367 1.00 93.19 159 ALA A CA 1
ATOM 1231 C C . ALA A 1 159 ? 25.549 12.274 -24.631 1.00 93.19 159 ALA A C 1
ATOM 1233 O O . ALA A 1 159 ? 24.615 13.067 -24.762 1.00 93.19 159 ALA A O 1
ATOM 1234 N N . SER A 1 160 ? 26.816 12.661 -24.778 1.00 89.88 160 SER A N 1
ATOM 1235 C CA . SER A 1 160 ? 27.204 14.054 -25.050 1.00 89.88 160 SER A CA 1
ATOM 1236 C C . SER A 1 160 ? 26.621 14.624 -26.350 1.00 89.88 160 SER A C 1
ATOM 1238 O O . SER A 1 160 ? 26.482 15.836 -26.476 1.00 89.88 160 SER A O 1
ATOM 1240 N N . ASN A 1 161 ? 26.261 13.765 -27.307 1.00 88.94 161 ASN A N 1
ATOM 1241 C CA . ASN A 1 161 ? 25.627 14.139 -28.575 1.00 88.94 161 ASN A CA 1
ATOM 1242 C C . ASN A 1 161 ? 24.087 14.219 -28.501 1.00 88.94 161 ASN A C 1
ATOM 1244 O O . ASN A 1 161 ? 23.451 14.457 -29.523 1.00 88.94 161 ASN A O 1
ATOM 1248 N N . GLY A 1 162 ? 23.489 14.006 -27.324 1.00 92.69 162 GLY A N 1
ATOM 1249 C CA . GLY A 1 162 ? 22.040 14.046 -27.116 1.00 92.69 162 GLY A CA 1
ATOM 1250 C C . GLY A 1 162 ? 21.302 12.744 -27.438 1.00 92.69 162 GLY A C 1
ATOM 1251 O O . GLY A 1 162 ? 20.111 12.651 -27.152 1.00 92.69 162 GLY A O 1
ATOM 1252 N N . ASN A 1 163 ? 21.976 11.719 -27.967 1.00 95.19 163 ASN A N 1
ATOM 1253 C CA . ASN A 1 163 ? 21.338 10.424 -28.183 1.00 95.19 163 ASN A CA 1
ATOM 1254 C C . ASN A 1 163 ? 21.090 9.696 -26.852 1.00 95.19 163 ASN A C 1
ATOM 1256 O O . ASN A 1 163 ? 21.901 9.812 -25.922 1.00 95.19 163 ASN A O 1
ATOM 1260 N N . PRO A 1 164 ? 20.004 8.910 -26.752 1.00 97.06 164 PRO A N 1
ATOM 1261 C CA . PRO A 1 164 ? 19.745 8.099 -25.580 1.00 97.06 164 PRO A CA 1
ATOM 1262 C C . PRO A 1 164 ? 20.775 6.974 -25.422 1.00 97.06 164 PRO A C 1
ATOM 1264 O O . PRO A 1 164 ? 21.213 6.361 -26.398 1.00 97.06 164 PRO A O 1
ATOM 1267 N N . THR A 1 165 ? 21.138 6.680 -24.177 1.00 97.56 165 THR A N 1
ATOM 1268 C CA . THR A 1 165 ? 22.013 5.557 -23.807 1.00 97.56 165 THR A CA 1
ATOM 1269 C C . THR A 1 165 ? 21.219 4.457 -23.107 1.00 97.56 165 THR A C 1
ATOM 1271 O O . THR A 1 165 ? 20.115 4.688 -22.608 1.00 97.56 165 THR A O 1
ATOM 1274 N N . ILE A 1 166 ? 21.775 3.246 -23.043 1.00 97.94 166 ILE A N 1
ATOM 1275 C CA . ILE A 1 166 ? 21.256 2.181 -22.172 1.00 97.94 166 ILE A CA 1
ATOM 1276 C C . ILE A 1 166 ? 22.179 2.122 -20.960 1.00 97.94 166 ILE A C 1
ATOM 1278 O O . ILE A 1 166 ? 23.244 1.510 -21.004 1.00 97.94 166 ILE A O 1
ATOM 1282 N N . ASN A 1 167 ? 21.805 2.852 -19.908 1.00 96.62 167 ASN A N 1
ATOM 1283 C CA . ASN A 1 167 ? 22.503 2.852 -18.624 1.00 96.62 167 ASN A CA 1
ATOM 1284 C C . ASN A 1 167 ? 21.942 1.751 -17.699 1.00 96.62 167 ASN A C 1
ATOM 1286 O O . ASN A 1 167 ? 21.004 1.041 -18.059 1.00 96.62 167 ASN A O 1
ATOM 1290 N N . LYS A 1 168 ? 22.492 1.616 -16.488 1.00 95.69 168 LYS A N 1
ATOM 1291 C CA . LYS A 1 168 ? 22.082 0.583 -15.519 1.00 95.69 168 LYS A CA 1
ATOM 1292 C C . LYS A 1 168 ? 20.588 0.595 -15.149 1.00 95.69 168 LYS A C 1
ATOM 1294 O O . LYS A 1 168 ? 20.045 -0.460 -14.834 1.00 95.69 168 LYS A O 1
ATOM 1299 N N . GLU A 1 169 ? 19.921 1.752 -15.182 1.00 95.06 169 GLU A N 1
ATOM 1300 C CA . GLU A 1 169 ? 18.487 1.846 -14.867 1.00 95.06 169 GLU A CA 1
ATOM 1301 C C . GLU A 1 169 ? 17.631 1.417 -16.064 1.00 95.06 169 GLU A C 1
ATOM 1303 O O . GLU A 1 169 ? 16.671 0.670 -15.888 1.00 95.06 169 GLU A O 1
ATOM 1308 N N . VAL A 1 170 ? 18.031 1.785 -17.289 1.00 97.25 170 VAL A N 1
ATOM 1309 C CA . VAL A 1 170 ? 17.390 1.281 -18.517 1.00 97.25 170 VAL A CA 1
ATOM 1310 C C . VAL A 1 170 ? 17.583 -0.231 -18.639 1.00 97.25 170 VAL A C 1
ATOM 1312 O O . VAL A 1 170 ? 16.624 -0.933 -18.932 1.00 97.25 170 VAL A O 1
ATOM 1315 N N . TRP A 1 171 ? 18.776 -0.760 -18.346 1.00 97.88 171 TRP A N 1
ATOM 1316 C CA . TRP A 1 171 ? 19.015 -2.208 -18.307 1.00 97.88 171 TRP A CA 1
ATOM 1317 C C . TRP A 1 171 ? 18.094 -2.928 -17.328 1.00 97.88 171 TRP A C 1
ATOM 1319 O O . TRP A 1 171 ? 17.445 -3.900 -17.707 1.00 97.88 171 TRP A O 1
ATOM 1329 N N . LYS A 1 172 ? 17.993 -2.424 -16.092 1.00 95.62 172 LYS A N 1
ATOM 1330 C CA . LYS A 1 172 ? 17.084 -2.985 -15.087 1.00 95.62 172 LYS A CA 1
ATOM 1331 C C . LYS A 1 172 ? 15.645 -3.019 -15.604 1.00 95.62 172 LYS A C 1
ATOM 1333 O O . LYS A 1 172 ? 14.971 -4.032 -15.450 1.00 95.62 172 LYS A O 1
ATOM 1338 N N . GLY A 1 173 ? 15.210 -1.938 -16.248 1.00 95.25 173 GLY A N 1
ATOM 1339 C CA . GLY A 1 173 ? 13.884 -1.839 -16.839 1.00 95.25 173 GLY A CA 1
ATOM 1340 C C . GLY A 1 173 ? 13.639 -2.787 -18.011 1.00 95.25 173 GLY A C 1
ATOM 1341 O O . GLY A 1 173 ? 12.599 -3.435 -18.089 1.00 95.25 173 GLY A O 1
A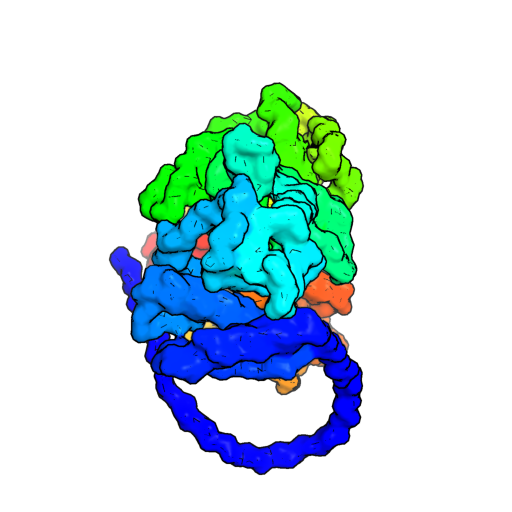TOM 1342 N N . LEU A 1 174 ? 14.612 -2.930 -18.912 1.00 97.00 174 LEU A N 1
ATOM 1343 C CA . LEU A 1 174 ? 14.561 -3.883 -20.024 1.00 97.00 174 LEU A CA 1
ATOM 1344 C C . LEU A 1 174 ? 14.495 -5.339 -19.534 1.00 97.00 174 LEU A C 1
ATOM 1346 O O . LEU A 1 174 ? 13.833 -6.165 -20.159 1.00 97.00 174 LEU A O 1
ATOM 1350 N N . CYS A 1 175 ? 15.121 -5.632 -18.394 1.00 95.88 175 CYS A N 1
ATOM 1351 C CA . CYS A 1 175 ? 15.183 -6.951 -17.769 1.00 95.88 175 CYS A CA 1
ATOM 1352 C C . CYS A 1 175 ? 14.103 -7.193 -16.693 1.00 95.88 175 CYS A C 1
ATOM 1354 O O . CYS A 1 175 ? 14.286 -8.038 -15.817 1.00 95.88 175 CYS A O 1
ATOM 1356 N N . SER A 1 176 ? 12.979 -6.478 -16.733 1.00 94.62 176 SER A N 1
ATOM 1357 C CA . SER A 1 176 ? 11.848 -6.666 -15.809 1.00 94.62 176 SER A CA 1
ATOM 1358 C C . SER A 1 176 ? 10.546 -7.008 -16.550 1.00 94.62 176 SER A C 1
ATOM 1360 O O . SER A 1 176 ? 10.525 -7.118 -17.776 1.00 94.62 176 SER A O 1
ATOM 1362 N N . GLN A 1 177 ? 9.429 -7.142 -15.831 1.00 91.00 177 GLN A N 1
ATOM 1363 C CA . GLN A 1 177 ? 8.076 -7.185 -16.419 1.00 91.00 177 GLN A CA 1
ATOM 1364 C C . GLN A 1 177 ? 7.409 -5.800 -16.482 1.00 91.00 177 GLN A C 1
ATOM 1366 O O . GLN A 1 177 ? 6.261 -5.684 -16.894 1.00 91.00 177 GLN A O 1
ATOM 1371 N N . ASP A 1 178 ? 8.136 -4.742 -16.120 1.00 94.25 178 ASP A N 1
ATOM 1372 C CA . ASP A 1 178 ? 7.606 -3.380 -16.074 1.00 94.25 178 ASP A CA 1
ATOM 1373 C C . ASP A 1 178 ? 7.163 -2.913 -17.464 1.00 94.25 178 ASP A C 1
ATOM 1375 O O . ASP A 1 178 ? 7.898 -3.064 -18.447 1.00 94.25 178 ASP A O 1
ATOM 1379 N N . ALA A 1 179 ? 5.984 -2.305 -17.545 1.00 95.19 179 ALA A N 1
ATOM 1380 C CA . ALA A 1 179 ? 5.533 -1.618 -18.744 1.00 95.19 179 ALA A CA 1
ATOM 1381 C C . ALA A 1 179 ? 5.740 -0.106 -18.593 1.00 95.19 179 ALA A C 1
ATOM 1383 O O . ALA A 1 179 ? 5.527 0.470 -17.528 1.00 95.19 179 ALA A O 1
ATOM 1384 N N . TYR A 1 180 ? 6.152 0.542 -19.682 1.00 97.00 180 TYR A N 1
ATOM 1385 C CA . TYR A 1 180 ? 6.344 2.000 -19.749 1.00 97.00 180 TYR A CA 1
ATOM 1386 C C . TYR A 1 180 ? 5.287 2.686 -20.635 1.00 97.00 180 TYR A C 1
ATOM 1388 O O . TYR A 1 180 ? 5.325 3.877 -20.945 1.00 97.00 180 TYR A O 1
ATOM 1396 N N . VAL A 1 181 ? 4.308 1.910 -21.079 1.00 96.62 181 VAL A N 1
ATOM 1397 C CA . VAL A 1 181 ? 3.149 2.373 -21.833 1.00 96.62 181 VA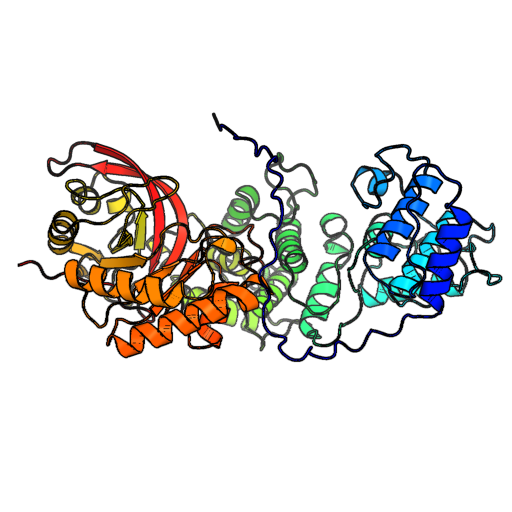L A CA 1
ATOM 1398 C C . VAL A 1 181 ? 1.904 2.065 -21.026 1.00 96.62 181 VAL A C 1
ATOM 1400 O O . VAL A 1 181 ? 1.897 1.105 -20.260 1.00 96.62 181 VAL A O 1
ATOM 1403 N N . LEU A 1 182 ? 0.848 2.851 -21.236 1.00 97.44 182 LEU A N 1
ATOM 1404 C CA . LEU A 1 182 ? -0.443 2.597 -20.608 1.00 97.44 182 LEU A CA 1
ATOM 1405 C C . LEU A 1 182 ? -0.921 1.187 -20.975 1.00 97.44 182 LEU A C 1
ATOM 1407 O O . LEU A 1 182 ? -1.132 0.899 -22.158 1.00 97.44 182 LEU A O 1
ATOM 1411 N N . VAL A 1 183 ? -1.073 0.315 -19.980 1.00 95.88 183 VAL A N 1
ATOM 1412 C CA . VAL A 1 183 ? -1.562 -1.047 -20.217 1.00 95.88 183 VAL A CA 1
ATOM 1413 C C . VAL A 1 183 ? -3.076 -1.048 -20.394 1.00 95.88 183 VAL A C 1
ATOM 1415 O O . VAL A 1 183 ? -3.774 -0.085 -20.066 1.00 95.88 183 VAL A O 1
ATOM 1418 N N . GLN A 1 184 ? -3.617 -2.143 -20.925 1.00 94.38 184 GLN A N 1
ATOM 1419 C CA . GLN A 1 184 ? -5.063 -2.299 -21.037 1.00 94.38 184 GLN A CA 1
ATOM 1420 C C . GLN A 1 184 ? -5.718 -2.222 -19.649 1.00 94.38 184 GLN A C 1
ATOM 1422 O O . GLN A 1 184 ? -5.358 -2.974 -18.749 1.00 94.38 184 GLN A O 1
ATOM 1427 N N . GLY A 1 185 ? -6.698 -1.328 -19.495 1.00 94.19 185 GLY A N 1
ATOM 1428 C CA . GLY A 1 185 ? -7.368 -1.082 -18.214 1.00 94.19 185 GLY A CA 1
ATOM 1429 C C . GLY A 1 185 ? -6.589 -0.182 -17.248 1.00 94.19 185 GLY A C 1
ATOM 1430 O O . GLY A 1 185 ? -7.100 0.098 -16.169 1.00 94.19 185 GLY A O 1
ATOM 1431 N N . GLY A 1 186 ? -5.396 0.287 -17.629 1.00 96.81 186 GLY A N 1
ATOM 1432 C CA . GLY A 1 186 ? -4.642 1.275 -16.865 1.00 96.81 186 GLY A CA 1
ATOM 1433 C C . GLY A 1 186 ? -5.286 2.663 -16.912 1.00 96.81 186 GLY A C 1
ATOM 1434 O O . GLY A 1 186 ? -5.973 3.026 -17.870 1.00 96.81 186 GLY A O 1
ATOM 1435 N N . ASP A 1 187 ? -5.016 3.455 -15.881 1.00 97.94 187 ASP A N 1
ATOM 1436 C CA . ASP A 1 187 ? -5.478 4.829 -15.734 1.00 97.94 187 ASP A CA 1
ATOM 1437 C C . ASP A 1 187 ? -4.439 5.827 -16.294 1.00 97.94 187 ASP A C 1
ATOM 1439 O O . ASP A 1 187 ? -3.295 5.872 -15.820 1.00 97.94 187 ASP A O 1
ATOM 1443 N N . PRO A 1 188 ? -4.812 6.669 -17.279 1.00 97.88 188 PRO A N 1
ATOM 1444 C CA . PRO A 1 188 ? -3.941 7.714 -17.809 1.00 97.88 188 PRO A CA 1
ATOM 1445 C C . PRO A 1 188 ? -3.387 8.677 -16.749 1.00 97.88 188 PRO A C 1
ATOM 1447 O O . PRO A 1 188 ? -2.240 9.101 -16.871 1.00 97.88 188 PRO A O 1
ATOM 1450 N N . LYS A 1 189 ? -4.156 9.009 -15.703 1.00 98.12 189 LYS A N 1
ATOM 1451 C CA . LYS A 1 189 ? -3.700 9.895 -14.621 1.00 98.12 189 LYS A CA 1
ATOM 1452 C C . LYS A 1 189 ? -2.662 9.209 -13.735 1.00 98.12 189 LYS A C 1
ATOM 1454 O O . LYS A 1 189 ? -1.661 9.834 -13.386 1.00 98.12 189 LYS A O 1
ATOM 1459 N N . LEU A 1 190 ? -2.831 7.917 -13.434 1.00 98.19 190 LEU A N 1
ATOM 1460 C CA . LEU A 1 190 ? -1.788 7.136 -12.753 1.00 98.19 190 LEU A CA 1
ATOM 1461 C C . LEU A 1 190 ? -0.515 7.062 -13.598 1.00 98.19 190 LEU A C 1
ATOM 1463 O O . LEU A 1 190 ? 0.581 7.212 -13.060 1.00 98.19 190 LEU A O 1
ATOM 1467 N N . ARG A 1 191 ? -0.645 6.918 -14.923 1.00 98.06 191 ARG A N 1
ATOM 1468 C CA . ARG A 1 191 ? 0.508 6.972 -15.828 1.00 98.06 191 ARG A CA 1
ATOM 1469 C C . ARG A 1 191 ? 1.212 8.327 -15.775 1.00 98.06 191 ARG A C 1
ATOM 1471 O O . ARG A 1 191 ? 2.438 8.344 -15.689 1.00 98.06 191 ARG A O 1
ATOM 1478 N N . THR A 1 192 ? 0.474 9.440 -15.764 1.00 97.81 192 THR A N 1
ATOM 1479 C CA . THR A 1 192 ? 1.060 10.774 -15.544 1.00 97.81 192 THR A CA 1
ATOM 1480 C C . THR A 1 192 ? 1.857 10.804 -14.241 1.00 97.81 192 THR A C 1
ATOM 1482 O O . THR A 1 192 ? 3.017 11.213 -14.248 1.00 97.81 192 THR A O 1
ATOM 1485 N N . ILE A 1 193 ? 1.280 10.345 -13.124 1.00 98.25 193 ILE A N 1
ATOM 1486 C CA . ILE A 1 193 ? 1.965 10.309 -11.821 1.00 98.25 193 ILE A CA 1
ATOM 1487 C C . ILE A 1 193 ? 3.271 9.514 -11.920 1.00 98.25 193 ILE A C 1
ATOM 1489 O O . ILE A 1 193 ? 4.330 9.997 -11.523 1.00 98.25 193 ILE A O 1
ATOM 1493 N N . GLN A 1 194 ? 3.210 8.310 -12.483 1.00 98.12 194 GLN A N 1
ATOM 1494 C CA . GLN A 1 194 ? 4.366 7.436 -12.651 1.00 98.12 194 GLN A CA 1
ATOM 1495 C C . GLN A 1 194 ? 5.462 8.079 -13.516 1.00 98.12 194 GLN A C 1
ATOM 1497 O O . GLN A 1 194 ? 6.635 8.052 -13.147 1.00 98.12 194 GLN A O 1
ATOM 1502 N N . GLN A 1 195 ? 5.093 8.723 -14.627 1.00 97.62 195 GLN A N 1
ATOM 1503 C CA . GLN A 1 195 ? 6.032 9.469 -15.469 1.00 97.62 195 GLN A CA 1
ATOM 1504 C C . GLN A 1 195 ? 6.687 10.613 -14.689 1.00 97.62 195 GLN A C 1
ATOM 1506 O O . GLN A 1 195 ? 7.899 10.797 -14.758 1.00 97.62 195 GLN A O 1
ATOM 1511 N N . ARG A 1 196 ? 5.917 11.362 -13.893 1.00 96.06 196 ARG A N 1
ATOM 1512 C CA . ARG A 1 196 ? 6.439 12.456 -13.059 1.00 96.06 196 ARG A CA 1
ATOM 1513 C C . ARG A 1 196 ? 7.358 11.970 -11.945 1.00 96.06 196 ARG A C 1
ATOM 1515 O O . ARG A 1 196 ? 8.279 12.684 -11.560 1.00 96.06 196 ARG A O 1
ATOM 1522 N N . LEU A 1 197 ? 7.165 10.756 -11.435 1.00 95.75 197 LEU A N 1
ATOM 1523 C CA . LEU A 1 197 ? 8.114 10.170 -10.489 1.00 95.75 197 LEU A CA 1
ATOM 1524 C C . LEU A 1 197 ? 9.487 9.947 -11.131 1.00 95.75 197 LEU A C 1
ATOM 1526 O O . LEU A 1 197 ? 10.490 10.159 -10.454 1.00 95.75 197 LEU A O 1
ATOM 1530 N N . ASN A 1 198 ? 9.545 9.630 -12.426 1.00 95.94 198 ASN A N 1
ATOM 1531 C CA . ASN A 1 198 ? 10.800 9.455 -13.161 1.00 95.94 198 ASN A CA 1
ATOM 1532 C C . ASN A 1 198 ? 11.535 10.771 -13.502 1.00 95.94 198 ASN A C 1
ATOM 1534 O O . ASN A 1 198 ? 12.673 10.688 -13.971 1.00 95.94 198 ASN A O 1
ATOM 1538 N N . ASP A 1 199 ? 10.950 11.949 -13.218 1.00 92.88 199 ASP A N 1
ATOM 1539 C CA . ASP A 1 199 ? 11.572 13.268 -13.438 1.00 92.88 199 ASP A CA 1
ATOM 1540 C C . ASP A 1 199 ? 13.016 13.328 -12.896 1.00 92.88 199 ASP A C 1
ATOM 1542 O O . ASP A 1 199 ? 13.332 12.791 -11.828 1.00 92.88 199 ASP A O 1
ATOM 1546 N N . SER A 1 200 ? 13.882 14.073 -13.591 1.00 90.19 200 SER A N 1
ATOM 1547 C CA . SER A 1 200 ? 15.312 14.239 -13.268 1.00 90.19 200 SER A CA 1
ATOM 1548 C C . SER A 1 200 ? 15.583 14.629 -11.815 1.00 90.19 200 SER A C 1
ATOM 1550 O O . SER A 1 200 ? 16.536 14.165 -11.199 1.00 90.19 200 SER A O 1
ATOM 1552 N N . VAL A 1 201 ? 14.703 15.440 -11.227 1.00 88.88 201 VAL A N 1
ATOM 1553 C CA . VAL A 1 201 ? 14.816 15.917 -9.844 1.00 88.88 201 VAL A CA 1
ATOM 1554 C C . VAL A 1 201 ? 14.686 14.803 -8.792 1.00 88.88 201 VAL A C 1
ATOM 1556 O O . VAL A 1 201 ? 15.072 14.998 -7.640 1.00 88.88 201 VAL A O 1
ATOM 1559 N N . ASN A 1 202 ? 14.127 13.648 -9.163 1.00 90.19 202 ASN A N 1
ATOM 1560 C CA . ASN A 1 202 ? 14.029 12.468 -8.303 1.00 90.19 202 ASN A CA 1
ATOM 1561 C C . ASN A 1 202 ? 15.165 11.462 -8.571 1.00 90.19 202 ASN A C 1
ATOM 1563 O O . ASN A 1 202 ? 15.314 10.473 -7.848 1.00 90.19 202 ASN A O 1
ATOM 1567 N N . GLN A 1 203 ? 15.987 11.705 -9.594 1.00 88.31 203 GLN A N 1
ATOM 1568 C CA . GLN A 1 203 ? 17.161 10.902 -9.908 1.00 88.31 203 GLN A CA 1
ATOM 1569 C C . GLN A 1 203 ? 18.366 11.385 -9.079 1.00 88.31 203 GLN A C 1
ATOM 1571 O O . GLN A 1 203 ? 18.477 12.573 -8.778 1.00 88.31 203 GLN A O 1
ATOM 1576 N N . PRO A 1 204 ? 19.281 10.488 -8.663 1.00 84.31 204 PRO A N 1
ATOM 1577 C CA . PRO A 1 204 ? 19.353 9.062 -8.997 1.00 84.31 204 PRO A CA 1
ATOM 1578 C C . PRO A 1 204 ? 18.553 8.132 -8.065 1.00 84.31 204 PRO A C 1
ATOM 1580 O O . PRO A 1 204 ? 18.609 6.920 -8.250 1.00 84.31 204 PRO A O 1
ATOM 1583 N N . ALA A 1 205 ? 17.838 8.655 -7.062 1.00 83.94 205 ALA A N 1
ATOM 1584 C CA . ALA A 1 205 ? 17.153 7.841 -6.049 1.00 83.94 205 ALA A CA 1
ATOM 1585 C C . ALA A 1 205 ? 16.104 6.903 -6.661 1.00 83.94 205 ALA A C 1
ATOM 1587 O O . ALA A 1 205 ? 15.963 5.739 -6.271 1.00 83.94 205 ALA A O 1
ATOM 1588 N N . MET A 1 206 ? 15.338 7.450 -7.605 1.00 86.81 206 MET A N 1
ATOM 1589 C CA . MET A 1 206 ? 14.148 6.813 -8.145 1.00 86.81 206 MET A CA 1
ATOM 1590 C C . MET A 1 206 ? 14.466 5.616 -9.045 1.00 86.81 206 MET A C 1
ATOM 1592 O O . MET A 1 206 ? 13.768 4.605 -8.985 1.00 86.81 206 MET A O 1
ATOM 1596 N N . GLY A 1 207 ? 15.528 5.711 -9.850 1.00 87.50 207 GLY A N 1
ATOM 1597 C CA . GLY A 1 207 ? 15.748 4.783 -10.956 1.00 87.50 207 GLY A CA 1
ATOM 1598 C C . GLY A 1 207 ? 14.644 4.906 -12.012 1.00 87.50 207 GLY A C 1
ATOM 1599 O O . GLY A 1 207 ? 13.986 5.940 -12.116 1.00 87.50 207 GLY A O 1
ATOM 1600 N N . LEU A 1 208 ? 14.449 3.853 -12.806 1.00 91.81 208 LEU A N 1
ATOM 1601 C CA . LEU A 1 208 ? 13.419 3.797 -13.845 1.00 91.81 208 LEU A CA 1
ATOM 1602 C C . LEU A 1 208 ? 12.202 2.994 -13.359 1.00 91.81 208 LEU A C 1
ATOM 1604 O O . LEU A 1 208 ? 12.272 1.768 -13.280 1.00 91.81 208 LEU A O 1
ATOM 1608 N N . ASN A 1 209 ? 11.092 3.669 -13.054 1.00 93.75 209 ASN A N 1
ATOM 1609 C CA . ASN A 1 209 ? 9.835 3.022 -12.656 1.00 93.75 209 ASN A CA 1
ATOM 1610 C C . ASN A 1 209 ? 8.884 2.786 -13.840 1.00 93.75 209 ASN A C 1
ATOM 1612 O O . ASN A 1 209 ? 8.928 3.560 -14.802 1.00 93.75 209 ASN A O 1
ATOM 1616 N N . PRO A 1 210 ? 8.010 1.756 -13.763 1.00 95.94 210 PRO A N 1
ATOM 1617 C CA . PRO A 1 210 ? 6.944 1.530 -14.736 1.00 95.94 210 PRO A CA 1
ATOM 1618 C C . PRO A 1 210 ? 6.024 2.743 -14.844 1.00 95.94 210 PRO A C 1
ATOM 1620 O O . PRO A 1 210 ? 5.805 3.457 -13.866 1.00 95.94 210 PRO A O 1
ATOM 1623 N N . THR A 1 211 ? 5.461 2.931 -16.033 1.00 97.56 211 THR A N 1
ATOM 1624 C CA . THR A 1 211 ? 4.483 3.977 -16.369 1.00 97.56 211 THR A CA 1
ATOM 1625 C C . THR A 1 211 ? 3.254 3.343 -17.035 1.00 97.56 211 THR A C 1
ATOM 1627 O O . THR A 1 211 ? 2.803 3.750 -18.111 1.00 97.56 211 THR A O 1
ATOM 1630 N N . ASP A 1 212 ? 2.755 2.284 -16.396 1.00 97.44 212 ASP A N 1
ATOM 1631 C CA . ASP A 1 212 ? 1.697 1.389 -16.869 1.00 97.44 212 ASP A CA 1
ATOM 1632 C C . ASP A 1 212 ? 0.267 1.869 -16.573 1.00 97.44 212 ASP A C 1
ATOM 1634 O O . ASP A 1 212 ? -0.681 1.409 -17.208 1.00 97.44 212 ASP A O 1
ATOM 1638 N N . GLY A 1 213 ? 0.100 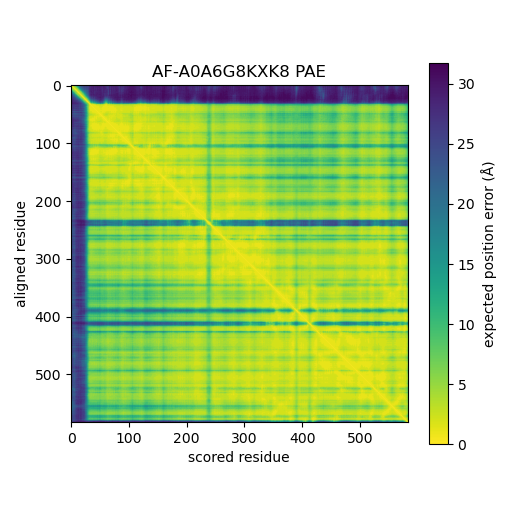2.833 -15.672 1.00 97.69 213 GLY A N 1
ATOM 1639 C CA . GLY A 1 213 ? -1.191 3.338 -15.219 1.00 97.69 213 GLY A CA 1
ATOM 1640 C C . GLY A 1 213 ? -1.879 2.459 -14.174 1.00 97.69 213 GLY A C 1
ATOM 1641 O O . GLY A 1 213 ? -3.096 2.541 -14.041 1.00 97.69 213 GLY A O 1
ATOM 1642 N N . VAL A 1 214 ? -1.149 1.611 -13.445 1.00 95.69 214 VAL A N 1
ATOM 1643 C CA . VAL A 1 214 ? -1.712 0.728 -12.410 1.00 95.69 214 VAL A CA 1
ATOM 1644 C C . VAL A 1 214 ? -1.110 1.042 -11.040 1.00 95.69 214 VAL A C 1
ATOM 1646 O O . VAL A 1 214 ? 0.084 1.317 -10.901 1.00 95.69 214 VAL A O 1
ATOM 1649 N N . VAL A 1 215 ? -1.934 0.982 -9.989 1.00 93.56 215 VAL A N 1
ATOM 1650 C CA . VAL A 1 215 ? -1.432 1.069 -8.613 1.00 93.56 215 VAL A CA 1
ATOM 1651 C C . VAL A 1 215 ? -0.737 -0.235 -8.245 1.00 93.56 215 VAL A C 1
ATOM 1653 O O . VAL A 1 215 ? -1.354 -1.297 -8.182 1.00 93.56 215 VAL A O 1
ATOM 1656 N N . THR A 1 216 ? 0.562 -0.145 -7.981 1.00 91.31 216 THR A N 1
ATOM 1657 C CA . THR A 1 216 ? 1.399 -1.272 -7.567 1.00 91.31 216 THR A CA 1
ATOM 1658 C C . THR A 1 216 ? 2.172 -0.917 -6.296 1.00 91.31 216 THR A C 1
ATOM 1660 O O . THR A 1 216 ? 2.384 0.267 -6.007 1.00 91.31 216 THR A O 1
ATOM 1663 N N . 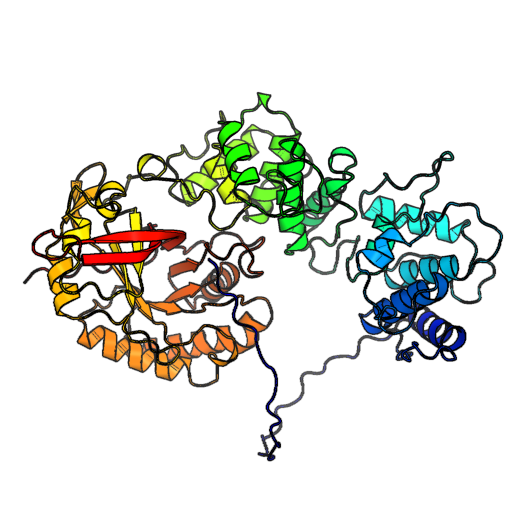PRO A 1 217 ? 2.696 -1.913 -5.559 1.00 90.44 217 PRO A N 1
ATOM 1664 C CA . PRO A 1 217 ? 3.639 -1.653 -4.473 1.00 90.44 217 PRO A CA 1
ATOM 1665 C C . PRO A 1 217 ? 4.850 -0.820 -4.917 1.00 90.44 217 PRO A C 1
ATOM 1667 O O . PRO A 1 217 ? 5.394 -0.049 -4.129 1.00 90.44 217 PRO A O 1
ATOM 1670 N N . GLN A 1 218 ? 5.263 -0.937 -6.185 1.00 91.50 218 GLN A N 1
ATOM 1671 C CA . GLN A 1 218 ? 6.352 -0.139 -6.743 1.00 91.50 218 GLN A CA 1
ATOM 1672 C C . GLN A 1 218 ? 5.974 1.341 -6.880 1.00 91.50 218 GLN A C 1
ATOM 1674 O O . GLN A 1 218 ? 6.785 2.190 -6.516 1.00 91.50 218 GLN A O 1
ATOM 1679 N N . LEU A 1 219 ? 4.749 1.663 -7.319 1.00 95.31 219 LEU A N 1
ATOM 1680 C CA . LEU A 1 219 ? 4.250 3.044 -7.318 1.00 95.31 219 LEU A CA 1
ATOM 1681 C C . LEU A 1 219 ? 4.221 3.618 -5.894 1.00 95.31 219 LEU A C 1
ATOM 1683 O O . LEU A 1 219 ? 4.733 4.714 -5.669 1.00 95.31 219 LEU A O 1
ATOM 1687 N N . ALA A 1 220 ? 3.685 2.866 -4.927 1.00 94.88 220 ALA A N 1
ATOM 1688 C CA . ALA A 1 220 ? 3.626 3.300 -3.529 1.00 94.88 220 ALA A CA 1
ATOM 1689 C C . ALA A 1 220 ? 5.029 3.602 -2.965 1.00 94.88 220 ALA A C 1
ATOM 1691 O O . ALA A 1 220 ? 5.265 4.679 -2.417 1.00 94.88 220 ALA A O 1
ATOM 1692 N N . ARG A 1 221 ? 6.000 2.705 -3.186 1.00 93.31 221 ARG A N 1
ATOM 1693 C CA . ARG A 1 221 ? 7.404 2.926 -2.790 1.00 93.31 221 ARG A CA 1
ATOM 1694 C C . ARG A 1 221 ? 8.047 4.100 -3.529 1.00 93.31 221 ARG A C 1
ATOM 1696 O O . ARG A 1 221 ? 8.833 4.831 -2.932 1.00 93.31 221 ARG A O 1
ATOM 1703 N N . GLY A 1 222 ? 7.714 4.305 -4.803 1.00 94.94 222 GLY A N 1
ATOM 1704 C CA . GLY A 1 222 ? 8.163 5.460 -5.582 1.00 94.94 222 GLY A CA 1
ATOM 1705 C C . GLY A 1 222 ? 7.668 6.786 -5.000 1.00 94.94 222 GLY A C 1
ATOM 1706 O O . GLY A 1 222 ? 8.448 7.723 -4.857 1.00 94.94 222 GLY A O 1
ATOM 1707 N N . LEU A 1 223 ? 6.402 6.853 -4.581 1.00 97.00 223 LEU A N 1
ATOM 1708 C CA . LEU A 1 223 ? 5.833 8.026 -3.911 1.00 97.00 223 LEU A CA 1
ATOM 1709 C C . LEU A 1 223 ? 6.530 8.317 -2.574 1.00 97.00 223 LEU A C 1
ATOM 1711 O O . LEU A 1 223 ? 6.942 9.455 -2.344 1.00 97.00 223 LEU A O 1
ATOM 1715 N N . ILE A 1 224 ? 6.736 7.293 -1.735 1.00 95.62 224 ILE A N 1
ATOM 1716 C CA . ILE A 1 224 ? 7.495 7.421 -0.477 1.00 95.62 224 ILE A CA 1
ATOM 1717 C C . ILE A 1 224 ? 8.904 7.944 -0.764 1.00 95.62 224 ILE A C 1
ATOM 1719 O O . ILE A 1 224 ? 9.358 8.908 -0.149 1.00 95.62 224 ILE A O 1
ATOM 1723 N N . LYS A 1 225 ? 9.582 7.365 -1.756 1.00 94.00 225 LYS A N 1
ATOM 1724 C CA . LYS A 1 225 ? 10.930 7.781 -2.130 1.00 94.00 225 LYS A CA 1
ATOM 1725 C C . LYS A 1 225 ? 10.989 9.230 -2.610 1.00 94.00 225 LYS A C 1
ATOM 1727 O O . LYS A 1 225 ? 11.920 9.951 -2.261 1.00 94.00 225 LYS A O 1
ATOM 1732 N N . ALA A 1 226 ? 9.994 9.692 -3.365 1.00 95.31 226 ALA A N 1
ATOM 1733 C CA . ALA A 1 226 ? 9.929 11.087 -3.788 1.00 95.31 226 ALA A CA 1
ATOM 1734 C C . ALA A 1 226 ? 9.783 12.052 -2.597 1.00 95.31 226 ALA A C 1
ATOM 1736 O O . ALA A 1 226 ? 10.402 13.117 -2.606 1.00 95.31 226 ALA A O 1
ATOM 1737 N N . VAL A 1 227 ? 9.030 11.670 -1.556 1.00 95.62 227 VAL A N 1
ATOM 1738 C CA . VAL A 1 227 ? 8.964 12.424 -0.291 1.00 95.62 227 VAL A CA 1
ATOM 1739 C C . VAL A 1 227 ? 10.330 12.449 0.393 1.00 95.62 227 VAL A C 1
ATOM 1741 O O . VAL A 1 227 ? 10.803 13.522 0.754 1.00 95.62 227 VAL A O 1
ATOM 1744 N N . GLN A 1 228 ? 11.008 11.305 0.505 1.00 93.94 228 GLN A N 1
ATOM 1745 C CA . GLN A 1 228 ? 12.345 11.221 1.104 1.00 93.94 228 GLN A CA 1
ATOM 1746 C C . GLN A 1 228 ? 13.360 12.120 0.371 1.00 93.94 228 GLN A C 1
ATOM 1748 O O . GLN A 1 228 ? 14.083 12.885 1.010 1.00 93.94 228 GLN A O 1
ATOM 1753 N N . VAL A 1 229 ? 13.360 12.109 -0.968 1.00 92.19 229 VAL A N 1
ATOM 1754 C CA . VAL A 1 229 ? 14.189 13.010 -1.789 1.00 92.19 229 VAL A CA 1
ATOM 1755 C C . VAL A 1 229 ? 13.838 14.477 -1.535 1.00 92.19 229 VAL A C 1
ATOM 1757 O O . VAL A 1 229 ? 14.733 15.313 -1.414 1.00 92.19 229 VAL A O 1
ATOM 1760 N N . LEU A 1 230 ? 12.548 14.813 -1.446 1.00 92.75 230 LEU A N 1
ATOM 1761 C CA . LEU A 1 230 ? 12.103 16.183 -1.186 1.00 92.75 230 LEU A CA 1
ATOM 1762 C C . LEU A 1 230 ? 12.513 16.680 0.210 1.00 92.75 230 LEU A C 1
ATOM 1764 O O . LEU A 1 230 ? 12.795 17.865 0.373 1.00 92.75 230 LEU A O 1
ATOM 1768 N N . LEU A 1 231 ? 12.598 15.774 1.185 1.00 92.06 231 LEU A N 1
ATOM 1769 C CA . LEU A 1 231 ? 13.085 16.029 2.544 1.00 92.06 231 LEU A CA 1
ATOM 1770 C C . LEU A 1 231 ? 14.620 16.078 2.645 1.00 92.06 231 LEU A C 1
ATOM 1772 O O . LEU A 1 231 ? 15.150 16.356 3.719 1.00 92.06 231 LEU A O 1
ATOM 1776 N N . GLY A 1 232 ? 15.344 15.823 1.549 1.00 89.31 232 GLY A N 1
ATOM 1777 C CA . GLY A 1 232 ? 16.809 15.827 1.526 1.00 89.31 232 GLY A CA 1
ATOM 1778 C C . GLY A 1 232 ? 17.448 14.605 2.190 1.00 89.31 232 GLY A C 1
ATOM 1779 O O . GLY A 1 232 ? 18.611 14.668 2.589 1.00 89.31 232 GLY A O 1
ATOM 1780 N N . LEU A 1 233 ? 16.705 13.504 2.319 1.00 88.69 233 LEU A N 1
ATOM 1781 C CA . LEU A 1 233 ? 17.230 12.237 2.818 1.00 88.69 233 LEU A CA 1
ATOM 1782 C C . LEU A 1 233 ? 18.220 11.632 1.807 1.00 88.69 233 LEU A C 1
ATOM 1784 O O . LEU A 1 233 ? 18.111 11.832 0.596 1.00 88.69 233 LEU A O 1
ATOM 1788 N N . THR A 1 234 ? 19.241 10.938 2.309 1.00 74.94 234 THR A N 1
ATOM 1789 C CA . THR A 1 234 ? 20.379 10.486 1.495 1.00 74.94 234 THR A CA 1
ATOM 1790 C C . THR A 1 234 ? 20.018 9.296 0.612 1.00 74.94 234 THR A C 1
ATOM 1792 O O . THR A 1 234 ? 19.389 8.346 1.059 1.00 74.94 234 THR A O 1
ATOM 1795 N N . ASN A 1 235 ? 20.464 9.297 -0.644 1.00 64.56 235 ASN A N 1
ATOM 1796 C CA . ASN A 1 235 ? 20.307 8.140 -1.525 1.00 64.56 235 ASN A CA 1
ATOM 1797 C C . ASN A 1 235 ? 21.308 7.056 -1.120 1.00 64.56 235 ASN A C 1
ATOM 1799 O O . ASN A 1 235 ? 22.461 7.083 -1.549 1.00 64.56 235 ASN A O 1
ATOM 1803 N N . THR A 1 236 ? 20.874 6.119 -0.289 1.00 60.72 236 THR A N 1
ATOM 1804 C CA . THR A 1 236 ? 21.650 4.937 0.068 1.00 60.72 236 THR A CA 1
ATOM 1805 C C . THR A 1 236 ? 20.744 3.716 0.045 1.00 60.72 236 THR A C 1
ATOM 1807 O O . THR A 1 236 ? 19.620 3.765 0.533 1.00 60.72 236 THR A O 1
ATOM 1810 N N . ASP A 1 237 ? 21.239 2.630 -0.546 1.00 51.78 237 ASP A N 1
ATOM 1811 C CA . ASP A 1 237 ? 20.592 1.315 -0.494 1.00 51.78 237 ASP A CA 1
ATOM 1812 C C . ASP A 1 237 ? 20.942 0.575 0.816 1.00 51.78 237 ASP A C 1
ATOM 1814 O O . ASP A 1 237 ? 20.585 -0.590 0.982 1.00 51.78 237 ASP A O 1
ATOM 1818 N N . ASP A 1 238 ? 21.676 1.225 1.731 1.00 51.41 238 ASP A N 1
ATOM 1819 C CA . ASP A 1 238 ? 22.011 0.699 3.053 1.00 51.41 238 ASP A CA 1
ATOM 1820 C C . ASP A 1 238 ? 20.874 0.995 4.053 1.00 51.41 238 ASP A C 1
ATOM 1822 O O . ASP A 1 238 ? 20.742 2.138 4.507 1.00 51.41 238 ASP A O 1
ATOM 1826 N N . PRO A 1 239 ? 20.078 -0.018 4.444 1.00 49.12 239 PRO A N 1
ATOM 1827 C CA . PRO A 1 239 ? 18.954 0.154 5.362 1.00 49.12 239 PRO A CA 1
ATOM 1828 C C . PRO A 1 239 ? 19.394 0.494 6.795 1.00 49.12 239 PRO A C 1
ATOM 1830 O O . PRO A 1 239 ? 18.549 0.774 7.643 1.00 49.12 239 PRO A O 1
ATOM 1833 N N . SER A 1 240 ? 20.699 0.453 7.100 1.00 51.25 240 SER A N 1
ATOM 1834 C CA . SER A 1 240 ? 21.235 0.830 8.411 1.00 51.25 240 SER A CA 1
ATOM 1835 C C . SER A 1 240 ? 21.461 2.334 8.578 1.00 51.25 240 SER A C 1
ATOM 1837 O O . SER A 1 240 ? 21.697 2.779 9.701 1.00 51.25 240 SER A O 1
ATOM 1839 N N . VAL A 1 241 ? 21.367 3.126 7.502 1.00 56.00 241 VAL A N 1
ATOM 1840 C CA . VAL A 1 241 ? 21.520 4.586 7.550 1.00 56.00 241 VAL A CA 1
ATOM 1841 C C . VAL A 1 241 ? 20.164 5.235 7.853 1.00 56.00 241 VAL A C 1
ATOM 1843 O O . VAL A 1 241 ? 19.267 5.205 7.007 1.00 56.00 241 VAL A O 1
ATOM 1846 N N . PRO A 1 242 ? 19.978 5.873 9.026 1.00 55.66 242 PRO A N 1
ATOM 1847 C CA . PRO A 1 242 ? 18.769 6.639 9.296 1.00 55.66 242 PRO A CA 1
ATOM 1848 C C . PRO A 1 242 ? 18.640 7.785 8.286 1.00 55.66 242 PRO A C 1
ATOM 1850 O O . PRO A 1 242 ? 19.562 8.585 8.133 1.00 55.66 242 PRO A O 1
ATOM 1853 N N . GLY A 1 243 ? 17.496 7.876 7.604 1.00 60.84 243 GLY A N 1
ATOM 1854 C CA . GLY A 1 243 ? 17.276 8.902 6.581 1.00 60.84 243 GLY A CA 1
ATOM 1855 C C . GLY A 1 243 ? 17.811 8.528 5.195 1.00 60.84 243 GLY A C 1
ATOM 1856 O O . GLY A 1 243 ? 18.371 9.382 4.505 1.00 60.84 243 GLY A O 1
ATOM 1857 N N . ALA A 1 244 ? 17.656 7.263 4.795 1.00 72.88 244 ALA A N 1
ATOM 1858 C CA . ALA A 1 244 ? 17.836 6.806 3.422 1.00 72.88 244 ALA A CA 1
ATOM 1859 C C . ALA A 1 244 ? 16.598 7.109 2.548 1.00 72.88 244 ALA A C 1
ATOM 1861 O O . ALA A 1 244 ? 15.469 7.065 3.032 1.00 72.88 244 ALA A O 1
ATOM 1862 N N . ALA A 1 245 ? 16.796 7.391 1.259 1.00 84.06 245 ALA A N 1
ATOM 1863 C CA . ALA A 1 245 ? 15.742 7.488 0.248 1.00 84.06 245 ALA A CA 1
ATOM 1864 C C . ALA A 1 245 ? 15.509 6.124 -0.436 1.00 84.06 245 ALA A C 1
ATOM 1866 O O . ALA A 1 245 ? 15.765 5.936 -1.630 1.00 84.06 245 ALA A O 1
ATOM 1867 N N . ASP A 1 246 ? 15.065 5.147 0.347 1.00 85.44 246 ASP A N 1
ATOM 1868 C CA . ASP A 1 246 ? 14.910 3.733 -0.016 1.00 85.44 246 ASP A CA 1
ATOM 1869 C C . ASP A 1 246 ? 13.476 3.347 -0.439 1.00 85.44 246 ASP A C 1
ATOM 1871 O O . ASP A 1 246 ? 13.258 2.281 -1.020 1.00 85.44 246 ASP A O 1
ATOM 1875 N N . GLY A 1 247 ? 12.502 4.236 -0.233 1.00 90.00 247 GLY A N 1
ATOM 1876 C CA . GLY A 1 247 ? 11.078 3.978 -0.445 1.00 90.00 247 GLY A CA 1
ATOM 1877 C C . GLY A 1 247 ? 10.389 3.255 0.719 1.00 90.00 247 GLY A C 1
ATOM 1878 O O . GLY A 1 247 ? 9.270 2.775 0.539 1.00 90.00 247 GLY A O 1
ATOM 1879 N N . ILE A 1 248 ? 11.030 3.163 1.889 1.00 90.00 248 ILE A N 1
ATOM 1880 C CA . ILE A 1 248 ? 10.476 2.599 3.125 1.00 90.00 248 ILE A CA 1
ATOM 1881 C C . ILE A 1 248 ? 10.176 3.731 4.112 1.00 90.00 248 ILE A C 1
ATOM 1883 O O . ILE A 1 248 ? 11.039 4.526 4.486 1.00 90.00 248 ILE A O 1
ATOM 1887 N N . TRP A 1 249 ? 8.938 3.779 4.606 1.00 91.38 249 TRP A N 1
ATOM 1888 C CA . TRP A 1 249 ? 8.550 4.738 5.638 1.00 91.38 249 TRP A CA 1
ATOM 1889 C C . TRP A 1 249 ? 9.010 4.264 7.024 1.00 91.38 249 TRP A C 1
ATOM 1891 O O . TRP A 1 249 ? 8.239 3.717 7.805 1.00 91.38 249 TRP A O 1
ATOM 1901 N N . GLY A 1 250 ? 10.306 4.408 7.304 1.00 89.62 250 GLY A N 1
ATOM 1902 C CA . GLY A 1 250 ? 10.894 4.143 8.621 1.00 89.62 250 GLY A CA 1
ATOM 1903 C C . GLY A 1 250 ? 10.894 5.366 9.547 1.00 89.62 250 GLY A C 1
ATOM 1904 O O . GLY A 1 250 ? 10.500 6.468 9.154 1.00 89.62 250 GLY A O 1
ATOM 1905 N N . SER A 1 251 ? 11.434 5.197 10.758 1.00 87.44 251 SER A N 1
ATOM 1906 C CA . SER A 1 251 ? 11.515 6.251 11.787 1.00 87.44 251 SER A CA 1
ATOM 1907 C C . SER A 1 251 ? 12.216 7.530 11.309 1.00 87.44 251 SER A C 1
ATOM 1909 O O . SER A 1 251 ? 11.784 8.629 11.644 1.00 87.44 251 SER A O 1
ATOM 1911 N N . GLY A 1 252 ? 13.251 7.413 10.468 1.00 88.19 252 GLY A N 1
ATOM 1912 C CA . GLY A 1 252 ? 13.927 8.572 9.874 1.00 88.19 252 GLY A CA 1
ATOM 1913 C C . GLY A 1 252 ? 13.019 9.396 8.952 1.00 88.19 252 GLY A C 1
ATOM 1914 O O . GLY A 1 252 ? 13.049 10.625 9.001 1.00 88.19 252 GLY A O 1
ATOM 1915 N N . THR A 1 253 ? 12.172 8.731 8.161 1.00 92.56 253 THR A N 1
ATOM 1916 C CA . THR A 1 253 ? 11.191 9.402 7.292 1.00 92.56 253 THR A CA 1
ATOM 1917 C C . THR A 1 253 ? 10.090 10.041 8.134 1.00 92.56 253 THR A C 1
ATOM 1919 O O . THR A 1 253 ? 9.794 11.220 7.949 1.00 92.56 253 THR A O 1
ATOM 1922 N N . ALA A 1 254 ? 9.547 9.306 9.111 1.00 92.81 254 ALA A N 1
ATOM 1923 C CA . ALA A 1 254 ? 8.520 9.812 10.020 1.00 92.81 254 ALA A CA 1
ATOM 1924 C C . ALA A 1 254 ? 8.987 11.075 10.769 1.00 92.81 254 ALA A C 1
ATOM 1926 O O . ALA A 1 254 ? 8.309 12.101 10.737 1.00 92.81 254 ALA A O 1
ATOM 1927 N N . GLN A 1 255 ? 10.190 11.052 11.354 1.00 91.81 255 GLN A N 1
ATOM 1928 C CA . GLN A 1 255 ? 10.742 12.209 12.059 1.00 91.81 255 GLN A CA 1
ATOM 1929 C C . GLN A 1 255 ? 10.987 13.399 11.122 1.00 91.81 255 GLN A C 1
ATOM 1931 O O . GLN A 1 255 ? 10.710 14.541 11.492 1.00 91.81 255 GLN A O 1
ATOM 1936 N N . ALA A 1 256 ? 11.491 13.158 9.907 1.00 92.81 256 ALA A N 1
ATOM 1937 C CA . ALA A 1 256 ? 11.695 14.219 8.924 1.00 92.81 256 ALA A CA 1
ATOM 1938 C C . ALA A 1 256 ? 10.366 14.888 8.527 1.00 92.81 256 ALA A C 1
ATOM 1940 O O . ALA A 1 256 ? 10.305 16.114 8.446 1.00 92.81 256 ALA A O 1
ATOM 1941 N N . VAL A 1 257 ? 9.293 14.106 8.363 1.00 94.94 257 VAL A N 1
ATOM 1942 C CA . VAL A 1 257 ? 7.941 14.620 8.091 1.00 94.94 257 VAL A CA 1
ATOM 1943 C C . VAL A 1 257 ? 7.358 15.375 9.288 1.00 94.94 257 VAL A C 1
ATOM 1945 O O . VAL A 1 257 ? 6.741 16.418 9.100 1.00 94.94 257 VAL A O 1
ATOM 1948 N N . ARG A 1 258 ? 7.586 14.948 10.534 1.00 92.69 258 ARG A N 1
ATOM 1949 C CA . ARG A 1 258 ? 7.190 15.775 11.692 1.00 92.69 258 ARG A CA 1
ATOM 1950 C C . ARG A 1 258 ? 7.913 17.120 11.707 1.00 92.69 258 ARG A C 1
ATOM 1952 O O . ARG A 1 258 ? 7.300 18.156 11.955 1.00 92.69 258 ARG A O 1
ATOM 1959 N N . ASN A 1 259 ? 9.214 17.107 11.421 1.00 91.94 259 ASN A N 1
ATOM 1960 C CA . ASN A 1 259 ? 10.078 18.280 11.541 1.00 91.94 259 ASN A CA 1
ATOM 1961 C C . ASN A 1 259 ? 9.796 19.371 10.498 1.00 91.94 259 ASN A C 1
ATOM 1963 O O . ASN A 1 259 ? 10.154 20.524 10.741 1.00 91.94 259 ASN A O 1
ATOM 1967 N N . ILE A 1 260 ? 9.156 19.053 9.363 1.00 89.56 260 ILE A N 1
ATOM 1968 C CA . ILE A 1 260 ? 8.739 20.091 8.404 1.00 89.56 260 ILE A CA 1
ATOM 1969 C C . ILE A 1 260 ? 7.606 20.976 8.942 1.00 89.56 260 ILE A C 1
ATOM 1971 O O . ILE A 1 260 ? 7.413 22.080 8.433 1.00 89.56 260 ILE A O 1
ATOM 1975 N N . GLY A 1 261 ? 6.869 20.524 9.964 1.00 87.88 261 GLY A N 1
ATOM 1976 C CA . GLY A 1 261 ? 5.659 21.198 10.427 1.00 87.88 261 GLY A CA 1
ATOM 1977 C C . GLY A 1 261 ? 4.571 21.247 9.346 1.00 87.88 261 GLY A C 1
ATOM 1978 O O . GLY A 1 261 ? 4.535 20.428 8.431 1.00 87.88 261 GLY A O 1
ATOM 1979 N N . GLY A 1 262 ? 3.649 22.206 9.446 1.00 90.50 262 GLY A N 1
ATOM 1980 C CA . GLY A 1 262 ? 2.570 22.351 8.466 1.00 90.50 262 GLY A CA 1
ATOM 1981 C C . GLY A 1 262 ? 3.078 22.749 7.075 1.00 90.50 262 GLY A C 1
ATOM 1982 O O . GLY A 1 262 ? 3.756 23.766 6.921 1.00 90.50 262 GLY A O 1
ATOM 1983 N N . ILE A 1 263 ? 2.688 21.998 6.043 1.00 95.19 263 ILE A N 1
ATOM 1984 C CA . ILE A 1 263 ? 2.944 22.359 4.643 1.00 95.19 263 ILE A CA 1
ATOM 1985 C C . ILE A 1 263 ? 1.989 23.486 4.260 1.00 95.19 263 ILE A C 1
ATOM 1987 O O . ILE A 1 263 ? 0.784 23.351 4.432 1.00 95.19 263 ILE A O 1
ATOM 1991 N N . THR A 1 264 ? 2.510 24.581 3.710 1.00 95.94 264 THR A N 1
ATOM 1992 C CA . THR A 1 264 ? 1.716 25.729 3.236 1.00 95.94 264 THR A CA 1
ATOM 1993 C C . THR A 1 264 ? 1.928 25.955 1.739 1.00 95.94 264 THR A C 1
ATOM 1995 O O . THR A 1 264 ? 2.801 25.339 1.120 1.00 95.94 264 THR A O 1
ATOM 1998 N N . ALA A 1 265 ? 1.212 26.919 1.154 1.00 93.12 265 ALA A N 1
ATOM 1999 C CA . ALA A 1 265 ? 1.464 27.368 -0.217 1.00 93.12 265 ALA A CA 1
ATOM 2000 C C . ALA A 1 265 ? 2.951 27.722 -0.460 1.00 93.12 265 ALA A C 1
ATOM 2002 O O . ALA A 1 265 ? 3.502 27.433 -1.519 1.00 93.12 265 ALA A O 1
ATOM 2003 N N . GLY A 1 266 ? 3.644 28.285 0.538 1.00 90.56 266 GLY A N 1
ATOM 2004 C CA . GLY A 1 266 ? 5.055 28.668 0.422 1.00 90.56 266 GLY A CA 1
ATOM 2005 C C . GLY A 1 266 ? 6.035 27.497 0.273 1.00 90.56 266 GLY A C 1
ATOM 2006 O O . GLY A 1 266 ? 7.164 27.718 -0.154 1.00 90.56 266 GLY A O 1
ATOM 2007 N N . ALA A 1 267 ? 5.619 26.259 0.574 1.00 87.25 267 ALA A N 1
ATOM 2008 C CA . ALA A 1 267 ? 6.465 25.066 0.465 1.00 87.25 267 ALA A CA 1
ATOM 2009 C C . ALA A 1 267 ? 6.815 24.700 -0.994 1.00 87.25 267 ALA A C 1
ATOM 2011 O O . ALA A 1 267 ? 7.772 23.968 -1.249 1.00 87.25 267 ALA A O 1
ATOM 2012 N N . GLY A 1 268 ? 6.059 25.238 -1.956 1.00 89.81 268 GLY A N 1
ATOM 2013 C CA . GLY A 1 268 ? 6.339 25.132 -3.382 1.00 89.81 268 GLY A CA 1
ATOM 2014 C C . GLY A 1 268 ? 5.699 23.930 -4.083 1.00 89.81 268 GLY A C 1
ATOM 2015 O O . GLY A 1 268 ? 5.269 22.948 -3.481 1.00 89.81 268 GLY A O 1
ATOM 2016 N N . GLN A 1 269 ? 5.683 24.015 -5.413 1.00 90.62 269 GLN A N 1
ATOM 2017 C CA . GLN A 1 269 ? 4.980 23.106 -6.327 1.00 90.62 269 GLN A CA 1
ATOM 2018 C C . GLN A 1 269 ? 5.339 21.617 -6.186 1.00 90.62 269 GLN A C 1
ATOM 2020 O O . GLN A 1 269 ? 4.509 20.764 -6.494 1.00 90.62 269 GLN A O 1
ATOM 2025 N N . ARG A 1 270 ? 6.546 21.271 -5.715 1.00 93.00 270 ARG A N 1
ATOM 2026 C CA . ARG A 1 270 ? 6.926 19.859 -5.518 1.00 93.00 270 ARG A CA 1
ATOM 2027 C C . ARG A 1 270 ? 6.084 19.191 -4.431 1.00 93.00 270 ARG A C 1
ATOM 2029 O O . ARG A 1 270 ? 5.624 18.075 -4.645 1.00 93.00 270 ARG A O 1
ATOM 2036 N N . TRP A 1 271 ? 5.826 19.883 -3.321 1.00 94.25 271 TRP A N 1
ATOM 2037 C CA . TRP A 1 271 ? 4.940 19.374 -2.272 1.00 94.25 271 TRP A CA 1
ATOM 2038 C C . TRP A 1 271 ? 3.505 19.237 -2.767 1.00 94.25 271 TRP A C 1
ATOM 2040 O O . TRP A 1 271 ? 2.874 18.214 -2.529 1.00 94.25 271 TRP A O 1
ATOM 2050 N N . TRP A 1 272 ? 3.010 20.233 -3.506 1.00 94.75 272 TRP A N 1
ATOM 2051 C CA . TRP A 1 272 ? 1.641 20.223 -4.024 1.00 94.75 272 TRP A CA 1
ATOM 2052 C C . TRP A 1 272 ? 1.407 19.014 -4.932 1.00 94.75 272 TRP A C 1
ATOM 2054 O O . TRP A 1 272 ? 0.411 18.316 -4.778 1.00 94.75 272 TRP A O 1
ATOM 2064 N N . ARG A 1 273 ? 2.366 18.725 -5.823 1.00 96.75 273 ARG A N 1
ATOM 2065 C CA . ARG A 1 273 ? 2.337 17.556 -6.710 1.00 96.75 273 ARG A CA 1
ATOM 2066 C C . ARG A 1 273 ? 2.357 16.243 -5.947 1.00 96.75 273 ARG A C 1
ATOM 2068 O O . ARG A 1 273 ? 1.498 15.408 -6.188 1.00 96.75 273 ARG A O 1
ATOM 2075 N N . LEU A 1 274 ? 3.282 16.060 -5.005 1.00 97.56 274 LEU A N 1
ATOM 2076 C CA . LEU A 1 274 ? 3.348 14.802 -4.256 1.00 97.56 274 LEU A CA 1
ATOM 2077 C C . LEU A 1 274 ? 2.083 14.548 -3.429 1.00 97.56 274 LEU A C 1
ATOM 2079 O O . LEU A 1 274 ? 1.586 13.424 -3.425 1.00 97.56 274 LEU A O 1
ATOM 2083 N N . LEU A 1 275 ? 1.527 15.581 -2.791 1.00 98.38 275 LEU A N 1
ATOM 2084 C CA . LEU A 1 275 ? 0.254 15.464 -2.079 1.00 98.38 275 LEU A CA 1
ATOM 2085 C C . LEU A 1 275 ? -0.901 15.159 -3.039 1.00 98.38 275 LEU A C 1
ATOM 2087 O O . LEU A 1 275 ? -1.705 14.284 -2.744 1.00 98.38 275 LEU A O 1
ATOM 2091 N N . ALA A 1 276 ? -0.955 15.813 -4.203 1.00 98.50 276 ALA A N 1
ATOM 2092 C CA . ALA A 1 276 ? -1.949 15.528 -5.236 1.00 98.50 276 ALA A CA 1
ATOM 2093 C C . ALA A 1 276 ? -1.887 14.069 -5.715 1.00 98.50 276 ALA A C 1
ATOM 2095 O O . ALA A 1 276 ? -2.919 13.419 -5.865 1.00 98.50 276 ALA A O 1
ATOM 2096 N N . TYR A 1 277 ? -0.681 13.538 -5.923 1.00 98.50 277 TYR A N 1
ATOM 2097 C CA . TYR A 1 277 ? -0.484 12.160 -6.369 1.00 98.50 277 TYR A CA 1
ATOM 2098 C C . TYR A 1 277 ? -0.927 11.160 -5.302 1.00 98.50 277 TYR A C 1
ATOM 2100 O O . TYR A 1 277 ? -1.624 10.198 -5.614 1.00 98.50 277 TYR A O 1
ATOM 2108 N N . ALA A 1 278 ? -0.556 11.398 -4.041 1.00 98.31 278 ALA A N 1
ATOM 2109 C CA . ALA A 1 278 ? -0.958 10.535 -2.939 1.00 98.31 278 ALA A CA 1
ATOM 2110 C C . ALA A 1 278 ? -2.473 10.597 -2.690 1.00 98.31 278 ALA A C 1
ATOM 2112 O O . ALA A 1 278 ? -3.092 9.561 -2.471 1.00 98.31 278 ALA A O 1
ATOM 2113 N N . LEU A 1 279 ? -3.090 11.778 -2.798 1.00 98.62 279 LEU A N 1
ATOM 2114 C CA . LEU A 1 279 ? -4.546 11.939 -2.745 1.00 98.62 279 LEU A CA 1
ATOM 2115 C C . LEU A 1 279 ? -5.245 11.135 -3.842 1.00 98.62 279 LEU A C 1
ATOM 2117 O O . LEU A 1 279 ? -6.190 10.407 -3.552 1.00 98.62 279 LEU A O 1
ATOM 2121 N N . TYR A 1 280 ? -4.748 11.215 -5.078 1.00 98.56 280 TYR A N 1
ATOM 2122 C CA . TYR A 1 280 ? -5.298 10.457 -6.199 1.00 98.56 280 TYR A CA 1
ATOM 2123 C C . TYR A 1 280 ? -5.231 8.942 -5.949 1.00 98.56 280 TYR A C 1
ATOM 2125 O O . TYR A 1 280 ? -6.227 8.245 -6.095 1.00 98.56 280 TYR A O 1
ATOM 2133 N N . VAL A 1 281 ? -4.090 8.429 -5.471 1.00 97.62 281 VAL A N 1
ATOM 2134 C CA . VAL A 1 281 ? -3.948 7.007 -5.092 1.00 97.62 281 VAL A CA 1
ATOM 2135 C C . VAL A 1 281 ? -4.885 6.615 -3.938 1.00 97.62 281 VAL A C 1
ATOM 2137 O O . VAL A 1 281 ? -5.319 5.469 -3.864 1.00 97.62 281 VAL A O 1
ATOM 2140 N N . ASN A 1 282 ? -5.243 7.560 -3.066 1.00 97.31 282 ASN A N 1
ATOM 2141 C CA . ASN A 1 282 ? -6.209 7.358 -1.984 1.00 97.31 282 ASN A CA 1
ATOM 2142 C C . ASN A 1 282 ? -7.678 7.612 -2.405 1.00 97.31 282 ASN A C 1
ATOM 2144 O O . ASN A 1 282 ? -8.541 7.713 -1.537 1.00 97.31 282 ASN A O 1
ATOM 2148 N N . GLY A 1 283 ? -7.983 7.692 -3.708 1.00 95.75 283 GLY A N 1
ATOM 2149 C CA . GLY A 1 283 ? -9.354 7.767 -4.236 1.00 95.75 283 GLY A CA 1
ATOM 2150 C C . GLY A 1 283 ? -9.932 9.179 -4.384 1.00 95.75 283 GLY A C 1
ATOM 2151 O O . GLY A 1 283 ? -11.138 9.338 -4.579 1.00 95.75 283 GLY A O 1
ATOM 2152 N N . TYR A 1 284 ? -9.104 10.225 -4.295 1.00 96.81 284 TYR A N 1
ATOM 2153 C CA . TYR A 1 284 ? -9.516 11.609 -4.569 1.00 96.81 284 TYR A CA 1
ATOM 2154 C C . TYR A 1 284 ? -9.366 11.930 -6.063 1.00 96.81 284 TYR A C 1
ATOM 2156 O O . TYR A 1 284 ? -8.583 12.791 -6.474 1.00 96.81 284 TYR A O 1
ATOM 2164 N N . ASP A 1 285 ? -10.141 11.233 -6.892 1.00 94.94 285 ASP A N 1
ATOM 2165 C CA . ASP A 1 285 ? -9.965 11.171 -8.352 1.00 94.94 285 ASP A CA 1
ATOM 2166 C C . ASP A 1 285 ? -10.225 12.505 -9.085 1.00 94.94 285 ASP A C 1
ATOM 2168 O O . ASP A 1 285 ? -9.869 12.683 -10.260 1.00 94.94 285 ASP A O 1
ATOM 2172 N N . SER A 1 286 ? -10.843 13.475 -8.400 1.00 94.56 286 SER A N 1
ATOM 2173 C CA . SER A 1 286 ? -11.078 14.830 -8.911 1.00 94.56 286 SER A CA 1
ATOM 2174 C C . SER A 1 286 ? -9.830 15.712 -8.897 1.00 94.56 286 SER A C 1
ATOM 2176 O O . SER A 1 286 ? -9.822 16.746 -9.565 1.00 94.56 286 SER A O 1
ATOM 2178 N N . ILE A 1 287 ? -8.779 15.328 -8.167 1.00 96.31 287 ILE A N 1
ATOM 2179 C CA . ILE A 1 287 ? -7.527 16.083 -8.119 1.00 96.31 287 ILE A CA 1
ATOM 2180 C C . ILE A 1 287 ? -6.880 16.141 -9.512 1.00 96.31 287 ILE A C 1
ATOM 2182 O O . ILE A 1 287 ? -6.795 15.146 -10.242 1.00 96.31 287 ILE A O 1
ATOM 2186 N N . ASN A 1 288 ? -6.417 17.337 -9.888 1.00 96.44 288 ASN A N 1
ATOM 2187 C CA . ASN A 1 288 ? -5.625 17.538 -11.094 1.00 96.44 288 ASN A CA 1
ATOM 2188 C C . ASN A 1 288 ? -4.171 17.119 -10.834 1.00 96.44 288 ASN A C 1
ATOM 2190 O O . ASN A 1 288 ? -3.451 17.791 -10.101 1.00 96.44 288 ASN A O 1
ATOM 2194 N N . VAL A 1 289 ? -3.743 16.018 -11.450 1.00 96.69 289 VAL A N 1
ATOM 2195 C CA . VAL A 1 289 ? -2.383 15.478 -11.299 1.00 96.69 289 VAL A CA 1
ATOM 2196 C C . VAL A 1 289 ? -1.377 16.102 -12.275 1.00 96.69 289 VAL A C 1
ATOM 2198 O O . VAL A 1 289 ? -0.175 15.997 -12.056 1.00 96.69 289 VAL A O 1
ATOM 2201 N N . ASP A 1 290 ? -1.831 16.770 -13.337 1.00 95.12 290 ASP A N 1
ATOM 2202 C CA . ASP A 1 290 ? -0.937 17.394 -14.320 1.00 95.12 290 ASP A CA 1
ATOM 2203 C C . ASP A 1 290 ? -0.393 18.740 -13.819 1.00 95.12 290 ASP A C 1
ATOM 2205 O O . ASP A 1 290 ? 0.806 19.013 -13.929 1.00 95.12 290 ASP A O 1
ATOM 2209 N N . ASP A 1 291 ? -1.275 19.566 -13.249 1.00 94.75 291 ASP A N 1
ATOM 2210 C CA . ASP A 1 291 ? -0.956 20.888 -12.695 1.00 94.75 291 ASP A CA 1
ATOM 2211 C C . ASP A 1 291 ? -1.832 21.189 -11.461 1.00 94.75 291 ASP A C 1
ATOM 2213 O O . ASP A 1 291 ? -2.865 21.860 -11.563 1.00 94.75 291 ASP A O 1
ATOM 2217 N N . PRO A 1 292 ? -1.484 20.630 -10.287 1.00 95.88 292 PRO A N 1
ATOM 2218 C CA . PRO A 1 292 ? -2.294 20.773 -9.085 1.00 95.88 292 PRO A CA 1
ATOM 2219 C C . PRO A 1 292 ? -2.237 22.191 -8.514 1.00 95.88 292 PRO A C 1
ATOM 2221 O O . PRO A 1 292 ? -1.164 22.717 -8.199 1.00 95.88 292 PRO A O 1
ATOM 2224 N N . ALA A 1 293 ? -3.410 22.779 -8.276 1.00 95.94 293 ALA A N 1
ATOM 2225 C CA . ALA A 1 293 ? -3.537 24.015 -7.520 1.00 95.94 293 ALA A CA 1
ATOM 2226 C C . ALA A 1 293 ? -3.480 23.734 -6.010 1.00 95.94 293 ALA A C 1
ATOM 2228 O O . ALA A 1 293 ? -4.148 22.833 -5.505 1.00 95.94 293 ALA A O 1
ATOM 2229 N N . TRP A 1 294 ? -2.720 24.547 -5.268 1.00 97.06 294 TRP A N 1
ATOM 2230 C CA . TRP A 1 294 ? -2.572 24.383 -3.816 1.00 97.06 294 TRP A CA 1
ATOM 2231 C C . TRP A 1 294 ? -3.906 24.342 -3.064 1.00 97.06 294 TRP A C 1
ATOM 2233 O O . TRP A 1 294 ? -4.052 23.534 -2.155 1.00 97.06 294 TRP A O 1
ATOM 2243 N N . ALA A 1 295 ? -4.866 25.199 -3.426 1.00 97.12 295 ALA A N 1
ATOM 2244 C CA . ALA A 1 295 ? -6.145 25.274 -2.725 1.00 97.12 295 ALA A CA 1
ATOM 2245 C C . ALA A 1 295 ? -6.915 23.945 -2.786 1.00 97.12 295 ALA A C 1
ATOM 2247 O O . ALA A 1 295 ? -7.386 23.478 -1.753 1.00 97.12 295 ALA A O 1
ATOM 2248 N N . ASP A 1 296 ? -6.957 23.310 -3.961 1.00 97.81 296 ASP A N 1
ATOM 2249 C CA . ASP A 1 296 ? -7.629 22.023 -4.158 1.00 97.81 296 ASP A CA 1
ATOM 2250 C C . ASP A 1 296 ? -6.903 20.907 -3.397 1.00 97.81 296 ASP A C 1
ATOM 2252 O O . ASP A 1 296 ? -7.524 20.133 -2.672 1.00 97.81 296 ASP A O 1
ATOM 2256 N N . VAL A 1 297 ? -5.568 20.872 -3.494 1.00 98.44 297 VAL A N 1
ATOM 2257 C CA . VAL A 1 297 ? -4.737 19.885 -2.788 1.00 98.44 297 VAL A CA 1
ATOM 2258 C C . VAL A 1 297 ? -4.899 20.001 -1.277 1.00 98.44 297 VAL A C 1
ATOM 2260 O O . VAL A 1 297 ? -5.120 18.999 -0.605 1.00 98.44 297 VAL A O 1
ATOM 2263 N N . ALA A 1 298 ? -4.792 21.211 -0.730 1.00 98.44 298 ALA A N 1
ATOM 2264 C CA . ALA A 1 298 ? -4.894 21.438 0.704 1.00 98.44 298 ALA A CA 1
ATOM 2265 C C . ALA A 1 298 ? -6.309 21.155 1.224 1.00 98.44 298 ALA A C 1
ATOM 2267 O O . ALA A 1 298 ? -6.438 20.509 2.264 1.00 98.44 298 ALA A O 1
ATOM 2268 N N . GLY A 1 299 ? -7.347 21.564 0.485 1.00 98.44 299 GLY A N 1
ATOM 2269 C CA . GLY A 1 299 ? -8.739 21.261 0.818 1.00 98.44 299 GLY A CA 1
ATOM 2270 C C . GLY A 1 299 ? -8.986 19.755 0.895 1.00 98.44 299 GLY A C 1
ATOM 2271 O O . GLY A 1 299 ? -9.358 19.249 1.952 1.00 98.44 299 GLY A O 1
ATOM 2272 N N . SER A 1 300 ? -8.666 19.019 -0.175 1.00 98.62 300 SER A N 1
ATOM 2273 C CA . SER A 1 300 ? -8.840 17.560 -0.217 1.00 98.62 300 SER A CA 1
ATOM 2274 C C . SER A 1 300 ? -7.965 16.812 0.792 1.00 98.62 300 SER A C 1
ATOM 2276 O O . SER A 1 300 ? -8.416 15.832 1.376 1.00 98.62 300 SER A O 1
ATOM 2278 N N . ALA A 1 301 ? -6.739 17.275 1.057 1.00 98.69 301 ALA A N 1
ATOM 2279 C CA . ALA A 1 301 ? -5.885 16.704 2.099 1.00 98.69 301 ALA A CA 1
ATOM 2280 C C . ALA A 1 301 ? -6.501 16.850 3.497 1.00 98.69 301 ALA A C 1
ATOM 2282 O O . ALA A 1 301 ? -6.437 15.921 4.303 1.00 98.69 301 ALA A O 1
ATOM 2283 N N . ASN A 1 302 ? -7.126 17.990 3.789 1.00 98.56 302 ASN A N 1
ATOM 2284 C CA . ASN A 1 302 ? -7.812 18.186 5.060 1.00 98.56 302 ASN A CA 1
ATOM 2285 C C . ASN A 1 302 ? -9.131 17.408 5.142 1.00 98.56 302 ASN A C 1
ATOM 2287 O O . ASN A 1 302 ? -9.439 16.886 6.211 1.00 98.56 302 ASN A O 1
ATOM 2291 N N . ASP A 1 303 ? -9.859 17.245 4.035 1.00 98.56 303 ASP A N 1
ATOM 2292 C CA . ASP A 1 303 ? -11.019 16.344 3.978 1.00 98.56 303 ASP A CA 1
ATOM 2293 C C . ASP A 1 303 ? -10.608 14.887 4.239 1.00 98.56 303 ASP A C 1
ATOM 2295 O O . ASP A 1 303 ? -11.265 14.178 5.002 1.00 98.56 303 ASP A O 1
ATOM 2299 N N . PHE A 1 304 ? -9.479 14.454 3.670 1.00 98.62 304 PHE A N 1
ATOM 2300 C CA . PHE A 1 304 ? -8.885 13.146 3.939 1.00 98.62 304 PHE A CA 1
ATOM 2301 C C . PHE A 1 304 ? -8.507 12.982 5.410 1.00 98.62 304 PHE A C 1
ATOM 2303 O O . PHE A 1 304 ? -8.952 12.029 6.048 1.00 98.62 304 PHE A O 1
ATOM 2310 N N . GLY A 1 305 ? -7.766 13.930 5.989 1.00 98.19 305 GLY A N 1
ATOM 2311 C CA . GLY A 1 305 ? -7.423 13.887 7.412 1.00 98.19 305 GLY A CA 1
ATOM 2312 C C . GLY A 1 305 ? -8.659 13.835 8.313 1.00 98.19 305 GLY A C 1
ATOM 2313 O O . GLY A 1 305 ? -8.722 13.028 9.239 1.00 98.19 305 GLY A O 1
ATOM 2314 N N . TYR A 1 306 ? -9.679 14.633 7.995 1.00 97.62 306 TYR A N 1
ATOM 2315 C CA . TYR A 1 306 ? -10.949 14.641 8.715 1.00 97.62 306 TYR A CA 1
ATOM 2316 C C . TYR A 1 306 ? -11.668 13.285 8.634 1.00 97.62 306 TYR A C 1
ATOM 2318 O O . TYR A 1 306 ? -12.202 12.810 9.643 1.00 97.62 306 TYR A O 1
ATOM 2326 N N . SER A 1 307 ? -11.637 12.635 7.462 1.00 96.81 307 SER A N 1
ATOM 2327 C CA . SER A 1 307 ? -12.199 11.294 7.245 1.00 96.81 307 SER A CA 1
ATOM 2328 C C . SER A 1 307 ? -11.502 10.206 8.064 1.00 96.81 307 SER A C 1
ATOM 2330 O O . SER A 1 307 ? -12.130 9.195 8.359 1.00 96.81 307 SER A O 1
ATOM 2332 N N . LEU A 1 308 ? -10.252 10.443 8.480 1.00 96.94 308 LEU A N 1
ATOM 2333 C CA . LEU A 1 308 ? -9.445 9.577 9.346 1.00 96.94 308 LEU A CA 1
ATOM 2334 C C . LEU A 1 308 ? -9.534 9.954 10.835 1.00 96.94 308 LEU A C 1
ATOM 2336 O O . LEU A 1 308 ? -8.683 9.560 11.627 1.00 96.94 308 LEU A O 1
ATOM 2340 N N . ARG A 1 309 ? -10.547 10.744 11.223 1.00 95.69 309 ARG A N 1
ATOM 2341 C CA . ARG A 1 309 ? -10.751 11.256 12.593 1.00 95.69 309 ARG A CA 1
ATOM 2342 C C . ARG A 1 309 ? -9.622 12.162 13.112 1.00 95.69 309 ARG A C 1
ATOM 2344 O O . ARG A 1 309 ? -9.616 12.455 14.303 1.00 95.69 309 ARG A O 1
ATOM 2351 N N . LEU A 1 310 ? -8.724 12.672 12.263 1.00 97.19 310 LEU A N 1
ATOM 2352 C CA . LEU A 1 310 ? -7.727 13.659 12.697 1.00 97.19 310 LEU A CA 1
ATOM 2353 C C . LEU A 1 310 ? -8.401 14.988 13.072 1.00 97.19 310 LEU A C 1
ATOM 2355 O O . LEU A 1 310 ? -9.399 15.391 12.467 1.00 97.19 310 LEU A O 1
ATOM 2359 N N . ASN A 1 311 ? -7.826 15.691 14.047 1.00 95.81 311 ASN A N 1
ATOM 2360 C CA . ASN A 1 311 ? -8.274 16.998 14.522 1.00 95.81 311 ASN A CA 1
ATOM 2361 C C . ASN A 1 311 ? -7.866 18.118 13.550 1.00 95.81 311 ASN A C 1
ATOM 2363 O O . ASN A 1 311 ? -6.973 18.926 13.809 1.00 95.81 311 ASN A O 1
ATOM 2367 N N . VAL A 1 312 ? -8.490 18.124 12.375 1.00 96.31 312 VAL A N 1
ATOM 2368 C CA . VAL A 1 312 ? -8.252 19.090 11.296 1.00 96.31 312 VAL A CA 1
ATOM 2369 C C . VAL A 1 312 ? -9.572 19.672 10.802 1.00 96.31 312 VAL A C 1
ATOM 2371 O O . VAL A 1 312 ? -10.636 19.084 10.987 1.00 96.31 312 VAL A O 1
ATOM 2374 N N . THR A 1 313 ? -9.521 20.845 10.168 1.00 96.56 313 THR A N 1
ATOM 2375 C CA . THR A 1 313 ? -10.725 21.489 9.618 1.00 96.56 313 THR A CA 1
ATOM 2376 C C . THR A 1 313 ? -10.938 21.045 8.169 1.00 96.56 313 THR A C 1
ATOM 2378 O O . THR A 1 313 ? -10.073 21.347 7.347 1.00 96.56 313 THR A O 1
ATOM 2381 N N . PRO A 1 314 ? -12.052 20.378 7.814 1.00 97.25 314 PRO A N 1
ATOM 2382 C CA . PRO A 1 314 ? -12.310 19.971 6.433 1.00 97.25 314 PRO A CA 1
ATOM 2383 C C . PRO A 1 314 ? -12.425 21.197 5.513 1.00 97.25 314 PRO A C 1
ATOM 2385 O O . PRO A 1 314 ? -12.868 22.269 5.933 1.00 97.25 314 PRO A O 1
ATOM 2388 N N . GLY A 1 315 ? -11.978 21.060 4.266 1.00 96.94 315 GLY A N 1
ATOM 2389 C CA . GLY A 1 315 ? -11.986 22.115 3.250 1.00 96.94 315 GLY A CA 1
ATOM 2390 C C . GLY A 1 315 ? -11.036 23.298 3.484 1.00 96.94 315 GLY A C 1
ATOM 2391 O O . GLY A 1 315 ? -10.995 24.207 2.652 1.00 96.94 315 GLY A O 1
ATOM 2392 N N . GLN A 1 316 ? -10.264 23.336 4.579 1.00 96.44 316 GLN A N 1
ATOM 2393 C CA . GLN A 1 316 ? -9.297 24.417 4.787 1.00 96.44 316 GLN A CA 1
ATOM 2394 C C . GLN A 1 316 ? -8.157 24.350 3.760 1.00 96.44 316 GLN A C 1
ATOM 2396 O O . GLN A 1 316 ? -7.743 23.276 3.328 1.00 96.44 316 GLN A O 1
ATOM 2401 N N . THR A 1 317 ? -7.580 25.504 3.425 1.00 97.00 317 THR A N 1
ATOM 2402 C CA . THR A 1 317 ? -6.552 25.602 2.374 1.00 97.00 317 THR A CA 1
ATOM 2403 C C . THR A 1 317 ? -5.265 26.277 2.846 1.00 97.00 317 THR A C 1
ATOM 2405 O O . THR A 1 317 ? -4.393 26.598 2.038 1.00 97.00 317 THR A O 1
ATOM 2408 N N . GLN A 1 318 ? -5.148 26.577 4.141 1.00 95.81 318 GLN A N 1
ATOM 2409 C CA . GLN A 1 318 ? -4.015 27.326 4.687 1.00 95.81 318 GLN A CA 1
ATOM 2410 C C . GLN A 1 318 ? -2.788 26.430 4.854 1.00 95.81 318 GLN A C 1
ATOM 2412 O O . GLN A 1 318 ? -1.684 26.821 4.465 1.00 95.81 318 GLN A O 1
ATOM 2417 N N . ALA A 1 319 ? -2.989 25.233 5.409 1.00 96.38 319 ALA A N 1
ATOM 2418 C CA . ALA A 1 319 ? -1.922 24.283 5.666 1.00 96.38 319 ALA A CA 1
ATOM 2419 C C . ALA A 1 319 ? -2.400 22.824 5.617 1.00 96.38 319 ALA A C 1
ATOM 2421 O O . ALA A 1 319 ? -3.584 22.533 5.792 1.00 96.38 319 ALA A O 1
ATOM 2422 N N . VAL A 1 320 ? -1.450 21.911 5.425 1.00 98.12 320 VAL A N 1
ATOM 2423 C CA . VAL A 1 320 ? -1.619 20.461 5.570 1.00 98.12 320 VAL A CA 1
ATOM 2424 C C . VAL A 1 320 ? -0.709 19.979 6.699 1.00 98.12 320 VAL A C 1
ATOM 2426 O O . VAL A 1 320 ? 0.490 20.257 6.695 1.00 98.12 320 VAL A O 1
ATOM 2429 N N . SER A 1 321 ? -1.286 19.285 7.682 1.00 96.88 321 SER A N 1
ATOM 2430 C CA . SER A 1 321 ? -0.564 18.748 8.846 1.00 96.88 321 SER A CA 1
ATOM 2431 C C . SER A 1 321 ? 0.378 17.597 8.456 1.00 96.88 321 SER A C 1
ATOM 2433 O O . SER A 1 321 ? -0.016 16.771 7.629 1.00 96.88 321 SER A O 1
ATOM 2435 N N . PRO A 1 322 ? 1.559 17.452 9.092 1.00 96.88 322 PRO A N 1
ATOM 2436 C CA . PRO A 1 322 ? 2.397 16.253 8.986 1.00 96.88 322 PRO A CA 1
ATOM 2437 C C . PRO A 1 322 ? 1.651 14.935 9.199 1.00 96.88 322 PRO A C 1
ATOM 2439 O O . PRO A 1 322 ? 1.962 13.950 8.538 1.00 96.88 322 PRO A O 1
ATOM 2442 N N . LEU A 1 323 ? 0.631 14.921 10.063 1.00 97.69 323 LEU A N 1
ATOM 2443 C CA . LEU A 1 323 ? -0.181 13.728 10.319 1.00 97.69 323 LEU A CA 1
ATOM 2444 C C . LEU A 1 323 ? -0.930 13.269 9.061 1.00 97.69 323 LEU A C 1
ATOM 2446 O O . LEU A 1 323 ? -0.991 12.076 8.769 1.00 97.69 323 LEU A O 1
ATOM 2450 N N . ILE A 1 324 ? -1.449 14.229 8.286 1.00 98.44 324 ILE A N 1
ATOM 2451 C CA . ILE A 1 324 ? -2.094 13.968 6.995 1.00 98.44 324 ILE A CA 1
ATOM 2452 C C . ILE A 1 324 ? -1.062 13.444 5.997 1.00 98.44 324 ILE A C 1
ATOM 2454 O O . ILE A 1 324 ? -1.344 12.496 5.268 1.00 98.44 324 ILE A O 1
ATOM 2458 N N . VAL A 1 325 ? 0.137 14.037 5.975 1.00 98.12 325 VAL A N 1
ATOM 2459 C CA . VAL A 1 325 ? 1.223 13.584 5.097 1.00 98.12 325 VAL A CA 1
ATOM 2460 C C . VAL A 1 325 ? 1.557 12.127 5.396 1.00 98.12 325 VAL A C 1
ATOM 2462 O O . VAL A 1 325 ? 1.528 11.314 4.485 1.00 98.12 325 VAL A O 1
ATOM 2465 N N . SER A 1 326 ? 1.790 11.751 6.652 1.00 97.31 326 SER A N 1
ATOM 2466 C CA . SER A 1 326 ? 2.054 10.352 7.000 1.00 97.31 326 SER A CA 1
ATOM 2467 C C . SER A 1 326 ? 0.905 9.431 6.563 1.00 97.31 326 SER A C 1
ATOM 2469 O O . SER A 1 326 ? 1.141 8.429 5.890 1.00 97.31 326 SER A O 1
ATOM 2471 N N . ALA A 1 327 ? -0.348 9.800 6.846 1.00 97.44 327 ALA A N 1
ATOM 2472 C CA . ALA A 1 327 ? -1.523 8.993 6.503 1.00 97.44 327 ALA A CA 1
ATOM 2473 C C . ALA A 1 327 ? -1.766 8.811 4.992 1.00 97.44 327 ALA A C 1
ATOM 2475 O O . ALA A 1 327 ? -2.345 7.805 4.583 1.00 97.44 327 ALA A O 1
ATOM 2476 N N . LEU A 1 328 ? -1.315 9.753 4.157 1.00 97.81 328 LEU A N 1
ATOM 2477 C CA . LEU A 1 328 ? -1.417 9.651 2.699 1.00 97.81 328 LEU A CA 1
ATOM 2478 C C . LEU A 1 328 ? -0.433 8.634 2.099 1.00 97.81 328 LEU A C 1
ATOM 2480 O O . LEU A 1 328 ? -0.731 8.046 1.059 1.00 97.81 328 LEU A O 1
ATOM 2484 N N . PHE A 1 329 ? 0.735 8.439 2.721 1.00 97.00 329 PHE A N 1
ATOM 2485 C CA . PHE A 1 329 ? 1.841 7.670 2.134 1.00 97.00 329 PHE A CA 1
ATOM 2486 C C . PHE A 1 329 ? 2.100 6.317 2.806 1.00 97.00 329 PHE A C 1
ATOM 2488 O O . PHE A 1 329 ? 2.669 5.435 2.161 1.00 97.00 329 PHE A O 1
ATOM 2495 N N . VAL A 1 330 ? 1.694 6.120 4.064 1.00 96.19 330 VAL A N 1
ATOM 2496 C CA . VAL A 1 330 ? 1.855 4.844 4.775 1.00 96.19 330 VAL A CA 1
ATOM 2497 C C . VAL A 1 330 ? 0.577 4.447 5.511 1.00 96.19 330 VAL A C 1
ATOM 2499 O O . VAL A 1 330 ? -0.138 5.289 6.048 1.00 96.19 330 VAL A O 1
ATOM 2502 N N . SER A 1 331 ? 0.270 3.146 5.526 1.00 96.19 331 SER A N 1
ATOM 2503 C CA . SER A 1 331 ? -1.021 2.623 5.988 1.00 96.19 331 SER A CA 1
ATOM 2504 C C . SER A 1 331 ? -1.341 2.960 7.443 1.00 96.19 331 SER A C 1
ATOM 2506 O O . SER A 1 331 ? -2.478 3.312 7.740 1.00 96.19 331 SER A O 1
ATOM 2508 N N . TYR A 1 332 ? -0.352 2.896 8.335 1.00 96.00 332 TYR A N 1
ATOM 2509 C CA . TYR A 1 332 ? -0.517 3.237 9.750 1.00 96.00 332 TYR A CA 1
ATOM 2510 C C . TYR A 1 332 ? -0.536 4.748 10.016 1.00 96.00 332 TYR A C 1
ATOM 2512 O O . TYR A 1 332 ? -0.741 5.162 11.155 1.00 96.00 332 TYR A O 1
ATOM 2520 N N . GLY A 1 333 ? -0.282 5.579 9.003 1.00 96.69 333 GLY A N 1
ATOM 2521 C CA . GLY A 1 333 ? -0.129 7.019 9.147 1.00 96.69 333 GLY A CA 1
ATOM 2522 C C . GLY A 1 333 ? 0.992 7.408 10.102 1.00 96.69 333 GLY A C 1
ATOM 2523 O O . GLY A 1 333 ? 2.151 7.070 9.899 1.00 96.69 333 GLY A O 1
ATOM 2524 N N . ASP A 1 334 ? 0.662 8.184 11.122 1.00 96.19 334 ASP A N 1
ATOM 2525 C CA . ASP A 1 334 ? 1.627 8.668 12.097 1.00 96.19 334 ASP A CA 1
ATOM 2526 C C . ASP A 1 334 ? 1.528 7.860 13.403 1.00 96.19 334 ASP A C 1
ATOM 2528 O O . ASP A 1 334 ? 0.497 7.911 14.073 1.00 96.19 334 ASP A O 1
ATOM 2532 N N . GLN A 1 335 ? 2.570 7.104 13.769 1.00 95.00 335 GLN A N 1
ATOM 2533 C CA . GLN A 1 335 ? 2.527 6.192 14.929 1.00 95.00 335 GLN A CA 1
ATOM 2534 C C . GLN A 1 335 ? 2.654 6.879 16.295 1.00 95.00 335 GLN A C 1
ATOM 2536 O O . GLN A 1 335 ? 2.488 6.213 17.309 1.00 95.00 335 GLN A O 1
ATOM 2541 N N . GLU A 1 336 ? 2.929 8.185 16.342 1.00 93.38 336 GLU A N 1
ATOM 2542 C CA . GLU A 1 336 ? 2.909 8.941 17.608 1.00 93.38 336 GLU A CA 1
ATOM 2543 C C . GLU A 1 336 ? 1.657 9.816 17.719 1.00 93.38 336 GLU A C 1
ATOM 2545 O O . GLU A 1 336 ? 1.554 10.589 18.671 1.00 93.38 336 GLU A O 1
ATOM 2550 N N . ARG A 1 337 ? 0.706 9.715 16.772 1.00 94.25 337 ARG A N 1
ATOM 2551 C CA . ARG A 1 337 ? -0.555 10.450 16.879 1.00 94.25 337 ARG A CA 1
ATOM 2552 C C . ARG A 1 337 ? -1.271 10.033 18.158 1.00 94.25 337 ARG A C 1
ATOM 2554 O O . ARG A 1 337 ? -1.499 8.848 18.406 1.00 94.25 337 ARG A O 1
ATOM 2561 N N . GLY A 1 338 ? -1.592 11.024 18.973 1.00 90.31 338 GLY A N 1
ATOM 2562 C CA . GLY A 1 338 ? -2.177 10.832 20.289 1.00 90.31 338 GLY A CA 1
ATOM 2563 C C . GLY A 1 338 ? -3.586 11.393 20.388 1.00 90.31 338 GLY A C 1
ATOM 2564 O O . GLY A 1 338 ? -4.170 11.876 19.423 1.00 90.31 338 GLY A O 1
ATOM 2565 N N . TRP A 1 339 ? -4.111 11.381 21.610 1.00 89.81 339 TRP A N 1
ATOM 2566 C CA . TRP A 1 339 ? -5.439 11.892 21.948 1.00 89.81 339 TRP A CA 1
ATOM 2567 C C . TRP A 1 339 ? -5.752 13.279 21.356 1.00 89.81 339 TRP A C 1
ATOM 2569 O O . TRP A 1 339 ? -6.809 13.478 20.764 1.00 89.81 339 TRP A O 1
ATOM 2579 N N . ASN A 1 340 ? -4.818 14.229 21.464 1.00 91.69 340 ASN A N 1
ATOM 2580 C CA . ASN A 1 340 ? -5.015 15.616 21.013 1.00 91.69 340 ASN A CA 1
ATOM 2581 C C . ASN A 1 340 ? -5.004 15.781 19.484 1.00 91.69 340 ASN A C 1
ATOM 2583 O O . ASN A 1 340 ? -5.440 16.812 18.966 1.00 91.69 340 ASN A O 1
ATOM 2587 N N . ASP A 1 341 ? -4.505 14.775 18.768 1.00 94.38 341 ASP A N 1
ATOM 2588 C CA . ASP A 1 341 ? -4.453 14.755 17.309 1.00 94.38 341 ASP A CA 1
ATOM 2589 C C . ASP A 1 341 ? -5.751 14.226 16.689 1.00 94.38 341 ASP A C 1
ATOM 2591 O O . ASP A 1 341 ? -5.902 14.248 15.466 1.00 94.38 341 ASP A O 1
ATOM 2595 N N . LEU A 1 342 ? -6.686 13.752 17.519 1.00 93.88 342 LEU A N 1
ATOM 2596 C CA . LEU A 1 342 ? -7.957 13.171 17.110 1.00 93.88 342 LEU A CA 1
ATOM 2597 C C . LEU A 1 342 ? -9.123 14.103 17.419 1.00 93.88 342 LEU A C 1
ATOM 2599 O O . LEU A 1 342 ? -9.083 14.934 18.323 1.00 93.88 342 LEU A O 1
ATOM 2603 N N . ARG A 1 343 ? -10.178 13.958 16.629 1.00 91.62 343 ARG A N 1
ATOM 2604 C CA . ARG A 1 343 ? -11.429 14.685 16.791 1.00 91.62 343 ARG A CA 1
ATOM 2605 C C . ARG A 1 343 ? -12.325 13.966 17.803 1.00 91.62 343 ARG A C 1
ATOM 2607 O O . ARG A 1 343 ? -12.558 12.765 17.677 1.00 91.62 343 ARG A O 1
ATOM 2614 N N . HIS A 1 344 ? -12.895 14.731 18.733 1.00 87.81 344 HIS A N 1
ATOM 2615 C CA . HIS A 1 344 ? -13.750 14.245 19.833 1.00 87.81 344 HIS A CA 1
ATOM 2616 C C . HIS A 1 344 ? -15.214 14.677 19.693 1.00 87.81 344 HIS A C 1
ATOM 2618 O O . HIS A 1 344 ? -15.936 14.838 20.667 1.00 87.81 344 HIS A O 1
ATOM 2624 N N . ASP A 1 345 ? -15.673 14.886 18.462 1.00 87.31 345 ASP A N 1
ATOM 2625 C CA . ASP A 1 345 ? -17.019 15.382 18.145 1.00 87.31 345 ASP A CA 1
ATOM 2626 C C . ASP A 1 345 ? -18.134 14.320 18.236 1.00 87.31 345 ASP A C 1
ATOM 2628 O O . ASP A 1 345 ? -19.196 14.473 17.633 1.00 87.31 345 ASP A O 1
ATOM 2632 N N . VAL A 1 346 ? -17.883 13.238 18.970 1.00 86.62 346 VAL A N 1
ATOM 2633 C CA . VAL A 1 346 ? -18.771 12.084 19.157 1.00 86.62 346 VAL A CA 1
ATOM 2634 C C . VAL A 1 346 ? -18.722 11.633 20.619 1.00 86.62 346 VAL A C 1
ATOM 2636 O O . VAL A 1 346 ? -17.811 12.006 21.358 1.00 86.62 346 VAL A O 1
ATOM 2639 N N . ILE A 1 347 ? -19.717 10.862 21.056 1.00 85.31 347 ILE A N 1
ATOM 2640 C CA . ILE A 1 347 ? -19.855 10.448 22.465 1.00 85.31 347 ILE A CA 1
ATOM 2641 C C . ILE A 1 347 ? -19.234 9.077 22.750 1.00 85.31 347 ILE A C 1
ATOM 2643 O O . ILE A 1 347 ? -19.156 8.664 23.898 1.00 85.31 347 ILE A O 1
ATOM 2647 N N . GLU A 1 348 ? -18.804 8.362 21.720 1.00 89.62 348 GLU A N 1
ATOM 2648 C CA . GLU A 1 348 ? -18.112 7.086 21.811 1.00 89.62 348 GLU A CA 1
ATOM 2649 C C . GLU A 1 348 ? -16.623 7.284 22.168 1.00 89.62 348 GLU A C 1
ATOM 2651 O O . GLU A 1 348 ? -16.053 8.349 21.912 1.00 89.62 348 GLU A O 1
ATOM 2656 N N . PRO A 1 349 ? -15.950 6.269 22.739 1.00 90.62 349 PRO A N 1
ATOM 2657 C CA . PRO A 1 349 ? -14.507 6.295 22.934 1.00 90.62 349 PRO A CA 1
ATOM 2658 C C . PRO A 1 349 ? -13.780 6.269 21.584 1.00 90.62 349 PRO A C 1
ATOM 2660 O O . PRO A 1 349 ? -14.145 5.510 20.682 1.00 90.62 349 PRO A O 1
ATOM 2663 N N . MET A 1 350 ? -12.746 7.107 21.458 1.00 91.00 350 MET A N 1
ATOM 2664 C CA . MET A 1 350 ? -11.957 7.266 20.227 1.00 91.00 350 MET A CA 1
ATOM 2665 C C . MET A 1 350 ? -10.686 6.433 20.209 1.00 91.00 350 MET A C 1
ATOM 2667 O O . MET A 1 350 ? -10.314 5.927 19.153 1.00 91.00 350 MET A O 1
ATOM 2671 N N . VAL A 1 351 ? -10.034 6.284 21.360 1.00 94.44 351 VAL A N 1
ATOM 2672 C CA . VAL A 1 351 ? -8.797 5.516 21.498 1.00 94.44 351 VAL A CA 1
ATOM 2673 C C . VAL A 1 351 ? -9.110 4.182 22.152 1.00 94.44 351 VAL A C 1
ATOM 2675 O O . VAL A 1 351 ? -9.848 4.111 23.136 1.00 94.44 351 VAL A O 1
ATOM 2678 N N . GLY A 1 352 ? -8.540 3.124 21.596 1.00 96.19 352 GLY A N 1
ATOM 2679 C CA . GLY A 1 352 ? -8.652 1.779 22.130 1.00 96.19 352 GLY A CA 1
ATOM 2680 C C . GLY A 1 352 ? -7.348 1.020 22.001 1.00 96.19 352 GLY A C 1
ATOM 2681 O O . GLY A 1 352 ? -6.352 1.542 21.494 1.00 96.19 352 GLY A O 1
ATOM 2682 N N . ILE A 1 353 ? -7.380 -0.228 22.440 1.00 98.00 353 ILE A N 1
ATOM 2683 C CA . ILE A 1 353 ? -6.338 -1.208 22.142 1.00 98.00 353 ILE A CA 1
ATOM 2684 C C . ILE A 1 353 ? -6.960 -2.532 21.715 1.00 98.00 353 ILE A C 1
ATOM 2686 O O . ILE A 1 353 ? -8.110 -2.791 22.042 1.00 98.00 353 ILE A O 1
ATOM 2690 N N . ASP A 1 354 ? -6.216 -3.414 21.069 1.00 97.81 354 ASP A N 1
ATOM 2691 C CA . ASP A 1 354 ? -6.495 -4.845 21.149 1.00 97.81 354 ASP A CA 1
ATOM 2692 C C . ASP A 1 354 ? -5.323 -5.604 21.748 1.00 97.81 354 ASP A C 1
ATOM 2694 O O . ASP A 1 354 ? -4.188 -5.126 21.802 1.00 97.81 354 ASP A O 1
ATOM 2698 N N . THR A 1 355 ? -5.636 -6.767 22.309 1.00 96.06 355 THR A N 1
ATOM 2699 C CA . THR A 1 355 ? -4.629 -7.629 22.915 1.00 96.06 355 THR A CA 1
ATOM 2700 C C . THR A 1 355 ? -5.097 -9.072 22.963 1.00 96.06 355 THR A C 1
ATOM 2702 O O . THR A 1 355 ? -6.279 -9.371 23.170 1.00 96.06 355 THR A O 1
ATOM 2705 N N . ALA A 1 356 ? -4.146 -9.989 22.792 1.00 93.31 356 ALA A N 1
ATOM 2706 C CA . ALA A 1 356 ? -4.357 -11.411 23.024 1.00 93.31 356 ALA A CA 1
ATOM 2707 C C . ALA A 1 356 ? -4.322 -11.768 24.521 1.00 93.31 356 ALA A C 1
ATOM 2709 O O . ALA A 1 356 ? -4.727 -12.866 24.882 1.00 93.31 356 ALA A O 1
ATOM 2710 N N . THR A 1 357 ? -3.858 -10.873 25.395 1.00 93.62 357 THR A N 1
ATOM 2711 C CA . THR A 1 357 ? -3.827 -11.108 26.842 1.00 93.62 357 THR A CA 1
ATOM 2712 C C . THR A 1 357 ? -5.245 -11.109 27.411 1.00 93.62 357 THR A C 1
ATOM 2714 O O . THR A 1 357 ? -6.004 -10.166 27.196 1.00 93.62 357 THR A O 1
ATOM 2717 N N . ARG A 1 358 ? -5.614 -12.163 28.152 1.00 93.00 358 ARG A N 1
ATOM 2718 C CA . ARG A 1 358 ? -6.866 -12.193 28.925 1.00 93.00 358 ARG A CA 1
ATOM 2719 C C . ARG A 1 358 ? -6.856 -11.091 29.983 1.00 93.00 358 ARG A C 1
ATOM 2721 O O . ARG A 1 358 ? -5.852 -10.938 30.672 1.00 93.00 358 ARG A O 1
ATOM 2728 N N . LEU A 1 359 ? -7.973 -10.379 30.137 1.00 95.38 359 LEU A N 1
ATOM 2729 C CA . LEU A 1 359 ? -8.040 -9.203 31.010 1.00 95.38 359 LEU A CA 1
ATOM 2730 C C . LEU A 1 359 ? -8.700 -9.444 32.368 1.00 95.38 359 LEU A C 1
ATOM 2732 O O . LEU A 1 359 ? -8.738 -8.511 33.157 1.00 95.38 359 LEU A O 1
ATOM 2736 N N . THR A 1 360 ? -9.182 -10.655 32.660 1.00 94.75 360 THR A N 1
ATOM 2737 C CA . THR A 1 360 ? -9.694 -11.024 33.993 1.00 94.75 360 THR A CA 1
ATOM 2738 C C . THR A 1 360 ? -8.716 -10.617 35.095 1.00 94.75 360 THR A C 1
ATOM 2740 O O . THR A 1 360 ? -7.555 -11.040 35.068 1.00 94.75 360 THR A O 1
ATOM 2743 N N . GLY A 1 361 ? -9.183 -9.796 36.035 1.00 94.88 361 GLY A N 1
ATOM 2744 C CA . GLY A 1 361 ? -8.393 -9.234 37.127 1.00 94.88 361 GLY A CA 1
ATOM 2745 C C . GLY A 1 361 ? -7.323 -8.224 36.704 1.00 94.88 361 GLY A C 1
ATOM 2746 O O . GLY A 1 361 ? -6.414 -7.947 37.481 1.00 94.88 361 GLY A O 1
ATOM 2747 N N . LEU A 1 362 ? -7.359 -7.721 35.462 1.00 96.69 362 LEU A N 1
ATOM 2748 C CA . LEU A 1 362 ? -6.416 -6.735 34.908 1.00 96.69 362 LEU A CA 1
ATOM 2749 C C . LEU A 1 362 ? -7.106 -5.470 34.374 1.00 96.69 362 LEU A C 1
ATOM 2751 O O . LEU A 1 362 ? -6.430 -4.517 33.967 1.00 96.69 362 LEU A O 1
ATOM 2755 N N . THR A 1 363 ? -8.438 -5.434 34.343 1.00 95.50 363 THR A N 1
ATOM 2756 C CA . THR A 1 363 ? -9.232 -4.333 33.767 1.00 95.50 363 THR A CA 1
ATOM 2757 C C . THR A 1 363 ? -9.028 -3.004 34.499 1.00 95.50 363 THR A C 1
ATOM 2759 O O . THR A 1 363 ? -9.070 -1.940 33.873 1.00 95.50 363 THR A O 1
ATOM 2762 N N . LYS A 1 364 ? -8.666 -3.035 35.790 1.00 91.94 364 LYS A N 1
ATOM 2763 C CA . LYS A 1 364 ? -8.290 -1.842 36.568 1.00 91.94 364 LYS A CA 1
ATOM 2764 C C . LYS A 1 364 ? -7.157 -1.031 35.930 1.00 91.94 364 LYS A C 1
ATOM 2766 O O . LYS A 1 364 ? -7.057 0.173 36.167 1.00 91.94 364 LYS A O 1
ATOM 2771 N N . THR A 1 365 ? -6.344 -1.645 35.065 1.00 95.56 365 THR A N 1
ATOM 2772 C CA . THR A 1 365 ? -5.341 -0.957 34.234 1.00 95.56 365 THR A CA 1
ATOM 2773 C C . THR A 1 365 ? -5.908 0.259 33.498 1.00 95.56 365 THR A C 1
ATOM 2775 O O . THR A 1 365 ? -5.229 1.280 33.412 1.00 95.56 365 THR A O 1
ATOM 2778 N N . PHE A 1 366 ? -7.137 0.181 32.980 1.00 95.19 366 PHE A N 1
ATOM 2779 C CA . PHE A 1 366 ? -7.717 1.247 32.155 1.00 95.19 366 PHE A CA 1
ATOM 2780 C C . PHE A 1 366 ? -8.142 2.483 32.950 1.00 95.19 366 PHE A C 1
ATOM 2782 O O . PHE A 1 366 ? -8.261 3.559 32.374 1.00 95.19 366 PHE A O 1
ATOM 2789 N N . VAL A 1 367 ? -8.328 2.347 34.264 1.00 92.94 367 VAL A N 1
ATOM 2790 C CA . VAL A 1 367 ? -8.749 3.431 35.169 1.00 92.94 367 VAL A CA 1
ATOM 2791 C C . VAL A 1 367 ? -7.676 3.794 36.200 1.00 92.94 367 VAL A C 1
ATOM 2793 O O . VAL A 1 367 ? -7.901 4.644 37.058 1.00 92.94 367 VAL A O 1
ATOM 2796 N N . ASN A 1 368 ? -6.496 3.168 36.136 1.00 92.88 368 ASN A N 1
ATOM 2797 C CA . ASN A 1 368 ? -5.375 3.470 37.020 1.00 92.88 368 ASN A CA 1
ATOM 2798 C C . ASN A 1 368 ? -4.559 4.663 36.476 1.00 92.88 368 ASN A C 1
ATOM 2800 O O . ASN A 1 368 ? -3.911 4.511 35.439 1.00 92.88 368 ASN A O 1
ATOM 2804 N N . PRO A 1 369 ? -4.476 5.805 37.190 1.00 92.25 369 PRO A N 1
ATOM 2805 C CA . PRO A 1 369 ? -3.729 6.984 36.740 1.00 92.25 369 PRO A CA 1
ATOM 2806 C C . PRO A 1 369 ? -2.234 6.752 36.478 1.00 92.25 369 PRO A C 1
ATOM 2808 O O . PRO A 1 369 ? -1.606 7.505 35.728 1.00 92.25 369 PRO A O 1
ATOM 2811 N N . ASP A 1 370 ? -1.644 5.714 37.075 1.00 91.06 370 ASP A N 1
ATOM 2812 C CA . ASP A 1 370 ? -0.245 5.364 36.847 1.00 91.06 370 ASP A CA 1
ATOM 2813 C C . ASP A 1 370 ? -0.033 4.624 35.516 1.00 91.06 370 ASP A C 1
ATOM 2815 O O . ASP A 1 370 ? 1.064 4.698 34.944 1.00 91.06 370 ASP A O 1
ATOM 2819 N N . ALA A 1 371 ? -1.071 3.978 34.977 1.00 93.50 371 ALA A N 1
ATOM 2820 C CA . ALA A 1 371 ? -0.995 3.175 33.766 1.00 93.50 371 ALA A CA 1
ATOM 2821 C C . ALA A 1 371 ? -0.829 4.023 32.495 1.00 93.50 371 ALA A C 1
ATOM 2823 O O . ALA A 1 371 ? -1.399 5.103 32.339 1.00 93.50 371 ALA A O 1
ATOM 2824 N N . ASN A 1 372 ? -0.061 3.500 31.535 1.00 92.75 372 ASN A N 1
ATOM 2825 C CA . ASN A 1 372 ? 0.112 4.149 30.231 1.00 92.75 372 ASN A CA 1
ATOM 2826 C C . ASN A 1 372 ? -1.200 4.163 29.432 1.00 92.75 372 ASN A C 1
ATOM 2828 O O . ASN A 1 372 ? -1.482 5.145 28.757 1.00 92.75 372 ASN A O 1
ATOM 2832 N N . LEU A 1 373 ? -2.012 3.104 29.539 1.00 94.62 373 LEU A N 1
ATOM 2833 C CA . LEU A 1 373 ? -3.284 2.989 28.818 1.00 94.62 373 LEU A CA 1
ATOM 2834 C C . LEU A 1 373 ? -4.323 4.008 29.311 1.00 94.62 373 LEU A C 1
ATOM 2836 O O . LEU A 1 373 ? -5.026 4.593 28.493 1.00 94.62 373 LEU A O 1
ATOM 2840 N N . TYR A 1 374 ? -4.339 4.304 30.615 1.00 93.12 374 TYR A N 1
ATOM 2841 C CA . TYR A 1 374 ? -5.130 5.407 31.167 1.00 93.12 374 TYR A CA 1
ATOM 2842 C C . TYR A 1 374 ? -4.721 6.754 30.555 1.00 93.12 374 TYR A C 1
ATOM 2844 O O . TYR A 1 374 ? -5.561 7.513 30.085 1.00 93.12 374 TYR A O 1
ATOM 2852 N N . LYS A 1 375 ? -3.412 7.036 30.489 1.00 91.25 375 LYS A N 1
ATOM 2853 C CA . LYS A 1 375 ? -2.871 8.289 29.919 1.00 91.25 375 LYS A CA 1
ATOM 2854 C C . LYS A 1 375 ? -3.112 8.428 28.413 1.00 91.25 375 LYS A C 1
ATOM 2856 O O . LYS A 1 375 ? -3.074 9.539 27.896 1.00 91.25 375 LYS A O 1
ATOM 2861 N N . LEU A 1 376 ? -3.332 7.315 27.714 1.00 91.44 376 LEU A N 1
ATOM 2862 C CA . LEU A 1 376 ? -3.743 7.291 26.309 1.00 91.44 376 LEU A CA 1
ATOM 2863 C C . LEU A 1 376 ? -5.254 7.490 26.126 1.00 91.44 376 LEU A C 1
ATOM 2865 O O . LEU A 1 376 ? -5.696 7.589 24.984 1.00 91.44 376 LEU A O 1
ATOM 2869 N N . HIS A 1 377 ? -6.026 7.565 27.216 1.00 91.62 377 HIS A N 1
ATOM 2870 C CA . HIS A 1 377 ? -7.488 7.633 27.200 1.00 91.62 377 HIS A CA 1
ATOM 2871 C C . HIS A 1 377 ? -8.121 6.429 26.485 1.00 91.62 377 HIS A C 1
ATOM 2873 O O . HIS A 1 377 ? -9.076 6.569 25.720 1.00 91.62 377 HIS A O 1
ATOM 2879 N N . VAL A 1 378 ? -7.563 5.232 26.708 1.00 94.69 378 VAL A N 1
ATOM 2880 C CA . VAL A 1 378 ? -8.141 3.986 26.191 1.00 94.69 378 VAL A CA 1
ATOM 2881 C C . VAL A 1 378 ? -9.535 3.809 26.784 1.00 94.69 378 VAL A C 1
ATOM 2883 O O . VAL A 1 378 ? -9.662 3.660 27.995 1.00 94.69 378 VAL A O 1
ATOM 2886 N N . GLY A 1 379 ? -10.557 3.809 25.927 1.00 94.50 379 GLY A N 1
ATOM 2887 C CA . GLY A 1 379 ? -11.966 3.654 26.307 1.00 94.50 379 GLY A CA 1
ATOM 2888 C C . GLY A 1 379 ? -12.674 2.476 25.638 1.00 94.50 379 GLY A C 1
ATOM 2889 O O . GLY A 1 379 ? -13.871 2.281 25.837 1.00 94.50 379 GLY A O 1
ATOM 2890 N N . PHE A 1 380 ? -11.968 1.691 24.823 1.00 96.75 380 PHE A N 1
ATOM 2891 C CA . PHE A 1 380 ? -12.479 0.422 24.315 1.00 96.75 380 PHE A CA 1
ATOM 2892 C C . PHE A 1 380 ? -11.360 -0.589 24.068 1.00 96.75 380 PHE A C 1
ATOM 2894 O O . PHE A 1 380 ? -10.191 -0.218 23.928 1.00 96.75 380 PHE A O 1
ATOM 2901 N N . VAL A 1 381 ? -11.734 -1.868 23.980 1.00 98.25 381 VAL A N 1
ATOM 2902 C CA . VAL A 1 381 ? -10.795 -2.959 23.715 1.00 98.25 381 VAL A CA 1
ATOM 2903 C C . VAL A 1 381 ? -11.282 -3.940 22.643 1.00 98.25 381 VAL A C 1
ATOM 2905 O O . VAL A 1 381 ? -12.413 -4.422 22.686 1.00 98.25 381 VAL A O 1
ATOM 2908 N N . GLY A 1 382 ? -10.429 -4.270 21.675 1.00 98.25 382 GLY A N 1
ATOM 2909 C CA . GLY A 1 382 ? -10.625 -5.390 20.757 1.00 98.25 382 GLY A CA 1
ATOM 2910 C C . GLY A 1 382 ? -10.309 -6.715 21.446 1.00 98.25 382 GLY A C 1
ATOM 2911 O O . GLY A 1 382 ? -9.196 -6.905 21.939 1.00 98.25 382 GLY A O 1
ATOM 2912 N N . ARG A 1 383 ? -11.284 -7.632 21.515 1.00 97.62 383 ARG A N 1
ATOM 2913 C CA . ARG A 1 383 ? -11.147 -8.891 22.269 1.00 97.62 383 ARG A CA 1
ATOM 2914 C C . ARG A 1 383 ? -11.601 -10.112 21.500 1.00 97.62 383 ARG A C 1
ATOM 2916 O O . ARG A 1 383 ? -12.626 -10.119 20.819 1.00 97.62 383 ARG A O 1
ATOM 2923 N N . TYR A 1 384 ? -10.819 -11.176 21.651 1.00 96.75 384 TYR A N 1
ATOM 2924 C CA . TYR A 1 384 ? -11.034 -12.431 20.952 1.00 96.75 384 TYR A CA 1
ATOM 2925 C C . TYR A 1 384 ? -12.151 -13.235 21.603 1.00 96.75 384 TYR A C 1
ATOM 2927 O O . TYR A 1 384 ? -12.147 -13.487 22.805 1.00 96.75 384 TYR A O 1
ATOM 2935 N N . MET A 1 385 ? -13.083 -13.703 20.781 1.00 95.88 385 MET A N 1
ATOM 2936 C CA . MET A 1 385 ? -14.200 -14.538 21.229 1.00 95.88 385 MET A CA 1
ATOM 2937 C C . MET A 1 385 ? -13.802 -15.999 21.482 1.00 95.88 385 MET A C 1
ATOM 2939 O O . MET A 1 385 ? -14.623 -16.773 21.960 1.00 95.88 385 MET A O 1
ATOM 2943 N N . GLN A 1 386 ? -12.579 -16.393 21.120 1.00 91.00 386 GLN A N 1
ATOM 2944 C CA . GLN A 1 386 ? -12.095 -17.769 21.210 1.00 91.00 386 GLN A CA 1
ATOM 2945 C C . GLN A 1 386 ? -10.567 -17.837 21.268 1.00 91.00 386 GLN A C 1
ATOM 2947 O O . GLN A 1 386 ? -9.871 -16.927 20.807 1.00 91.00 386 GLN A O 1
ATOM 2952 N N . ASN A 1 387 ? -10.059 -18.965 21.756 1.00 89.06 387 ASN A N 1
ATOM 2953 C CA . ASN A 1 387 ? -8.637 -19.279 21.760 1.00 89.06 387 ASN A CA 1
ATOM 2954 C C . ASN A 1 387 ? -8.110 -19.618 20.358 1.00 89.06 387 ASN A C 1
ATOM 2956 O O . ASN A 1 387 ? -8.834 -20.140 19.507 1.00 89.06 387 ASN A O 1
ATOM 2960 N N . ALA A 1 388 ? -6.824 -19.344 20.117 1.00 79.31 388 ALA A N 1
ATOM 2961 C CA . ALA A 1 388 ? -6.153 -19.836 18.916 1.00 79.31 388 ALA A CA 1
ATOM 2962 C C . ALA A 1 388 ? -5.649 -21.266 19.176 1.00 79.31 388 ALA A C 1
ATOM 2964 O O . ALA A 1 388 ? -5.030 -21.494 20.217 1.00 79.31 388 ALA A O 1
ATOM 2965 N N . PRO A 1 389 ? -5.903 -22.235 18.279 1.00 76.25 389 PRO A N 1
ATOM 2966 C CA . PRO A 1 389 ? -5.429 -23.606 18.457 1.00 76.25 389 PRO A CA 1
ATOM 2967 C C . PRO A 1 389 ? -3.960 -23.792 18.047 1.00 76.25 389 PRO A C 1
ATOM 2969 O O . PRO A 1 389 ? -3.328 -24.743 18.501 1.00 76.25 389 PRO A O 1
ATOM 2972 N N . ASP A 1 390 ? -3.426 -22.915 17.189 1.00 66.25 390 ASP A N 1
ATOM 2973 C CA . ASP A 1 390 ? -2.040 -22.960 16.713 1.00 66.25 390 ASP A CA 1
ATOM 2974 C C . ASP A 1 390 ? -1.543 -21.554 16.285 1.00 66.25 390 ASP A C 1
ATOM 2976 O O . ASP A 1 390 ? -2.103 -20.993 15.333 1.00 66.25 390 ASP A O 1
ATOM 2980 N N . PRO A 1 391 ? -0.534 -20.974 16.974 1.00 66.06 391 PRO A N 1
ATOM 2981 C CA . PRO A 1 391 ? -0.031 -21.440 18.269 1.00 66.06 391 PRO A CA 1
ATOM 2982 C C . PRO A 1 391 ? -1.155 -21.422 19.316 1.00 66.06 391 PRO A C 1
ATOM 2984 O O . PRO A 1 391 ? -2.107 -20.649 19.200 1.00 66.06 391 PRO A O 1
ATOM 2987 N N . VAL A 1 392 ? -1.058 -22.277 20.340 1.00 78.38 392 VAL A N 1
ATOM 2988 C CA . VAL A 1 392 ? -2.042 -22.288 21.433 1.00 78.38 392 VAL A CA 1
ATOM 2989 C C . VAL A 1 392 ? -1.932 -20.975 22.205 1.00 78.38 392 VAL A C 1
ATOM 2991 O O . VAL A 1 392 ? -0.961 -20.768 22.933 1.00 78.38 392 VAL A O 1
ATOM 2994 N N . LEU A 1 393 ? -2.921 -20.097 22.037 1.00 80.25 393 LEU A N 1
ATOM 2995 C CA . LEU A 1 393 ? -3.004 -18.814 22.732 1.00 80.25 393 LEU A CA 1
ATOM 2996 C C . LEU A 1 393 ? -4.301 -18.739 23.524 1.00 80.25 393 LEU A C 1
ATOM 2998 O O . LEU A 1 393 ? -5.392 -18.887 22.965 1.00 80.25 393 LEU A O 1
ATOM 3002 N N . ASP A 1 394 ? -4.152 -18.466 24.816 1.00 85.38 394 ASP A N 1
ATOM 3003 C CA . ASP A 1 394 ? -5.252 -18.278 25.751 1.00 85.38 394 ASP A CA 1
ATOM 3004 C C . ASP A 1 394 ? -5.781 -16.838 25.679 1.00 85.38 394 ASP A C 1
ATOM 3006 O O . ASP A 1 394 ? -5.555 -16.023 26.572 1.00 85.38 394 ASP A O 1
ATOM 3010 N N . LYS A 1 395 ? -6.407 -16.512 24.544 1.00 90.38 395 LYS A N 1
ATOM 3011 C CA . LYS A 1 395 ? -6.813 -15.148 24.176 1.00 90.38 395 LYS A CA 1
ATOM 3012 C C . LYS A 1 395 ? -8.296 -14.849 24.341 1.00 90.38 395 LYS A C 1
ATOM 3014 O O . LYS A 1 395 ? -8.695 -13.685 24.282 1.00 90.38 395 LYS A O 1
ATOM 3019 N N . GLU A 1 396 ? -9.098 -15.881 24.557 1.00 93.19 396 GLU A N 1
ATOM 3020 C CA . GLU A 1 396 ? -10.543 -15.804 24.717 1.00 93.19 396 GLU A CA 1
ATOM 3021 C C . GLU A 1 396 ? -10.953 -14.960 25.927 1.00 93.19 396 GLU A C 1
ATOM 3023 O O . GLU A 1 396 ? -10.510 -15.218 27.054 1.00 93.19 396 GLU A O 1
ATOM 3028 N N . MET A 1 397 ? -11.819 -13.972 25.684 1.00 95.06 397 MET A N 1
ATOM 3029 C CA . MET A 1 397 ? -12.449 -13.194 26.750 1.00 95.06 397 MET A CA 1
ATOM 3030 C C . MET A 1 397 ? -13.393 -14.055 27.595 1.00 95.06 397 MET A C 1
ATOM 3032 O O . MET A 1 397 ? -14.053 -14.973 27.095 1.00 95.06 397 MET A O 1
ATOM 3036 N N . THR A 1 398 ? -13.454 -13.755 28.889 1.00 95.06 398 THR A N 1
ATOM 3037 C CA . THR A 1 398 ? -14.293 -14.462 29.868 1.00 95.06 398 THR A CA 1
ATOM 3038 C C . THR A 1 398 ? -15.506 -13.618 30.261 1.00 95.06 398 THR A C 1
ATOM 3040 O O . THR A 1 398 ? -15.529 -12.413 30.030 1.00 95.06 398 THR A O 1
ATOM 3043 N N . LEU A 1 399 ? -16.525 -14.242 30.864 1.00 95.31 399 LEU A N 1
ATOM 3044 C CA . LEU A 1 399 ? -17.681 -13.506 31.400 1.00 95.31 399 LEU A CA 1
ATOM 3045 C C . LEU A 1 399 ? -17.282 -12.559 32.540 1.00 95.31 399 LEU A C 1
ATOM 3047 O O . LEU A 1 399 ? -17.801 -11.456 32.605 1.00 95.31 399 LEU A O 1
ATOM 3051 N N . GLU A 1 400 ? -16.329 -12.972 33.378 1.00 95.25 400 GLU A N 1
ATOM 3052 C CA . GLU A 1 400 ? -15.764 -12.142 34.451 1.00 95.25 400 GLU A CA 1
ATOM 3053 C C . GLU A 1 400 ? -15.066 -10.902 33.876 1.00 95.25 400 GLU A C 1
ATOM 3055 O O . GLU A 1 400 ? -15.330 -9.787 34.303 1.00 95.25 400 GLU A O 1
ATOM 3060 N N . GLU A 1 401 ? -14.272 -11.072 32.812 1.00 95.12 401 GLU A N 1
ATOM 3061 C CA . GLU A 1 401 ? -13.669 -9.947 32.089 1.00 95.12 401 GLU A CA 1
ATOM 3062 C C . GLU A 1 401 ? -14.732 -8.982 31.527 1.00 95.12 401 GLU A C 1
ATOM 3064 O O . GLU A 1 401 ? -14.565 -7.768 31.600 1.00 95.12 401 GLU A O 1
ATOM 3069 N N . ILE A 1 402 ? -15.831 -9.499 30.971 1.00 96.62 402 ILE A N 1
ATOM 3070 C CA . ILE A 1 402 ? -16.924 -8.673 30.430 1.00 96.62 402 ILE A CA 1
ATOM 3071 C C . ILE A 1 402 ? -17.635 -7.890 31.544 1.00 96.62 402 ILE A C 1
ATOM 3073 O O . ILE A 1 402 ? -17.942 -6.712 31.354 1.00 96.62 402 ILE A O 1
ATOM 3077 N N . GLU A 1 403 ? -17.892 -8.529 32.687 1.00 95.75 403 GLU A N 1
ATOM 3078 C CA . GLU A 1 403 ? -18.508 -7.904 33.862 1.00 95.75 403 GLU A CA 1
ATOM 3079 C C . GLU A 1 403 ? -17.616 -6.797 34.435 1.00 95.75 403 GLU A C 1
ATOM 3081 O O . GLU A 1 403 ? -18.085 -5.692 34.693 1.00 95.75 403 GLU A O 1
ATOM 3086 N N . GLU A 1 404 ? -16.315 -7.048 34.569 1.00 95.44 404 GLU A N 1
ATOM 3087 C CA . GLU A 1 404 ? -15.360 -6.035 35.014 1.00 95.44 404 GLU A CA 1
ATOM 3088 C C . GLU A 1 404 ? -15.328 -4.824 34.061 1.00 95.44 404 GLU A C 1
ATOM 3090 O O . GLU A 1 404 ? -15.378 -3.674 34.503 1.00 95.44 404 GLU A O 1
ATOM 3095 N N . LEU A 1 405 ? -15.290 -5.063 32.742 1.00 95.69 405 LEU A N 1
ATOM 3096 C CA . LEU A 1 405 ? -15.289 -3.998 31.734 1.00 95.69 405 LEU A CA 1
ATOM 3097 C C . LEU A 1 405 ? -16.596 -3.181 31.737 1.00 95.69 405 LEU A C 1
ATOM 3099 O O . LEU A 1 405 ? -16.544 -1.971 31.516 1.00 95.69 405 LEU A O 1
ATOM 3103 N N . SER A 1 406 ? -17.755 -3.792 32.018 1.00 95.00 406 SER A N 1
ATOM 3104 C CA . SER A 1 406 ? -19.058 -3.095 32.036 1.00 95.00 406 SER A CA 1
ATOM 3105 C C . SER A 1 406 ? -19.170 -2.046 33.150 1.00 95.00 406 SER A C 1
ATOM 3107 O O . SER A 1 406 ? -19.885 -1.040 33.022 1.00 95.00 406 SER A O 1
ATOM 3109 N N . GLN A 1 407 ? -18.413 -2.242 34.231 1.00 93.88 407 GLN A N 1
ATOM 3110 C CA . GLN A 1 407 ? -18.347 -1.330 35.370 1.00 93.88 407 GLN A CA 1
ATOM 3111 C C . GLN A 1 407 ? -17.438 -0.124 35.109 1.00 93.88 407 GLN A C 1
ATOM 3113 O O . GLN A 1 407 ? -17.553 0.893 35.798 1.00 93.88 407 GLN A O 1
ATOM 3118 N N . LEU A 1 408 ? -16.558 -0.193 34.106 1.00 93.25 408 LEU A N 1
ATOM 3119 C CA . LEU A 1 408 ? -15.620 0.883 33.816 1.00 93.25 408 LEU A CA 1
ATOM 3120 C C . LEU A 1 408 ? -16.299 2.068 33.124 1.00 93.25 408 LEU A C 1
ATOM 3122 O O . LEU A 1 408 ? -17.169 1.934 32.255 1.00 93.25 408 LEU A O 1
ATOM 3126 N N . ARG A 1 409 ? -15.849 3.261 33.502 1.00 89.38 409 ARG A N 1
ATOM 3127 C CA . ARG A 1 409 ? -16.107 4.516 32.801 1.00 89.38 409 ARG A CA 1
ATOM 3128 C C . ARG A 1 409 ? -14.769 5.168 32.501 1.00 89.38 409 ARG A C 1
ATOM 3130 O O . ARG A 1 409 ? -13.874 5.162 33.342 1.00 89.38 409 ARG A O 1
ATOM 3137 N N . THR A 1 410 ? -14.636 5.704 31.298 1.00 80.00 410 THR A N 1
ATOM 3138 C CA . THR A 1 410 ? -13.459 6.469 30.871 1.00 80.00 410 THR A CA 1
ATOM 3139 C C . THR A 1 410 ? -13.893 7.857 30.450 1.00 80.00 410 THR A C 1
ATOM 3141 O O . THR A 1 410 ? -15.053 8.068 30.115 1.00 80.00 410 THR A O 1
ATOM 3144 N N . GLU A 1 411 ? -12.979 8.814 30.448 1.00 71.69 411 GLU A N 1
ATOM 3145 C CA . GLU A 1 411 ? -13.283 10.181 30.030 1.00 71.69 411 GLU A CA 1
ATOM 3146 C C . GLU A 1 411 ? -12.988 10.361 28.536 1.00 71.69 411 GLU A C 1
ATOM 3148 O O . GLU A 1 411 ? -11.927 9.955 28.054 1.00 71.69 411 GLU A O 1
ATOM 3153 N N . ASN A 1 412 ? -13.908 11.002 27.811 1.00 68.31 412 ASN A N 1
ATOM 3154 C CA . ASN A 1 412 ? -13.560 11.741 26.600 1.00 68.31 412 ASN A CA 1
ATOM 3155 C C . ASN A 1 412 ? -13.457 13.247 26.910 1.00 68.31 412 ASN A C 1
ATOM 3157 O O . ASN A 1 412 ? -13.602 13.657 28.058 1.00 68.31 412 ASN A O 1
ATOM 3161 N N . GLU A 1 413 ? -13.192 14.089 25.904 1.00 67.12 413 GLU A N 1
ATOM 3162 C CA . GLU A 1 413 ? -12.962 15.532 26.110 1.00 67.12 413 GLU A CA 1
ATOM 3163 C C . GLU A 1 413 ? -14.167 16.243 26.765 1.00 67.12 413 GLU A C 1
ATOM 3165 O O . GLU A 1 413 ? -14.012 17.314 27.352 1.00 67.12 413 GLU A O 1
ATOM 3170 N N . PHE A 1 414 ? -15.364 15.645 26.707 1.00 68.00 414 PHE A N 1
ATOM 3171 C CA . PHE A 1 414 ? -16.610 16.290 27.109 1.00 68.00 414 PHE A CA 1
ATOM 3172 C C . PHE A 1 414 ? -17.397 15.554 28.201 1.00 68.00 414 PHE A C 1
ATOM 3174 O O . PHE A 1 414 ? -18.153 16.222 28.900 1.00 68.00 414 PHE A O 1
ATOM 3181 N N . ASN A 1 415 ? -17.266 14.229 28.355 1.00 72.56 415 ASN A N 1
ATOM 3182 C CA . ASN A 1 415 ? -18.078 13.408 29.262 1.00 72.56 415 ASN A CA 1
ATOM 3183 C C . ASN A 1 415 ? -17.387 12.092 29.673 1.00 72.56 415 ASN A C 1
ATOM 3185 O O . ASN A 1 415 ? -16.483 11.602 28.995 1.00 72.56 415 ASN A O 1
ATOM 3189 N N . GLU A 1 416 ? -17.894 11.464 30.738 1.00 84.06 416 GLU A N 1
ATOM 3190 C CA . GLU A 1 416 ? -17.671 10.036 30.990 1.00 84.06 416 GLU A CA 1
ATOM 3191 C C . GLU A 1 416 ? -18.423 9.181 29.960 1.00 84.06 416 GLU A C 1
ATOM 3193 O O . GLU A 1 416 ? -19.587 9.438 29.638 1.00 84.06 416 GLU A O 1
ATOM 3198 N N . VAL A 1 417 ? -17.763 8.133 29.476 1.00 86.44 417 VAL A N 1
ATOM 3199 C CA . VAL A 1 417 ? -18.285 7.179 28.496 1.00 86.44 417 VAL A CA 1
ATOM 3200 C C . VAL A 1 417 ? -18.118 5.754 29.015 1.00 86.44 417 VAL A C 1
ATOM 3202 O O . VAL A 1 417 ? -17.179 5.449 29.754 1.00 86.44 417 VAL A O 1
ATOM 3205 N N . ALA A 1 418 ? -19.051 4.873 28.651 1.00 91.88 418 ALA A N 1
ATOM 3206 C CA . ALA A 1 418 ? -18.946 3.452 28.964 1.00 91.88 418 ALA A CA 1
ATOM 3207 C C . ALA A 1 418 ? -17.776 2.816 28.204 1.00 91.88 418 ALA A C 1
ATOM 3209 O O . ALA A 1 418 ? -17.510 3.178 27.055 1.00 91.88 418 ALA A O 1
ATOM 3210 N N . PHE A 1 419 ? -17.104 1.855 28.838 1.00 95.00 419 PHE A N 1
ATOM 3211 C CA . PHE A 1 419 ? -16.006 1.142 28.202 1.00 95.00 419 PHE A CA 1
ATOM 3212 C C . PHE A 1 419 ? -16.539 0.170 27.142 1.00 95.00 419 PHE A C 1
ATOM 3214 O O . PHE A 1 419 ? -17.435 -0.632 27.408 1.00 95.00 419 PHE A O 1
ATOM 3221 N N . GLY A 1 420 ? -16.020 0.276 25.920 1.00 96.12 420 GLY A N 1
ATOM 3222 C CA . GLY A 1 420 ? -16.479 -0.521 24.782 1.00 96.12 420 GLY A CA 1
ATOM 3223 C C . GLY A 1 420 ? -15.672 -1.802 24.562 1.00 96.12 420 GLY A C 1
ATOM 3224 O O . GLY A 1 420 ? -14.497 -1.893 24.910 1.00 96.12 420 GLY A O 1
ATOM 3225 N N . ILE A 1 421 ? -16.279 -2.775 23.888 1.00 98.12 421 ILE A N 1
ATOM 3226 C CA . ILE A 1 421 ? -15.627 -4.001 23.418 1.00 98.12 421 ILE A CA 1
ATOM 3227 C C . ILE A 1 421 ? -15.852 -4.138 21.908 1.00 98.12 421 ILE A C 1
ATOM 3229 O O . ILE A 1 421 ? -16.973 -3.992 21.423 1.00 98.12 421 ILE A O 1
ATOM 3233 N N . ALA A 1 422 ? -14.801 -4.449 21.151 1.00 98.31 422 ALA A N 1
ATOM 3234 C CA . ALA A 1 422 ? -14.885 -4.839 19.744 1.00 98.31 422 ALA A CA 1
ATOM 3235 C C . ALA A 1 422 ? -14.634 -6.356 19.614 1.00 98.31 422 ALA A C 1
ATOM 3237 O O . ALA A 1 422 ? -13.493 -6.797 19.770 1.00 98.31 422 ALA A O 1
ATOM 3238 N N . PRO A 1 423 ? -15.664 -7.183 19.354 1.00 98.31 423 PRO A N 1
ATOM 3239 C CA . PRO A 1 423 ? -15.495 -8.634 19.274 1.00 98.31 423 PRO A CA 1
ATOM 3240 C C . PRO A 1 423 ? -14.732 -9.080 18.020 1.00 98.31 423 PRO A C 1
ATOM 3242 O O . PRO A 1 423 ? -15.110 -8.745 16.894 1.00 98.31 423 PRO A O 1
ATOM 3245 N N . ILE A 1 424 ? -13.697 -9.900 18.209 1.00 98.19 424 ILE A N 1
ATOM 3246 C CA . ILE A 1 424 ? -12.845 -10.435 17.141 1.00 98.19 424 ILE A CA 1
ATOM 3247 C C . ILE A 1 424 ? -13.012 -11.955 17.047 1.00 98.19 424 ILE A C 1
ATOM 3249 O O . ILE A 1 424 ? -12.814 -12.695 18.019 1.00 98.19 424 ILE A O 1
ATOM 3253 N N . TRP A 1 425 ? -13.313 -12.437 15.842 1.00 97.06 425 TRP A N 1
ATOM 3254 C CA . TRP A 1 425 ? -13.295 -13.850 15.491 1.00 97.06 425 TRP A CA 1
ATOM 3255 C C . TRP A 1 425 ? -12.026 -14.196 14.710 1.00 97.06 425 TRP A C 1
ATOM 3257 O O . TRP A 1 425 ? -11.918 -13.949 13.507 1.00 97.06 425 TRP A O 1
ATOM 3267 N N . GLN A 1 426 ? -11.062 -14.812 15.397 1.00 92.25 426 GLN A N 1
ATOM 3268 C CA . GLN A 1 426 ? -9.816 -15.268 14.783 1.00 92.25 426 GLN A CA 1
ATOM 3269 C C . GLN A 1 426 ? -9.322 -16.562 15.437 1.00 92.25 426 GLN A C 1
ATOM 3271 O O . GLN A 1 426 ? -8.932 -16.547 16.604 1.00 92.25 426 GLN A O 1
ATOM 3276 N N . THR A 1 427 ? -9.277 -17.659 14.675 1.00 82.94 427 THR A N 1
ATOM 3277 C CA . THR A 1 427 ? -8.528 -18.875 15.045 1.00 82.94 427 THR A CA 1
ATOM 3278 C C . THR A 1 427 ? -7.089 -18.792 14.505 1.00 82.94 427 THR A C 1
ATOM 3280 O O . THR A 1 427 ? -6.255 -18.128 15.110 1.00 82.94 427 THR A O 1
ATOM 3283 N N . SER A 1 428 ? -6.817 -19.396 13.343 1.00 84.44 428 SER A N 1
ATOM 3284 C CA . SER A 1 428 ? -5.525 -19.468 12.645 1.00 84.44 428 SER A CA 1
ATOM 3285 C C . SER A 1 428 ? -5.619 -18.842 11.248 1.00 84.44 428 SER A C 1
ATOM 3287 O O . SER A 1 428 ? -5.020 -19.339 10.299 1.00 84.44 428 SER A O 1
ATOM 3289 N N . ALA A 1 429 ? -6.415 -17.781 11.083 1.00 87.69 429 ALA A N 1
ATOM 3290 C CA . ALA A 1 429 ? -6.683 -17.119 9.801 1.00 87.69 429 ALA A CA 1
ATOM 3291 C C . ALA A 1 429 ? -5.480 -16.317 9.243 1.00 87.69 429 ALA A C 1
ATOM 3293 O O . ALA A 1 429 ? -5.654 -15.242 8.677 1.00 87.69 429 ALA A O 1
ATOM 3294 N N . ASN A 1 430 ? -4.265 -16.850 9.407 1.00 90.75 430 ASN A N 1
ATOM 3295 C CA . ASN A 1 430 ? -2.966 -16.249 9.099 1.00 90.75 430 ASN A CA 1
ATOM 3296 C C . ASN A 1 430 ? -2.329 -16.782 7.800 1.00 90.75 430 ASN A C 1
ATOM 3298 O O . ASN A 1 430 ? -1.142 -16.587 7.539 1.00 90.75 430 ASN A O 1
ATOM 3302 N N . SER A 1 431 ? -3.099 -17.507 6.986 1.00 93.88 431 SER A N 1
ATOM 3303 C CA . SER A 1 431 ? -2.677 -17.956 5.660 1.00 93.88 431 SER A CA 1
ATOM 3304 C C . SER A 1 431 ? -3.875 -18.293 4.776 1.00 93.88 431 SER A C 1
ATOM 3306 O O . SER A 1 431 ? -4.962 -18.616 5.261 1.00 93.88 431 SER A O 1
ATOM 3308 N N . ALA A 1 432 ? -3.653 -18.323 3.459 1.00 94.56 432 ALA A N 1
ATOM 3309 C CA . ALA A 1 432 ? -4.670 -18.718 2.484 1.00 94.56 432 ALA A CA 1
ATOM 3310 C C . ALA A 1 432 ? -5.243 -20.128 2.741 1.00 94.56 432 ALA A C 1
ATOM 3312 O O . ALA A 1 432 ? -6.395 -20.392 2.414 1.00 94.56 432 ALA A O 1
ATOM 3313 N N . GLY A 1 433 ? -4.464 -21.026 3.360 1.00 95.06 433 GLY A N 1
ATOM 3314 C CA . GLY A 1 433 ? -4.883 -22.398 3.667 1.00 95.06 433 GLY A CA 1
ATOM 3315 C C . GLY A 1 433 ? -6.011 -22.504 4.699 1.00 95.06 433 GLY A C 1
ATOM 3316 O O . GLY A 1 433 ? -6.641 -23.555 4.796 1.00 95.06 433 GLY A O 1
ATOM 3317 N N . TYR A 1 434 ? -6.295 -21.432 5.444 1.00 94.94 434 TYR A N 1
ATOM 3318 C CA . TYR A 1 434 ? -7.443 -21.363 6.347 1.00 94.94 434 TYR A CA 1
ATOM 3319 C C . TYR A 1 434 ? -8.781 -21.323 5.591 1.00 94.94 434 TYR A C 1
ATOM 3321 O O . TYR A 1 434 ? -9.765 -21.950 5.998 1.00 94.94 434 TYR A O 1
ATOM 3329 N N . PHE A 1 435 ? -8.794 -20.608 4.465 1.00 97.50 435 PHE A N 1
ATOM 3330 C CA . PHE A 1 435 ? -9.975 -20.234 3.692 1.00 97.50 435 PHE A CA 1
ATOM 3331 C C . PHE A 1 435 ? -10.323 -21.328 2.677 1.00 97.50 435 PHE A C 1
ATOM 3333 O O . PHE A 1 435 ? -10.047 -21.234 1.482 1.00 97.50 435 PHE A O 1
ATOM 3340 N N . ILE A 1 436 ? -10.906 -22.410 3.186 1.00 96.81 436 ILE A N 1
ATOM 3341 C CA . ILE A 1 436 ? -11.347 -23.572 2.406 1.00 96.81 436 ILE A CA 1
ATOM 3342 C C . ILE A 1 436 ? -12.874 -23.654 2.352 1.00 96.81 436 ILE A C 1
ATOM 3344 O O . ILE A 1 436 ? -13.565 -23.120 3.216 1.00 96.81 436 ILE A O 1
ATOM 3348 N N . ALA A 1 437 ? -13.406 -24.378 1.366 1.00 98.06 437 ALA A N 1
ATOM 3349 C CA . ALA A 1 437 ? -14.847 -24.587 1.225 1.00 98.06 437 ALA A CA 1
ATOM 3350 C C . ALA A 1 437 ? -15.482 -25.163 2.507 1.00 98.06 437 ALA A C 1
ATOM 3352 O O . ALA A 1 437 ? -14.956 -26.104 3.107 1.00 98.06 437 ALA A O 1
ATOM 3353 N N . GLY A 1 438 ? -16.623 -24.606 2.905 1.00 98.31 438 GLY A N 1
ATOM 3354 C CA . GLY A 1 438 ? -17.355 -24.934 4.129 1.00 98.31 438 GLY A CA 1
ATOM 3355 C C . GLY A 1 438 ? -16.852 -24.220 5.388 1.00 98.31 438 GLY A C 1
ATOM 3356 O O . GLY A 1 438 ? -17.591 -24.170 6.375 1.00 98.31 438 GLY A O 1
ATOM 3357 N N . ARG A 1 439 ? -15.640 -23.638 5.378 1.00 97.56 439 ARG A N 1
ATOM 3358 C CA . ARG A 1 439 ? -15.075 -22.946 6.549 1.00 97.56 439 ARG A CA 1
ATOM 3359 C C . ARG A 1 439 ? -15.950 -21.772 6.979 1.00 97.56 439 ARG A C 1
ATOM 3361 O O . ARG A 1 439 ? -16.181 -21.624 8.173 1.00 97.56 439 ARG A O 1
ATOM 3368 N N . GLY A 1 440 ? -16.483 -20.991 6.035 1.00 98.38 440 GLY A N 1
ATOM 3369 C CA . GLY A 1 440 ? -17.313 -19.826 6.359 1.00 98.38 440 GLY A CA 1
ATOM 3370 C C . GLY A 1 440 ? -18.608 -20.216 7.061 1.00 98.38 440 GLY A C 1
ATOM 3371 O O . GLY A 1 440 ? -19.039 -19.548 7.994 1.00 98.38 440 GLY A O 1
ATOM 3372 N N . THR A 1 441 ? -19.187 -21.358 6.681 1.00 98.75 441 THR A N 1
ATOM 3373 C CA . THR A 1 441 ? -20.381 -21.902 7.345 1.00 98.75 441 THR A CA 1
ATOM 3374 C C . THR A 1 441 ? -20.077 -22.314 8.785 1.00 98.75 441 THR A C 1
ATOM 3376 O O . THR A 1 441 ? -20.808 -21.930 9.694 1.00 98.75 441 THR A O 1
ATOM 3379 N N . THR A 1 442 ? -18.998 -23.073 9.003 1.00 98.06 442 THR A N 1
ATOM 3380 C CA . THR A 1 442 ? -18.604 -23.515 10.349 1.00 98.06 442 THR A CA 1
ATOM 3381 C C . THR A 1 442 ? -18.271 -22.332 11.254 1.00 98.06 442 THR A C 1
ATOM 3383 O O . THR A 1 442 ? -18.729 -22.287 12.393 1.00 98.06 442 THR A O 1
ATOM 3386 N N . ASP A 1 443 ? -17.528 -21.351 10.749 1.00 97.75 443 ASP A N 1
ATOM 3387 C CA . ASP A 1 443 ? -17.159 -20.170 11.525 1.00 97.75 443 ASP A CA 1
ATOM 3388 C C . ASP A 1 443 ? -18.383 -19.313 11.873 1.00 97.75 443 ASP A C 1
ATOM 3390 O O . ASP A 1 443 ? -18.466 -18.826 12.997 1.00 97.75 443 ASP A O 1
ATOM 3394 N N . ALA A 1 444 ? -19.374 -19.200 10.978 1.00 98.31 444 ALA A N 1
ATOM 3395 C CA . ALA A 1 444 ? -20.645 -18.537 11.281 1.00 98.31 444 ALA A CA 1
ATOM 3396 C C . ALA A 1 444 ? -21.364 -19.188 12.473 1.00 98.31 444 ALA A C 1
ATOM 3398 O O . ALA A 1 444 ? -21.840 -18.499 13.371 1.00 98.31 444 ALA A O 1
ATOM 3399 N N . GLU A 1 445 ? -21.456 -20.521 12.475 1.00 98.50 445 GLU A N 1
ATOM 3400 C CA . GLU A 1 445 ? -22.149 -21.285 13.517 1.00 98.50 445 GLU A CA 1
ATOM 3401 C C . GLU A 1 445 ? -21.456 -21.151 14.870 1.00 98.50 445 GLU A C 1
ATOM 3403 O O . GLU A 1 445 ? -22.111 -20.896 15.883 1.00 98.50 445 GLU A O 1
ATOM 3408 N N . LEU A 1 446 ? -20.130 -21.298 14.880 1.00 97.50 446 LEU A N 1
ATOM 3409 C CA . LEU A 1 446 ? -19.337 -21.214 16.098 1.00 97.50 446 LEU A CA 1
ATOM 3410 C C . LEU A 1 446 ? -19.316 -19.784 16.652 1.00 97.50 446 LEU A C 1
ATOM 3412 O O . LEU A 1 446 ? -19.527 -19.602 17.851 1.00 97.50 446 LEU A O 1
ATOM 3416 N N . ALA A 1 447 ? -19.141 -18.773 15.795 1.00 97.50 447 ALA A N 1
ATOM 3417 C CA . ALA A 1 447 ? -19.177 -17.372 16.204 1.00 97.50 447 ALA A CA 1
ATOM 3418 C C . ALA A 1 447 ? -20.552 -16.976 16.748 1.00 97.50 447 ALA A C 1
ATOM 3420 O O . ALA A 1 447 ? -20.627 -16.297 17.770 1.00 97.50 447 ALA A O 1
ATOM 3421 N N . HIS A 1 448 ? -21.637 -17.432 16.116 1.00 98.00 448 HIS A N 1
ATOM 3422 C CA . HIS A 1 448 ? -22.999 -17.171 16.577 1.00 98.00 448 HIS A CA 1
ATOM 3423 C C . HIS A 1 448 ? -23.263 -17.792 17.954 1.00 98.00 448 HIS A C 1
ATOM 3425 O O . HIS A 1 448 ? -23.642 -17.078 18.882 1.00 98.00 448 HIS A O 1
ATOM 3431 N N . ALA A 1 449 ? -22.983 -19.089 18.118 1.00 97.69 449 ALA A N 1
ATOM 3432 C CA . ALA A 1 449 ? -23.155 -19.775 19.398 1.00 97.69 449 ALA A CA 1
ATOM 3433 C C . ALA A 1 449 ? -22.297 -19.146 20.506 1.00 97.69 449 ALA A C 1
ATOM 3435 O O . ALA A 1 449 ? -22.742 -19.002 21.647 1.00 97.69 449 ALA A O 1
ATOM 3436 N N . ARG A 1 450 ? -21.067 -18.735 20.170 1.00 97.19 450 ARG A N 1
ATOM 3437 C CA . ARG A 1 450 ? -20.176 -18.093 21.132 1.00 97.19 450 ARG A CA 1
ATOM 3438 C C . ARG A 1 450 ? -20.661 -16.702 21.519 1.00 97.19 450 ARG A C 1
ATOM 3440 O O . ARG A 1 450 ? -20.684 -16.395 22.708 1.00 97.19 450 ARG A O 1
ATOM 3447 N N . ALA A 1 451 ? -21.100 -15.898 20.555 1.00 97.38 451 ALA A N 1
ATOM 3448 C CA . ALA A 1 451 ? -21.670 -14.580 20.808 1.00 97.38 451 ALA A CA 1
ATOM 3449 C C . ALA A 1 451 ? -22.887 -14.644 21.740 1.00 97.38 451 ALA A C 1
ATOM 3451 O O . ALA A 1 451 ? -22.982 -13.836 22.659 1.00 97.38 451 ALA A O 1
ATOM 3452 N N . ASP A 1 452 ? -23.765 -15.633 21.556 1.00 96.50 452 ASP A N 1
ATOM 3453 C CA . ASP A 1 452 ? -24.911 -15.852 22.444 1.00 96.50 452 ASP A CA 1
ATOM 3454 C C . ASP A 1 452 ? -24.467 -16.245 23.859 1.00 96.50 452 ASP A C 1
ATOM 3456 O O . ASP A 1 452 ? -24.981 -15.706 24.835 1.00 96.50 452 ASP A O 1
ATOM 3460 N N . SER A 1 453 ? -23.464 -17.121 23.986 1.00 96.44 453 SER A N 1
ATOM 3461 C CA . SER A 1 453 ? -22.925 -17.519 25.297 1.00 96.44 453 SER A CA 1
ATOM 3462 C C . SER A 1 453 ? -22.241 -16.383 26.065 1.00 96.44 453 SER A C 1
ATOM 3464 O O . SER A 1 453 ? -22.152 -16.448 27.287 1.00 96.44 453 SER A O 1
ATOM 3466 N N . LEU A 1 454 ? -21.740 -15.371 25.349 1.00 96.06 454 LEU A N 1
ATOM 3467 C CA . LEU A 1 454 ? -21.099 -14.182 25.912 1.00 96.06 454 LEU A CA 1
ATOM 3468 C C . LEU A 1 454 ? -22.087 -13.022 26.119 1.00 96.06 454 LEU A C 1
ATOM 3470 O O . LEU A 1 454 ? -21.704 -12.004 26.679 1.00 96.06 454 LEU A O 1
ATOM 3474 N N . GLY A 1 455 ? -23.337 -13.148 25.655 1.00 95.50 455 GLY A N 1
ATOM 3475 C CA . GLY A 1 455 ? -24.343 -12.090 25.772 1.00 95.50 455 GLY A CA 1
ATOM 3476 C C . GLY A 1 455 ? -24.138 -10.906 24.820 1.00 95.50 455 GLY A C 1
ATOM 3477 O O . GLY A 1 455 ? -24.671 -9.828 25.067 1.00 95.50 455 GLY A O 1
ATOM 3478 N N . ILE A 1 456 ? -23.392 -11.078 23.722 1.00 96.50 456 ILE A N 1
ATOM 3479 C CA . ILE A 1 456 ? -23.154 -9.997 22.753 1.00 96.50 456 ILE A CA 1
ATOM 3480 C C . ILE A 1 456 ? -24.501 -9.583 22.127 1.00 96.50 456 ILE A C 1
ATOM 3482 O O . ILE A 1 456 ? -25.200 -10.444 21.607 1.00 96.50 456 ILE A O 1
ATOM 3486 N N . PRO A 1 457 ? -24.909 -8.308 22.092 1.00 95.44 457 PRO A N 1
ATOM 3487 C CA . PRO A 1 457 ? -26.166 -7.897 21.457 1.00 95.44 457 PRO A CA 1
ATOM 3488 C C . PRO A 1 457 ? -26.222 -8.172 19.943 1.00 95.44 457 PRO A C 1
ATOM 3490 O O . PRO A 1 457 ? -25.193 -8.248 19.272 1.00 95.44 457 PRO A O 1
ATOM 3493 N N . SER A 1 458 ? -27.425 -8.312 19.375 1.00 94.94 458 SER A N 1
ATOM 3494 C CA . SER A 1 458 ? -27.619 -8.666 17.955 1.00 94.94 458 SER A CA 1
ATOM 3495 C C . SER A 1 458 ? -27.191 -7.576 16.963 1.00 94.94 458 SER A C 1
ATOM 3497 O O . SER A 1 458 ? -26.979 -7.868 15.790 1.00 94.94 458 SER A O 1
ATOM 3499 N N . ASN A 1 459 ? -27.051 -6.333 17.422 1.00 94.44 459 ASN A N 1
ATOM 3500 C CA . ASN A 1 459 ? -26.616 -5.172 16.645 1.00 94.44 459 ASN A CA 1
ATOM 3501 C C . ASN A 1 459 ? -25.098 -4.916 16.696 1.00 94.44 459 ASN A C 1
ATOM 3503 O O . ASN A 1 459 ? -24.617 -4.056 15.964 1.00 94.44 459 ASN A O 1
ATOM 3507 N N . VAL A 1 460 ? -24.344 -5.642 17.527 1.00 97.25 460 VAL A N 1
ATOM 3508 C CA . VAL A 1 460 ? -22.881 -5.504 17.617 1.00 97.25 460 VAL A CA 1
ATOM 3509 C C . VAL A 1 460 ? -22.207 -6.222 16.455 1.00 97.25 460 VAL A C 1
ATOM 3511 O O . VAL A 1 460 ? -22.522 -7.375 16.168 1.00 97.25 460 VAL A O 1
ATOM 3514 N N . THR A 1 461 ? -21.234 -5.569 15.823 1.00 97.50 461 THR A N 1
ATOM 3515 C CA . THR A 1 461 ? -20.447 -6.172 14.742 1.00 97.50 461 THR A CA 1
ATOM 3516 C C . THR A 1 461 ? -19.426 -7.174 15.282 1.00 97.50 461 THR A C 1
ATOM 3518 O O . THR A 1 461 ? -18.683 -6.858 16.207 1.00 97.50 461 THR A O 1
ATOM 3521 N N . ILE A 1 462 ? -19.324 -8.352 14.656 1.00 98.56 462 ILE A N 1
ATOM 3522 C CA . ILE A 1 462 ? -18.229 -9.309 14.896 1.00 98.56 462 ILE A CA 1
ATOM 3523 C C . ILE A 1 462 ? -17.226 -9.220 13.747 1.00 98.56 462 ILE A C 1
ATOM 3525 O O . ILE A 1 462 ? -17.604 -9.396 12.588 1.00 98.56 462 ILE A O 1
ATOM 3529 N N . TYR A 1 463 ? -15.949 -8.984 14.054 1.00 98.69 463 TYR A N 1
ATOM 3530 C CA . TYR A 1 463 ? -14.892 -8.852 13.049 1.00 98.69 463 TYR A CA 1
ATOM 3531 C C . TYR A 1 463 ? -14.209 -10.193 12.769 1.00 98.69 463 TYR A C 1
ATOM 3533 O O . TYR A 1 463 ? -13.496 -10.726 13.617 1.00 98.69 463 TYR A O 1
ATOM 3541 N N . PHE A 1 464 ? -14.411 -10.737 11.568 1.00 98.56 464 PHE A N 1
ATOM 3542 C CA . PHE A 1 464 ? -13.798 -11.988 11.119 1.00 98.56 464 PHE A CA 1
ATOM 3543 C C . PHE A 1 464 ? -12.440 -11.721 10.470 1.00 98.56 464 PHE A C 1
ATOM 3545 O O . PHE A 1 464 ? -12.331 -10.913 9.548 1.00 98.56 464 PHE A O 1
ATOM 3552 N N . ALA A 1 465 ? -11.408 -12.402 10.959 1.00 97.94 465 ALA A N 1
ATOM 3553 C CA . ALA A 1 465 ? -10.024 -12.120 10.605 1.00 97.94 465 ALA A CA 1
ATOM 3554 C C . ALA A 1 465 ? -9.552 -12.721 9.272 1.00 97.94 465 ALA A C 1
ATOM 3556 O O . ALA A 1 465 ? -9.830 -13.874 8.948 1.00 97.94 465 ALA A O 1
ATOM 3557 N N . VAL A 1 466 ? -8.739 -11.937 8.568 1.00 98.06 466 VAL A N 1
ATOM 3558 C CA . VAL A 1 466 ? -7.864 -12.291 7.449 1.00 98.06 466 VAL A CA 1
ATOM 3559 C C . VAL A 1 466 ? -6.495 -11.678 7.753 1.00 98.06 466 VAL A C 1
ATOM 3561 O O . VAL A 1 466 ? -6.178 -10.568 7.335 1.00 98.06 466 VAL A O 1
ATOM 3564 N N . ASP A 1 467 ? -5.704 -12.393 8.545 1.00 95.50 467 ASP A N 1
ATOM 3565 C CA . ASP A 1 467 ? -4.509 -11.873 9.217 1.00 95.50 467 ASP A CA 1
ATOM 3566 C C . ASP A 1 467 ? -3.211 -12.286 8.510 1.00 95.50 467 ASP A C 1
ATOM 3568 O O . ASP A 1 467 ? -2.361 -12.996 9.045 1.00 95.50 467 ASP A O 1
ATOM 3572 N N . PHE A 1 468 ? -3.104 -11.927 7.233 1.00 96.19 468 PHE A N 1
ATOM 3573 C CA . PHE A 1 468 ? -1.901 -12.131 6.428 1.00 96.19 468 PHE A CA 1
ATOM 3574 C C . PHE A 1 468 ? -1.919 -11.226 5.193 1.00 96.19 468 PHE A C 1
ATOM 3576 O O . PHE A 1 468 ? -2.943 -10.619 4.868 1.00 96.19 468 PHE A O 1
ATOM 3583 N N . ASP A 1 469 ? -0.796 -11.164 4.468 1.00 96.19 469 ASP A N 1
ATOM 3584 C CA . ASP A 1 469 ? -0.698 -10.408 3.215 1.00 96.19 469 ASP A CA 1
ATOM 3585 C C . ASP A 1 469 ? -1.508 -11.073 2.085 1.00 96.19 469 ASP A C 1
ATOM 3587 O O . ASP A 1 469 ? -0.982 -11.827 1.261 1.00 96.19 469 ASP A O 1
ATOM 3591 N N . ALA A 1 470 ? -2.816 -10.823 2.072 1.00 95.44 470 ALA A N 1
ATOM 3592 C CA . ALA A 1 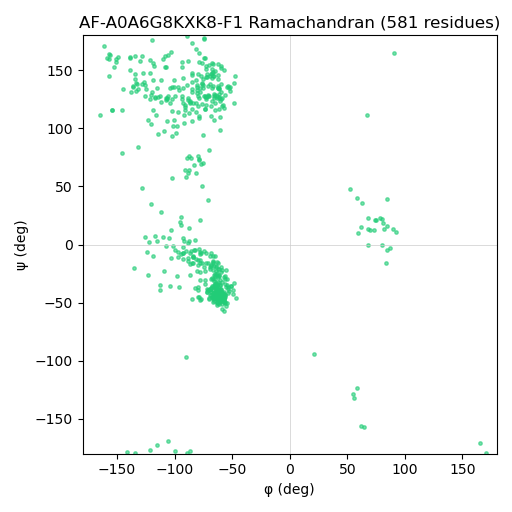470 ? -3.724 -11.262 1.026 1.00 95.44 470 ALA A CA 1
ATOM 3593 C C . ALA A 1 470 ? -3.900 -10.166 -0.035 1.00 95.44 470 ALA A C 1
ATOM 3595 O O . ALA A 1 470 ? -4.295 -9.037 0.264 1.00 95.44 470 ALA A O 1
ATOM 3596 N N . PHE A 1 471 ? -3.645 -10.521 -1.295 1.00 92.75 471 PHE A N 1
ATOM 3597 C CA . PHE A 1 471 ? -3.785 -9.630 -2.445 1.00 92.75 471 PHE A CA 1
ATOM 3598 C C . PHE A 1 471 ? -4.134 -10.411 -3.722 1.00 92.75 471 PHE A C 1
ATOM 3600 O O . PHE A 1 471 ? -3.845 -11.606 -3.833 1.00 92.75 471 PHE A O 1
ATOM 3607 N N . GLY A 1 472 ? -4.741 -9.735 -4.701 1.00 91.94 472 GLY A N 1
ATOM 3608 C CA . GLY A 1 472 ? -5.076 -10.318 -6.003 1.00 91.94 472 GLY A CA 1
ATOM 3609 C C . GLY A 1 472 ? -5.940 -11.577 -5.885 1.00 91.94 472 GLY A C 1
ATOM 3610 O O . GLY A 1 472 ? -6.907 -11.605 -5.126 1.00 91.94 472 GLY A O 1
ATOM 3611 N N . SER A 1 473 ? -5.558 -12.645 -6.593 1.00 94.31 473 SER A N 1
ATOM 3612 C CA . SER A 1 473 ? -6.332 -13.894 -6.644 1.00 94.31 473 SER A CA 1
ATOM 3613 C C . SER A 1 473 ? -6.483 -14.588 -5.289 1.00 94.31 473 SER A C 1
ATOM 3615 O O . SER A 1 473 ? -7.421 -15.349 -5.098 1.00 94.31 473 SER A O 1
ATOM 3617 N N . VAL A 1 474 ? -5.610 -14.311 -4.314 1.00 96.31 474 VAL A N 1
ATOM 3618 C CA . VAL A 1 474 ? -5.775 -14.812 -2.939 1.00 96.31 474 VAL A CA 1
ATOM 3619 C C . VAL A 1 474 ? -7.025 -14.227 -2.280 1.00 96.31 474 VAL A C 1
ATOM 3621 O O . VAL A 1 474 ? -7.633 -14.879 -1.440 1.00 96.31 474 VAL A O 1
ATOM 3624 N N . ILE A 1 475 ? -7.439 -13.016 -2.652 1.00 97.88 475 ILE A N 1
ATOM 3625 C CA . ILE A 1 475 ? -8.697 -12.452 -2.164 1.00 97.88 475 ILE A CA 1
ATOM 3626 C C . ILE A 1 475 ? -9.874 -13.083 -2.918 1.00 97.88 475 ILE A C 1
ATOM 3628 O O . ILE A 1 475 ? -10.844 -13.518 -2.298 1.00 97.88 475 ILE A O 1
ATOM 3632 N N . ASP A 1 476 ? -9.780 -13.169 -4.244 1.00 97.44 476 ASP A N 1
ATOM 3633 C CA . ASP A 1 476 ? -10.895 -13.609 -5.087 1.00 97.44 476 ASP A CA 1
ATOM 3634 C C . ASP A 1 476 ? -11.206 -15.108 -4.980 1.00 97.44 476 ASP A C 1
ATOM 3636 O O . ASP A 1 476 ? -12.377 -15.486 -4.949 1.00 97.44 476 ASP A O 1
ATOM 3640 N N . ASP A 1 477 ? -10.186 -15.964 -4.916 1.00 96.62 477 ASP A N 1
ATOM 3641 C CA . ASP A 1 477 ? -10.366 -17.412 -5.049 1.00 96.62 477 ASP A CA 1
ATOM 3642 C C . ASP A 1 477 ? -10.738 -18.096 -3.717 1.00 96.62 477 ASP A C 1
ATOM 3644 O O . ASP A 1 477 ? -11.662 -18.912 -3.721 1.00 96.62 477 ASP A O 1
ATOM 3648 N N . PRO A 1 478 ? -10.063 -17.819 -2.580 1.00 97.56 478 PRO A N 1
ATOM 3649 C CA . PRO A 1 478 ? -10.448 -18.414 -1.297 1.00 97.56 478 PRO A CA 1
ATOM 3650 C C . PRO A 1 478 ? -11.197 -17.478 -0.323 1.00 97.56 478 PRO A C 1
ATOM 3652 O O . PRO A 1 478 ? -12.099 -17.949 0.372 1.00 97.56 478 PRO A O 1
ATOM 3655 N N . ILE A 1 479 ? -10.889 -16.173 -0.249 1.00 98.62 479 ILE A N 1
ATOM 3656 C CA . ILE A 1 479 ? -11.463 -15.286 0.790 1.00 98.62 479 ILE A CA 1
ATOM 3657 C C . ILE A 1 479 ? -12.900 -14.862 0.457 1.00 98.62 479 ILE A C 1
ATOM 3659 O O . ILE A 1 479 ? -13.776 -14.971 1.315 1.00 98.62 479 ILE A O 1
ATOM 3663 N N . VAL A 1 480 ? -13.174 -14.416 -0.776 1.00 98.75 480 VAL A N 1
ATOM 3664 C CA . VAL A 1 480 ? -14.538 -14.039 -1.197 1.00 98.75 480 VAL A CA 1
ATOM 3665 C C . VAL A 1 480 ? -15.522 -15.206 -0.995 1.00 98.75 480 VAL A C 1
ATOM 3667 O O . VAL A 1 480 ? -16.543 -14.994 -0.337 1.00 98.75 480 VAL A O 1
ATOM 3670 N N . PRO A 1 481 ? -15.247 -16.449 -1.453 1.00 98.69 481 PRO A N 1
ATOM 3671 C CA . PRO A 1 481 ? -16.152 -17.572 -1.202 1.00 98.69 481 PRO A CA 1
ATOM 3672 C C . PRO A 1 481 ? -16.372 -17.873 0.282 1.00 98.69 481 PRO A C 1
ATOM 3674 O O . PRO A 1 481 ? -17.506 -18.141 0.675 1.00 98.69 481 PRO A O 1
ATOM 3677 N N . TYR A 1 482 ? -15.331 -17.771 1.115 1.00 98.75 482 TYR A N 1
ATOM 3678 C CA . TYR A 1 482 ? -15.467 -17.912 2.566 1.00 98.75 482 TYR A CA 1
ATOM 3679 C C . TYR A 1 482 ? -16.457 -16.885 3.144 1.00 98.75 482 TYR A C 1
ATOM 3681 O O . TYR A 1 482 ? -17.372 -17.265 3.875 1.00 98.75 482 TYR A O 1
ATOM 3689 N N . PHE A 1 483 ? -16.343 -15.603 2.776 1.00 98.81 483 PHE A N 1
ATOM 3690 C CA . PHE A 1 483 ? -17.264 -14.569 3.260 1.00 98.81 483 PHE A CA 1
ATOM 3691 C C . PHE A 1 483 ? -18.689 -14.721 2.704 1.00 98.81 483 PHE A C 1
ATOM 3693 O O . PHE A 1 483 ? -19.651 -14.377 3.393 1.00 98.81 483 PHE A O 1
ATOM 3700 N N . VAL A 1 484 ? -18.861 -15.274 1.499 1.00 98.88 484 VAL A N 1
ATOM 3701 C CA . VAL A 1 484 ? -20.185 -15.624 0.95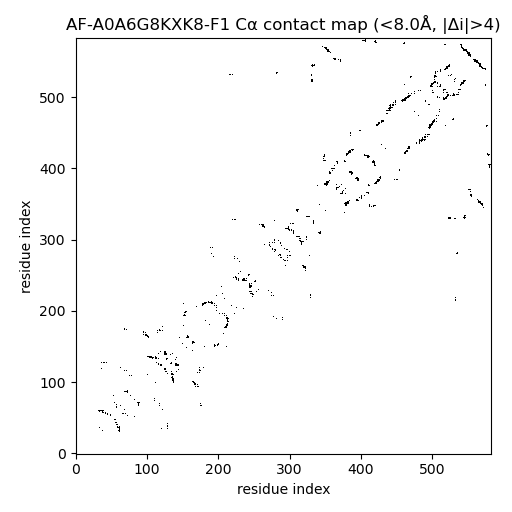0 1.00 98.88 484 VAL A CA 1
ATOM 3702 C C . VAL A 1 484 ? -20.846 -16.737 1.768 1.00 98.88 484 VAL A C 1
ATOM 3704 O O . VAL A 1 484 ? -22.023 -16.626 2.125 1.00 98.88 484 VAL A O 1
ATOM 3707 N N . GLU A 1 485 ? -20.107 -17.800 2.097 1.00 98.81 485 GLU A N 1
ATOM 3708 C CA . GLU A 1 485 ? -20.591 -18.878 2.970 1.00 98.81 485 GLU A CA 1
ATOM 3709 C C . GLU A 1 485 ? -20.942 -18.348 4.366 1.00 98.81 485 GLU A C 1
ATOM 3711 O O . GLU A 1 485 ? -22.026 -18.638 4.880 1.00 98.81 485 GLU A O 1
ATOM 3716 N N . LEU A 1 486 ? -20.051 -17.531 4.938 1.00 98.75 486 LEU A N 1
ATOM 3717 C CA . LEU A 1 486 ? -20.217 -16.881 6.235 1.00 98.75 486 LEU A CA 1
ATOM 3718 C C . LEU A 1 486 ? -21.510 -16.058 6.280 1.00 98.75 486 LEU A C 1
ATOM 3720 O O . LEU A 1 486 ? -22.354 -16.295 7.141 1.00 98.75 486 LEU A O 1
ATOM 3724 N N . ASN A 1 487 ? -21.717 -15.154 5.318 1.00 98.75 487 ASN A N 1
ATOM 3725 C CA . ASN A 1 487 ? -22.926 -14.329 5.237 1.00 98.75 487 ASN A CA 1
ATOM 3726 C C . ASN A 1 487 ? -24.193 -15.171 5.055 1.00 98.75 487 ASN A C 1
ATOM 3728 O O . ASN A 1 487 ? -25.195 -14.940 5.733 1.00 98.75 487 ASN A O 1
ATOM 3732 N N . THR A 1 488 ? -24.144 -16.175 4.175 1.00 98.81 488 THR A N 1
ATOM 3733 C CA . THR A 1 488 ? -25.287 -17.062 3.918 1.00 98.81 488 THR A CA 1
ATOM 3734 C C . THR A 1 488 ? -25.718 -17.779 5.191 1.00 98.81 488 THR A C 1
ATOM 3736 O O . THR A 1 488 ? -26.908 -17.814 5.515 1.00 98.81 488 THR A O 1
ATOM 3739 N N . ARG A 1 489 ? -24.759 -18.343 5.935 1.00 98.75 489 ARG A N 1
ATOM 3740 C CA . ARG A 1 489 ? -25.061 -19.060 7.171 1.00 98.75 489 ARG A CA 1
ATOM 3741 C C . ARG A 1 489 ? -25.468 -18.113 8.297 1.00 98.75 489 ARG A C 1
ATOM 3743 O O . ARG A 1 489 ? -26.442 -18.399 8.988 1.00 98.75 489 ARG A O 1
ATOM 3750 N N . ASN A 1 490 ? -24.798 -16.972 8.434 1.00 98.25 490 ASN A N 1
ATOM 3751 C CA . ASN A 1 490 ? -25.130 -15.947 9.423 1.00 98.25 490 ASN A CA 1
ATOM 3752 C C . ASN A 1 490 ? -26.575 -15.445 9.266 1.00 98.25 490 ASN A C 1
ATOM 3754 O O . ASN A 1 490 ? -27.310 -15.371 10.248 1.00 98.25 490 ASN A O 1
ATOM 3758 N N . ALA A 1 491 ? -27.033 -15.208 8.031 1.00 97.94 491 ALA A N 1
ATOM 3759 C CA . ALA A 1 491 ? -28.416 -14.814 7.759 1.00 97.94 491 ALA A CA 1
ATOM 3760 C C . ALA A 1 491 ? -29.438 -15.889 8.179 1.00 97.94 491 ALA A C 1
ATOM 3762 O O . ALA A 1 491 ? -30.490 -15.561 8.723 1.00 97.94 491 ALA A O 1
ATOM 3763 N N . GLN A 1 492 ? -29.131 -17.175 7.976 1.00 98.38 492 GLN A N 1
ATOM 3764 C CA . GLN A 1 492 ? -30.001 -18.284 8.401 1.00 98.38 492 GLN A CA 1
ATOM 3765 C C . GLN A 1 492 ? -30.104 -18.418 9.924 1.00 98.38 492 GLN A C 1
ATOM 3767 O O . GLN A 1 492 ? -31.113 -18.913 10.422 1.00 98.38 492 GLN A O 1
ATOM 3772 N N . LEU A 1 493 ? -29.060 -18.010 10.646 1.00 97.75 493 LEU A N 1
ATOM 3773 C CA . LEU A 1 493 ? -29.010 -18.020 12.106 1.00 97.75 493 LEU A CA 1
ATOM 3774 C C . LEU A 1 493 ? -29.656 -16.768 12.725 1.00 97.75 493 LEU A C 1
ATOM 3776 O O . LEU A 1 493 ? -29.837 -16.722 13.936 1.00 97.75 493 LEU A O 1
ATOM 3780 N N . GLY A 1 494 ? -29.999 -15.750 11.923 1.00 95.38 494 GLY A N 1
ATOM 3781 C CA . GLY A 1 494 ? -30.365 -14.432 12.453 1.00 95.38 494 GLY A CA 1
ATOM 3782 C C . GLY A 1 494 ? -29.196 -13.780 13.198 1.00 95.38 494 GLY A C 1
ATOM 3783 O O . GLY A 1 494 ? -29.389 -13.163 14.242 1.00 95.38 494 GLY A O 1
ATOM 3784 N N . GLY A 1 495 ? -27.976 -14.003 12.705 1.00 93.62 495 GLY A N 1
ATOM 3785 C CA . GLY A 1 495 ? -26.752 -13.581 13.364 1.00 93.62 495 GLY A CA 1
ATOM 3786 C C . GLY A 1 495 ? -26.475 -12.081 13.281 1.00 93.62 495 GLY A C 1
ATOM 3787 O O . GLY A 1 495 ? -27.213 -11.298 12.682 1.00 93.62 495 GLY A O 1
ATOM 3788 N N . ARG A 1 496 ? -25.381 -11.696 13.932 1.00 97.19 496 ARG A N 1
ATOM 3789 C CA . ARG A 1 496 ? -24.923 -10.312 14.100 1.00 97.19 496 ARG A CA 1
ATOM 3790 C C . ARG A 1 496 ? -24.318 -9.752 12.802 1.00 97.19 496 ARG A C 1
ATOM 3792 O O . ARG A 1 496 ? -23.940 -10.542 11.932 1.00 97.19 496 ARG A O 1
ATOM 3799 N N . PRO A 1 497 ? -24.203 -8.419 12.642 1.00 97.94 497 PRO A N 1
ATOM 3800 C CA . PRO A 1 497 ? -23.473 -7.821 11.528 1.00 97.94 497 PRO A CA 1
ATOM 3801 C C . PRO A 1 497 ? -22.052 -8.389 11.394 1.00 97.94 497 PRO A C 1
ATOM 3803 O O . PRO A 1 497 ? -21.328 -8.534 12.381 1.00 97.94 497 PRO A O 1
ATOM 3806 N N . ILE A 1 498 ? -21.657 -8.705 10.159 1.00 98.56 498 ILE A N 1
ATOM 3807 C CA . ILE A 1 498 ? -20.327 -9.235 9.841 1.00 98.56 498 ILE A CA 1
ATOM 3808 C C . ILE A 1 498 ? -19.396 -8.069 9.521 1.00 98.56 498 ILE A C 1
ATOM 3810 O O . ILE A 1 498 ? -19.625 -7.319 8.574 1.00 98.56 498 ILE A O 1
ATOM 3814 N N . GLY A 1 499 ? -18.325 -7.946 10.295 1.00 98.69 499 GLY A N 1
ATOM 3815 C CA . GLY A 1 499 ? -17.170 -7.118 9.983 1.00 98.69 499 GLY A CA 1
ATOM 3816 C C . GLY A 1 499 ? -15.998 -7.963 9.490 1.00 98.69 499 GLY A C 1
ATOM 3817 O O . GLY A 1 499 ? -15.964 -9.181 9.671 1.00 98.69 499 GLY A O 1
ATOM 3818 N N . VAL A 1 500 ? -15.007 -7.306 8.894 1.00 98.81 500 VAL A N 1
ATOM 3819 C CA . VAL A 1 500 ? -13.749 -7.936 8.470 1.00 98.81 500 VAL A CA 1
ATOM 3820 C C . VAL A 1 500 ? -12.568 -7.290 9.182 1.00 98.81 500 VAL A C 1
ATOM 3822 O O . VAL A 1 500 ? -12.471 -6.066 9.209 1.00 98.81 500 VAL A O 1
ATOM 3825 N N . TYR A 1 501 ? -11.679 -8.110 9.746 1.00 98.62 501 TYR A N 1
ATOM 3826 C CA . TYR A 1 501 ? -10.345 -7.695 10.177 1.00 98.62 501 TYR A CA 1
ATOM 3827 C C . TYR A 1 501 ? -9.318 -8.107 9.122 1.00 98.62 501 TYR A C 1
ATOM 3829 O O . TYR A 1 501 ? -9.306 -9.272 8.732 1.00 98.62 501 TYR A O 1
ATOM 3837 N N . GLY A 1 502 ? -8.473 -7.193 8.645 1.00 98.12 502 GLY A N 1
ATOM 3838 C CA . GLY A 1 502 ? -7.424 -7.545 7.683 1.00 98.12 502 GLY A CA 1
ATOM 3839 C C . GLY A 1 502 ? -6.780 -6.354 6.970 1.00 98.12 502 GLY A C 1
ATOM 3840 O O . GLY A 1 502 ? -7.025 -5.200 7.337 1.00 98.12 502 GLY A O 1
ATOM 3841 N N . PRO A 1 503 ? -5.945 -6.610 5.945 1.00 97.81 503 PRO A N 1
ATOM 3842 C CA . PRO A 1 503 ? -5.328 -5.549 5.158 1.00 97.81 503 PRO A CA 1
ATOM 3843 C C . PRO A 1 503 ? -6.363 -4.761 4.349 1.00 97.81 503 PRO A C 1
ATOM 3845 O O . PRO A 1 503 ? -7.413 -5.287 3.965 1.00 97.81 503 PRO A O 1
ATOM 3848 N N . ARG A 1 504 ? -6.028 -3.510 4.009 1.00 97.94 504 ARG A N 1
ATOM 3849 C CA . ARG A 1 504 ? -6.907 -2.583 3.275 1.00 97.94 504 ARG A CA 1
ATOM 3850 C C . ARG A 1 504 ? -7.515 -3.203 2.015 1.00 97.94 504 ARG A C 1
ATOM 3852 O O . ARG A 1 504 ? -8.706 -3.037 1.794 1.00 97.94 504 ARG A O 1
ATOM 3859 N N . ALA A 1 505 ? -6.750 -3.949 1.216 1.00 97.62 505 ALA A N 1
ATOM 3860 C CA . ALA A 1 505 ? -7.242 -4.611 0.003 1.00 97.62 505 ALA A CA 1
ATOM 3861 C C . ALA A 1 505 ? -8.379 -5.607 0.288 1.00 97.62 505 ALA A C 1
ATOM 3863 O O . ALA A 1 505 ? -9.374 -5.630 -0.436 1.00 97.62 505 ALA A O 1
ATOM 3864 N N . VAL A 1 506 ? -8.258 -6.403 1.356 1.00 98.62 506 VAL A N 1
ATOM 3865 C CA . VAL A 1 506 ? -9.301 -7.349 1.780 1.00 98.62 506 VAL A CA 1
ATOM 3866 C C . VAL A 1 506 ? -10.527 -6.584 2.255 1.00 98.62 506 VAL A C 1
ATOM 3868 O O . VAL A 1 506 ? -11.630 -6.853 1.783 1.00 98.62 506 VAL A O 1
ATOM 3871 N N . CYS A 1 507 ? -10.339 -5.595 3.130 1.00 98.75 507 CYS A N 1
ATOM 3872 C CA . CYS A 1 507 ? -11.424 -4.761 3.636 1.00 98.75 507 CYS A CA 1
ATOM 3873 C C . CYS A 1 507 ? -12.180 -4.045 2.503 1.00 98.75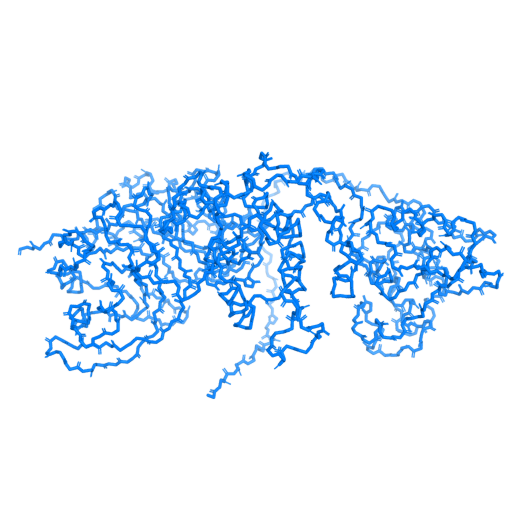 507 CYS A C 1
ATOM 3875 O O . CYS A 1 507 ? -13.406 -4.125 2.426 1.00 98.75 507 CYS A O 1
ATOM 3877 N N . ASN A 1 508 ? -11.452 -3.423 1.570 1.00 98.44 508 ASN A N 1
ATOM 3878 C CA . ASN A 1 508 ? -11.999 -2.779 0.375 1.00 98.44 508 ASN A CA 1
ATOM 3879 C C . ASN A 1 508 ? -12.801 -3.765 -0.475 1.00 98.44 508 ASN A C 1
ATOM 3881 O O . ASN A 1 508 ? -13.908 -3.446 -0.905 1.00 98.44 508 ASN A O 1
ATOM 3885 N N . ARG A 1 509 ? -12.272 -4.976 -0.688 1.00 98.44 509 ARG A N 1
ATOM 3886 C CA . ARG A 1 509 ? -12.953 -6.005 -1.476 1.00 98.44 509 ARG A CA 1
ATOM 3887 C C . ARG A 1 509 ? -14.231 -6.495 -0.801 1.00 98.44 509 ARG A C 1
ATOM 3889 O O . ARG A 1 509 ? -15.259 -6.563 -1.465 1.00 98.44 509 ARG A O 1
ATOM 3896 N N . MET A 1 510 ? -14.197 -6.806 0.495 1.00 98.75 510 MET A N 1
ATOM 3897 C CA . MET A 1 510 ? -15.388 -7.267 1.222 1.00 98.75 510 MET A CA 1
ATOM 3898 C C . MET A 1 510 ? -16.462 -6.180 1.304 1.00 98.75 510 MET A C 1
ATOM 3900 O O . MET A 1 510 ? -17.645 -6.486 1.182 1.00 98.75 510 MET A O 1
ATOM 3904 N N . ASN A 1 511 ? -16.062 -4.915 1.456 1.00 98.50 511 ASN A N 1
ATOM 3905 C CA . ASN A 1 511 ? -16.970 -3.773 1.392 1.00 98.50 511 ASN A CA 1
ATOM 3906 C C . ASN A 1 511 ? -17.616 -3.642 0.000 1.00 98.50 511 ASN A C 1
ATOM 3908 O O . ASN A 1 511 ? -18.836 -3.560 -0.108 1.00 98.50 511 ASN A O 1
ATOM 3912 N N . ALA A 1 512 ? -16.816 -3.687 -1.071 1.00 98.12 512 ALA A N 1
ATOM 3913 C CA . ALA A 1 512 ? -17.305 -3.554 -2.446 1.00 98.12 512 ALA A CA 1
ATOM 3914 C C . ALA A 1 512 ? -18.284 -4.671 -2.853 1.00 98.12 512 ALA A C 1
ATOM 3916 O O . ALA A 1 512 ? -19.226 -4.417 -3.600 1.00 98.12 512 ALA A O 1
ATOM 3917 N N . GLU A 1 513 ? -18.083 -5.890 -2.345 1.00 98.19 513 GLU A N 1
ATOM 3918 C CA . GLU A 1 513 ? -18.980 -7.036 -2.563 1.00 98.19 513 GLU A CA 1
ATOM 3919 C C . GLU A 1 513 ? -20.189 -7.046 -1.598 1.00 98.19 513 GLU A C 1
ATOM 3921 O O . GLU A 1 513 ? -21.062 -7.907 -1.706 1.00 98.19 513 GLU A O 1
ATOM 3926 N N . GLY A 1 514 ? -20.261 -6.114 -0.637 1.00 98.06 514 GLY A N 1
ATOM 3927 C CA . GLY A 1 514 ? -21.318 -6.069 0.381 1.00 98.06 514 GLY A CA 1
ATOM 3928 C C . GLY A 1 514 ? -21.265 -7.222 1.392 1.00 98.06 514 GLY A C 1
ATOM 3929 O O . GLY A 1 514 ? -22.279 -7.559 1.998 1.00 98.06 514 GLY A O 1
ATOM 3930 N N . LEU A 1 515 ? -20.095 -7.843 1.562 1.00 98.62 515 LEU A N 1
ATOM 3931 C CA . LEU A 1 515 ? -19.868 -9.008 2.422 1.00 98.62 515 LEU A CA 1
ATOM 3932 C C . LEU A 1 515 ? -19.417 -8.647 3.846 1.00 98.62 515 LEU A C 1
ATOM 3934 O O . LEU A 1 515 ? -19.419 -9.515 4.719 1.00 98.62 515 LEU A O 1
ATOM 3938 N N . ALA A 1 516 ? -19.033 -7.393 4.087 1.00 98.38 516 ALA A N 1
ATOM 3939 C CA . ALA A 1 516 ? -18.738 -6.876 5.418 1.00 98.38 516 ALA A CA 1
ATOM 3940 C C . ALA A 1 516 ? -19.323 -5.470 5.594 1.00 98.38 516 ALA A C 1
ATOM 3942 O O . ALA A 1 516 ? -19.114 -4.588 4.761 1.00 98.38 516 ALA A O 1
ATOM 3943 N N . THR A 1 517 ? -20.027 -5.245 6.702 1.00 97.62 517 THR A N 1
ATOM 3944 C CA . THR A 1 517 ? -20.663 -3.958 7.022 1.00 97.62 517 THR A CA 1
ATOM 3945 C C . THR A 1 517 ? -19.703 -2.970 7.679 1.00 97.62 517 THR A C 1
ATOM 3947 O O . THR A 1 517 ? -20.002 -1.782 7.732 1.00 97.62 517 THR A O 1
ATOM 3950 N N . ALA A 1 518 ? -18.562 -3.444 8.184 1.00 98.50 518 ALA A N 1
ATOM 3951 C CA . ALA A 1 518 ? -17.532 -2.621 8.805 1.00 98.50 518 ALA A CA 1
ATOM 3952 C C . ALA A 1 518 ? -16.143 -3.260 8.663 1.00 98.50 518 ALA A C 1
ATOM 3954 O O . ALA A 1 518 ? -16.020 -4.488 8.608 1.00 98.50 518 ALA A O 1
ATOM 3955 N N . SER A 1 519 ? -15.104 -2.426 8.652 1.00 98.81 519 SER A N 1
ATOM 3956 C CA . SER A 1 519 ? -13.710 -2.866 8.540 1.00 98.81 519 SER A CA 1
ATOM 3957 C C . SER A 1 519 ? -12.893 -2.510 9.782 1.00 98.81 519 SER A C 1
ATOM 3959 O O . SER A 1 519 ? -12.834 -1.349 10.184 1.00 98.81 519 SER A O 1
ATOM 3961 N N . TYR A 1 520 ? -12.228 -3.512 10.348 1.00 98.75 520 TYR A N 1
ATOM 3962 C CA . TYR A 1 520 ? -11.150 -3.379 11.320 1.00 98.75 520 TYR A CA 1
ATOM 3963 C C . TYR A 1 520 ? -9.836 -3.508 10.551 1.00 98.75 520 TYR A C 1
ATOM 3965 O O . TYR A 1 520 ? -9.431 -4.586 10.124 1.00 98.75 520 TYR A O 1
ATOM 3973 N N . VAL A 1 521 ? -9.193 -2.382 10.290 1.00 98.56 521 VAL A N 1
ATOM 3974 C CA . VAL A 1 521 ? -8.116 -2.301 9.309 1.00 98.56 521 VAL A CA 1
ATOM 3975 C C . VAL A 1 521 ? -6.774 -2.551 9.992 1.00 98.56 521 VAL A C 1
ATOM 3977 O O . VAL A 1 521 ? -6.343 -1.760 10.829 1.00 98.56 521 VAL A O 1
ATOM 3980 N N . GLY A 1 522 ? -6.102 -3.638 9.603 1.00 97.38 522 GLY A N 1
ATOM 3981 C CA . GLY A 1 522 ? -4.752 -4.002 10.049 1.00 97.38 522 GLY A CA 1
ATOM 3982 C C . GLY A 1 522 ? -3.685 -3.134 9.380 1.00 97.38 522 GLY A C 1
ATOM 3983 O O . GLY A 1 522 ? -2.946 -3.592 8.502 1.00 97.38 522 GLY A O 1
ATOM 3984 N N . ASN A 1 523 ? -3.633 -1.852 9.745 1.00 96.75 523 ASN A N 1
ATOM 3985 C CA . ASN A 1 523 ? -2.762 -0.857 9.120 1.00 96.75 523 ASN A CA 1
ATOM 3986 C C . ASN A 1 523 ? -1.294 -0.943 9.579 1.00 96.75 523 ASN A C 1
ATOM 3988 O O . ASN A 1 523 ? -0.421 -0.419 8.878 1.00 96.75 523 ASN A O 1
ATOM 3992 N N . LEU A 1 524 ? -1.015 -1.644 10.683 1.00 91.69 524 LEU A N 1
ATOM 3993 C CA . LEU A 1 524 ? 0.324 -1.966 11.195 1.00 91.69 524 LEU A CA 1
ATOM 3994 C C . LEU A 1 524 ? 1.241 -2.619 10.159 1.00 91.69 524 LEU A C 1
ATOM 3996 O O . LEU A 1 524 ? 2.424 -2.287 10.065 1.00 91.69 524 LEU A O 1
ATOM 4000 N N . SER A 1 525 ? 0.696 -3.516 9.341 1.00 91.25 525 SER A N 1
ATOM 4001 C CA . SER A 1 525 ? 1.464 -4.297 8.373 1.00 91.25 525 SER A CA 1
ATOM 4002 C C . SER A 1 525 ? 1.748 -3.510 7.092 1.00 91.25 525 SER A C 1
ATOM 4004 O O . SER A 1 525 ? 1.321 -3.878 5.999 1.00 91.25 525 SER A O 1
ATOM 4006 N N . TYR A 1 526 ? 2.472 -2.397 7.205 1.00 84.12 526 TYR A N 1
ATOM 4007 C CA . TYR A 1 526 ? 2.747 -1.473 6.094 1.00 84.12 526 TYR A CA 1
ATOM 4008 C C . TYR A 1 526 ? 3.573 -2.077 4.952 1.00 84.12 526 TYR A C 1
ATOM 4010 O O . TYR A 1 526 ? 3.585 -1.543 3.845 1.00 84.12 526 TYR A O 1
ATOM 4018 N N . GLY A 1 527 ? 4.285 -3.178 5.208 1.00 86.88 527 GLY A N 1
ATOM 4019 C CA . GLY A 1 527 ? 5.038 -3.907 4.188 1.00 86.88 527 GLY A CA 1
ATOM 4020 C C . GLY A 1 527 ? 4.184 -4.858 3.345 1.00 86.88 527 GLY A C 1
ATOM 4021 O O . GLY A 1 527 ? 4.675 -5.337 2.323 1.00 86.88 527 GLY A O 1
ATOM 4022 N N . TRP A 1 528 ? 2.943 -5.138 3.760 1.00 93.06 528 TRP A N 1
ATOM 4023 C CA . TRP A 1 528 ? 2.038 -6.036 3.047 1.00 93.06 528 TRP A CA 1
ATOM 4024 C C . TRP A 1 528 ? 1.546 -5.396 1.751 1.00 93.06 528 TRP A C 1
ATOM 4026 O O . TRP A 1 528 ? 1.134 -4.234 1.708 1.00 93.06 528 TRP A O 1
ATOM 4036 N N . THR A 1 529 ? 1.544 -6.191 0.689 1.00 92.62 529 THR A N 1
ATOM 4037 C CA . THR A 1 529 ? 0.967 -5.855 -0.616 1.00 92.62 529 THR A CA 1
ATOM 4038 C C . THR A 1 529 ? -0.488 -5.409 -0.473 1.00 92.62 529 THR A C 1
ATOM 4040 O O . THR A 1 529 ? -0.898 -4.440 -1.107 1.00 92.62 529 THR A O 1
ATOM 4043 N N . GLY A 1 530 ? -1.247 -6.053 0.417 1.00 94.12 530 GLY A N 1
ATOM 4044 C CA . GLY A 1 530 ? -2.628 -5.701 0.737 1.00 94.12 530 GLY A CA 1
ATOM 4045 C C . GLY A 1 530 ? -2.820 -4.330 1.401 1.00 94.12 530 GLY A C 1
ATOM 4046 O O . GLY A 1 530 ? -3.957 -3.883 1.511 1.00 94.12 530 GLY A O 1
ATOM 4047 N N . ASN A 1 531 ? -1.752 -3.646 1.820 1.00 96.00 531 ASN A N 1
ATOM 4048 C CA . ASN A 1 531 ? -1.797 -2.291 2.384 1.00 96.00 531 ASN A CA 1
ATOM 4049 C C . ASN A 1 531 ? -1.116 -1.249 1.479 1.00 96.00 531 ASN A C 1
ATOM 4051 O O . ASN A 1 531 ? -1.571 -0.107 1.397 1.00 96.00 531 ASN A O 1
ATOM 4055 N N . LEU A 1 532 ? -0.041 -1.625 0.778 1.00 92.38 532 LEU A N 1
ATOM 4056 C CA . LEU A 1 532 ? 0.734 -0.712 -0.065 1.00 92.38 532 LEU A CA 1
ATOM 4057 C C . LEU A 1 532 ? -0.083 -0.180 -1.252 1.00 92.38 532 LEU A C 1
ATOM 4059 O O . LEU A 1 532 ? -0.465 -0.921 -2.156 1.00 92.38 532 LEU A O 1
ATOM 4063 N N . GLY A 1 533 ? -0.305 1.137 -1.266 1.00 90.31 533 GLY A N 1
ATOM 4064 C CA . GLY A 1 533 ? -1.068 1.818 -2.316 1.00 90.31 533 GLY A CA 1
ATOM 4065 C C . GLY A 1 533 ? -2.577 1.571 -2.251 1.00 90.31 533 GLY A C 1
ATOM 4066 O O . GLY A 1 533 ? -3.277 1.879 -3.206 1.00 90.31 533 GLY A O 1
ATOM 4067 N N . GLN A 1 534 ? -3.089 1.006 -1.156 1.00 95.31 534 GLN A N 1
ATOM 4068 C CA . GLN A 1 534 ? -4.520 0.772 -0.985 1.00 95.31 534 GLN A CA 1
ATOM 4069 C C . GLN A 1 534 ? -5.160 1.918 -0.185 1.00 95.31 534 GLN A C 1
ATOM 4071 O O . GLN A 1 534 ? -4.627 2.287 0.870 1.00 95.31 534 GLN A O 1
ATOM 4076 N N . PRO A 1 535 ? -6.303 2.473 -0.630 1.00 96.44 535 PRO A N 1
ATOM 4077 C CA . PRO A 1 535 ? -7.020 3.494 0.127 1.00 96.44 535 PRO A CA 1
ATOM 4078 C C . PRO A 1 535 ? -7.609 2.906 1.414 1.00 96.44 535 PRO A C 1
ATOM 4080 O O . PRO A 1 535 ? -7.866 1.700 1.501 1.00 96.44 535 PRO A O 1
ATOM 4083 N N . MET A 1 536 ? -7.844 3.765 2.409 1.00 97.69 536 MET A N 1
ATOM 4084 C CA . MET A 1 536 ? -8.632 3.394 3.586 1.00 97.69 536 MET A CA 1
ATOM 4085 C C . MET A 1 536 ? -10.055 2.982 3.143 1.00 97.69 536 MET A C 1
ATOM 4087 O O . MET A 1 536 ? -10.675 3.729 2.381 1.00 97.69 536 MET A O 1
ATOM 4091 N N . PRO A 1 537 ? -10.599 1.839 3.601 1.00 98.00 537 PRO A N 1
ATOM 4092 C CA . PRO A 1 537 ? -11.960 1.422 3.269 1.00 98.00 537 PRO A CA 1
ATOM 4093 C C . PRO A 1 537 ? -13.009 2.426 3.728 1.00 98.00 537 PRO A C 1
ATOM 4095 O O . PRO A 1 537 ? -12.961 2.901 4.855 1.00 98.00 537 PRO A O 1
ATOM 4098 N N . SER A 1 538 ? -14.017 2.707 2.899 1.00 97.00 538 SER A N 1
ATOM 4099 C CA . SER A 1 538 ? -15.072 3.671 3.254 1.00 97.00 538 SER A CA 1
ATOM 4100 C C . SER A 1 538 ? -15.912 3.243 4.467 1.00 97.00 538 SER A C 1
ATOM 4102 O O . SER A 1 538 ? -16.486 4.091 5.144 1.00 97.00 538 SER A O 1
ATOM 4104 N N . ASN A 1 539 ? -15.975 1.938 4.746 1.00 97.94 539 ASN A N 1
ATOM 4105 C CA . ASN A 1 539 ? -16.652 1.351 5.904 1.00 97.94 539 ASN A CA 1
ATOM 4106 C C . ASN A 1 539 ? -15.695 1.085 7.089 1.00 97.94 539 ASN A C 1
ATOM 4108 O O . ASN A 1 539 ? -15.992 0.238 7.934 1.00 97.94 539 ASN A O 1
ATOM 4112 N N . TRP A 1 540 ? -14.523 1.731 7.144 1.00 98.50 540 TRP A N 1
ATOM 4113 C CA . TRP A 1 540 ? -13.593 1.556 8.261 1.00 98.50 540 TRP A CA 1
ATOM 4114 C C . TRP A 1 540 ? -14.234 1.996 9.583 1.00 98.50 540 TRP A C 1
ATOM 4116 O O . TRP A 1 540 ? -14.808 3.083 9.691 1.00 98.50 540 TRP A O 1
ATOM 4126 N N . ALA A 1 541 ? -14.148 1.109 10.565 1.00 98.31 541 ALA A N 1
ATOM 4127 C CA . ALA A 1 541 ? -14.669 1.267 11.915 1.00 98.31 541 ALA A CA 1
ATOM 4128 C C . ALA A 1 541 ? -13.530 1.348 12.927 1.00 98.31 541 ALA A C 1
ATOM 4130 O O . ALA A 1 541 ? -13.584 2.138 13.862 1.00 98.31 541 ALA A O 1
ATOM 4131 N N . ILE A 1 542 ? -12.486 0.542 12.732 1.00 98.62 542 ILE A N 1
ATOM 4132 C CA . ILE A 1 542 ? -11.331 0.475 13.623 1.00 98.62 542 ILE A CA 1
ATOM 4133 C C . ILE A 1 542 ? -10.058 0.542 12.779 1.00 98.62 542 ILE A C 1
ATOM 4135 O O . ILE A 1 542 ? -9.952 -0.138 11.760 1.00 98.62 542 ILE A O 1
ATOM 4139 N N . ASP A 1 543 ? -9.107 1.371 13.194 1.00 98.06 543 ASP A N 1
ATOM 4140 C CA . ASP A 1 543 ? -7.789 1.547 12.578 1.00 98.06 543 ASP A CA 1
ATOM 4141 C C . ASP A 1 543 ? -6.692 1.109 13.560 1.00 98.06 543 ASP A C 1
ATOM 4143 O O . ASP A 1 543 ? -6.490 1.766 14.582 1.00 98.06 543 ASP A O 1
ATOM 4147 N N . GLN A 1 544 ? -6.007 0.004 13.252 1.00 98.06 544 GLN A N 1
ATOM 4148 C CA . GLN A 1 544 ? -4.922 -0.572 14.052 1.00 98.06 544 GLN A CA 1
ATOM 4149 C C . GLN A 1 544 ? -3.560 -0.126 13.516 1.00 98.06 544 GLN A C 1
ATOM 4151 O O . GLN A 1 544 ? -3.188 -0.503 12.401 1.00 98.06 544 GLN A O 1
ATOM 4156 N N . PHE A 1 545 ? -2.802 0.667 14.281 1.00 96.62 545 PHE A N 1
ATOM 4157 C CA . PHE A 1 545 ? -1.710 1.456 13.689 1.00 96.62 545 PHE A CA 1
ATOM 4158 C C . PHE A 1 545 ? -0.362 1.462 14.424 1.00 96.62 545 PHE A C 1
ATOM 4160 O O . PHE A 1 545 ? 0.654 1.792 13.805 1.00 96.62 545 PHE A O 1
ATOM 4167 N N . VAL A 1 546 ? -0.304 1.125 15.712 1.00 96.06 546 VAL A N 1
ATOM 4168 C CA . VAL A 1 546 ? 0.972 1.035 16.445 1.00 96.06 546 VAL A CA 1
ATOM 4169 C C . VAL A 1 546 ? 0.925 -0.088 17.476 1.00 96.06 546 VAL A C 1
ATOM 4171 O O . VAL A 1 546 ? -0.052 -0.211 18.200 1.00 96.06 546 VAL A O 1
ATOM 4174 N N . GLU A 1 547 ? 1.978 -0.901 17.519 1.00 95.56 547 GLU A N 1
ATOM 4175 C CA . GLU A 1 547 ? 2.166 -1.980 18.490 1.00 95.56 547 GLU A CA 1
ATOM 4176 C C . GLU A 1 547 ? 3.156 -1.497 19.551 1.00 95.56 547 GLU A C 1
ATOM 4178 O O . GLU A 1 547 ? 4.185 -0.890 19.225 1.00 95.56 547 GLU A O 1
ATOM 4183 N N . PHE A 1 548 ? 2.858 -1.747 20.824 1.00 95.88 548 PHE A N 1
ATOM 4184 C CA . PHE A 1 548 ? 3.759 -1.429 21.927 1.00 95.88 548 PHE A CA 1
ATOM 4185 C C . PHE A 1 548 ? 3.501 -2.300 23.161 1.00 95.88 548 PHE A C 1
ATOM 4187 O O . PHE A 1 548 ? 2.450 -2.909 23.328 1.00 95.88 548 PHE A O 1
ATOM 4194 N N . ASP A 1 549 ? 4.474 -2.320 24.068 1.00 97.12 549 ASP A N 1
ATOM 4195 C CA . ASP A 1 549 ? 4.359 -2.992 25.360 1.00 97.12 549 ASP A CA 1
ATOM 4196 C C . ASP A 1 549 ? 3.723 -2.065 26.409 1.00 97.12 549 ASP A C 1
ATOM 4198 O O . ASP A 1 549 ? 4.250 -0.988 26.721 1.00 97.12 549 ASP A O 1
ATOM 4202 N N . ALA A 1 550 ? 2.621 -2.501 27.019 1.00 96.50 550 ALA A N 1
ATOM 4203 C CA . ALA A 1 550 ? 1.923 -1.774 28.075 1.00 96.50 550 ALA A CA 1
ATOM 4204 C C . ALA A 1 550 ? 2.032 -2.490 29.426 1.00 96.50 550 ALA A C 1
ATOM 4206 O O . ALA A 1 550 ? 1.965 -3.714 29.507 1.00 96.50 550 ALA A O 1
ATOM 4207 N N . LYS A 1 551 ? 2.179 -1.718 30.511 1.00 96.06 551 LYS A N 1
ATOM 4208 C CA . LYS A 1 551 ? 2.106 -2.243 31.882 1.00 96.06 551 LYS A CA 1
ATOM 4209 C C . LYS A 1 551 ? 0.651 -2.398 32.305 1.00 96.06 551 LYS A C 1
ATOM 4211 O O . LYS A 1 551 ? -0.106 -1.433 32.210 1.00 96.06 551 LYS A O 1
ATOM 4216 N N . PHE A 1 552 ? 0.317 -3.571 32.825 1.00 96.88 552 PHE A N 1
ATOM 4217 C CA . PHE A 1 552 ? -0.991 -3.901 33.377 1.00 96.88 552 PHE A CA 1
ATOM 4218 C C . PHE A 1 552 ? -0.926 -4.004 34.897 1.00 96.88 552 PHE A C 1
ATOM 4220 O O . PHE A 1 552 ? 0.122 -4.303 35.478 1.00 96.88 552 PHE A O 1
ATOM 4227 N N . TYR A 1 553 ? -2.062 -3.734 35.521 1.00 96.31 553 TYR A N 1
ATOM 4228 C CA . TYR A 1 553 ? -2.257 -3.655 36.955 1.00 96.31 553 TYR A CA 1
ATOM 4229 C C . TYR A 1 553 ? -3.407 -4.566 37.360 1.00 96.31 553 TYR A C 1
ATOM 4231 O O . TYR A 1 553 ? -4.408 -4.623 36.649 1.00 96.31 553 TYR A O 1
ATOM 4239 N N . ASP A 1 554 ? -3.241 -5.251 38.487 1.00 95.38 554 ASP A N 1
ATOM 4240 C CA . ASP A 1 554 ? -4.286 -6.088 39.067 1.00 95.38 554 ASP A CA 1
ATOM 4241 C C . ASP A 1 554 ? -5.399 -5.255 39.731 1.00 95.38 554 ASP A C 1
ATOM 4243 O O . ASP A 1 554 ? -5.314 -4.023 39.821 1.00 95.38 554 ASP A O 1
ATOM 4247 N N . ASP A 1 555 ? -6.434 -5.927 40.233 1.00 91.62 555 ASP A N 1
ATOM 4248 C CA . ASP A 1 555 ? -7.568 -5.301 40.928 1.00 91.62 555 ASP A CA 1
ATOM 4249 C C . ASP A 1 555 ? -7.175 -4.550 42.208 1.00 91.62 555 ASP A C 1
ATOM 4251 O O . ASP A 1 555 ? -7.866 -3.616 42.627 1.00 91.62 555 ASP A O 1
ATOM 4255 N N . ASP A 1 556 ? -6.028 -4.867 42.806 1.00 92.75 556 ASP A N 1
ATOM 4256 C CA . ASP A 1 556 ? -5.470 -4.136 43.946 1.00 92.75 556 ASP A CA 1
ATOM 4257 C C . ASP A 1 556 ? -4.670 -2.897 43.500 1.00 92.75 556 ASP A C 1
ATOM 4259 O O . ASP A 1 556 ? -4.378 -2.009 44.303 1.00 92.75 556 ASP A O 1
ATOM 4263 N N . GLY A 1 557 ? -4.404 -2.760 42.199 1.00 91.25 557 GLY A N 1
ATOM 4264 C CA . GLY A 1 557 ? -3.619 -1.681 41.608 1.00 91.25 557 GLY A CA 1
ATOM 4265 C C . GLY A 1 557 ? -2.111 -1.937 41.641 1.00 91.25 557 GLY A C 1
ATOM 4266 O O . GLY A 1 557 ? -1.336 -0.997 41.449 1.00 91.25 557 GLY A O 1
ATOM 4267 N N . ASN A 1 558 ? -1.672 -3.175 41.872 1.00 95.38 558 ASN A N 1
ATOM 4268 C CA . ASN A 1 558 ? -0.265 -3.555 41.796 1.00 95.38 558 ASN A CA 1
ATOM 4269 C C . ASN A 1 558 ? 0.122 -3.899 40.351 1.00 95.38 558 ASN A C 1
ATOM 4271 O O . ASN A 1 558 ? -0.696 -4.441 39.610 1.00 95.38 558 ASN A O 1
ATOM 4275 N N . PRO A 1 559 ? 1.372 -3.644 39.924 1.00 95.38 559 PRO A N 1
ATOM 4276 C CA . PRO A 1 559 ? 1.845 -4.085 38.616 1.00 95.38 559 PRO A CA 1
ATOM 4277 C C . PRO A 1 559 ? 1.758 -5.612 38.469 1.00 95.38 559 PRO A C 1
ATOM 4279 O O . PRO A 1 559 ? 2.431 -6.343 39.196 1.00 95.38 559 PRO A O 1
ATOM 4282 N N . ALA A 1 560 ? 0.979 -6.079 37.496 1.00 95.38 560 ALA A N 1
ATOM 4283 C CA . ALA A 1 560 ? 0.747 -7.497 37.225 1.00 95.38 560 ALA A CA 1
ATOM 4284 C C . ALA A 1 560 ? 1.627 -8.037 36.085 1.00 95.38 560 ALA A C 1
ATOM 4286 O O . ALA A 1 560 ? 1.977 -9.216 36.063 1.00 95.38 560 ALA A O 1
ATOM 4287 N N . GLY A 1 561 ? 2.031 -7.176 35.146 1.00 95.19 561 GLY A N 1
ATOM 4288 C CA . GLY A 1 561 ? 2.884 -7.572 34.029 1.00 95.19 561 GLY A CA 1
ATOM 4289 C C . GLY A 1 561 ? 3.032 -6.501 32.957 1.00 95.19 561 GLY A C 1
ATOM 4290 O O . GLY A 1 561 ? 2.472 -5.410 33.062 1.00 95.19 561 GLY A O 1
ATOM 4291 N N . THR A 1 562 ? 3.796 -6.835 31.921 1.00 96.50 562 THR A N 1
ATOM 4292 C CA . THR A 1 562 ? 3.903 -6.053 30.687 1.00 96.50 562 THR A CA 1
ATOM 4293 C C . THR A 1 562 ? 3.465 -6.939 29.533 1.00 96.50 562 THR A C 1
ATOM 4295 O O . THR A 1 562 ? 3.972 -8.055 29.409 1.00 96.50 562 THR A O 1
ATOM 4298 N N . PHE A 1 563 ? 2.545 -6.452 28.708 1.00 95.38 563 PHE A N 1
ATOM 4299 C CA . PHE A 1 563 ? 1.963 -7.212 27.608 1.00 95.38 563 PHE A CA 1
ATOM 4300 C C . PHE A 1 563 ? 1.924 -6.376 26.330 1.00 95.38 563 PHE A C 1
ATOM 4302 O O . PHE A 1 563 ? 1.710 -5.163 26.396 1.00 95.38 563 PHE A O 1
ATOM 4309 N N . GLY A 1 564 ? 2.096 -7.045 25.190 1.00 95.94 564 GLY A N 1
ATOM 4310 C CA . GLY A 1 564 ? 1.934 -6.438 23.874 1.00 95.94 564 GLY A CA 1
ATOM 4311 C C . GLY A 1 564 ? 0.476 -6.058 23.622 1.00 95.94 564 GLY A C 1
ATOM 4312 O O . GLY A 1 564 ? -0.449 -6.829 23.922 1.00 95.94 564 GLY A O 1
ATOM 4313 N N . VAL A 1 565 ? 0.284 -4.851 23.105 1.00 97.44 565 VAL A N 1
ATOM 4314 C CA . VAL A 1 565 ? -1.010 -4.300 22.712 1.00 97.44 565 VAL A CA 1
ATOM 4315 C C . VAL A 1 565 ? -0.865 -3.549 21.395 1.00 97.44 565 VAL A C 1
ATOM 4317 O O . VAL A 1 565 ? 0.173 -2.937 21.133 1.00 97.44 565 VAL A O 1
ATOM 4320 N N . ASP A 1 566 ? -1.941 -3.531 20.620 1.00 97.50 566 ASP A N 1
ATOM 4321 C CA . ASP A 1 566 ? -2.042 -2.731 19.406 1.00 97.50 566 ASP A CA 1
ATOM 4322 C C . ASP A 1 566 ? -2.979 -1.552 19.657 1.00 97.50 566 ASP A C 1
ATOM 4324 O O . ASP A 1 566 ? -4.110 -1.742 20.093 1.00 97.50 566 ASP A O 1
ATOM 4328 N N . GLN A 1 567 ? -2.533 -0.321 19.408 1.00 97.69 567 GLN A N 1
ATOM 4329 C CA . GLN A 1 567 ? -3.361 0.872 19.556 1.00 97.69 567 GLN A CA 1
ATOM 4330 C C . GLN A 1 567 ? -4.349 1.010 18.402 1.00 97.69 567 GLN A C 1
ATOM 4332 O O . GLN A 1 567 ? -4.002 0.847 17.225 1.00 97.69 567 GLN A O 1
ATOM 4337 N N . LEU A 1 568 ? -5.563 1.413 18.767 1.00 97.75 568 LEU A N 1
ATOM 4338 C CA . LEU A 1 568 ? -6.707 1.536 17.883 1.00 97.75 568 LEU A CA 1
ATOM 4339 C C . LEU A 1 568 ? -7.266 2.953 17.866 1.00 97.75 568 LEU A C 1
ATOM 4341 O O . LEU A 1 568 ? -7.302 3.636 18.894 1.00 97.75 568 LEU A O 1
ATOM 4345 N N . ILE A 1 569 ? -7.796 3.342 16.709 1.00 96.69 569 ILE A N 1
ATOM 4346 C CA . ILE A 1 569 ? -8.709 4.479 16.569 1.00 96.69 569 ILE A CA 1
ATOM 4347 C C . ILE A 1 569 ? -10.067 3.980 16.110 1.00 96.69 569 ILE A C 1
ATOM 4349 O O . ILE A 1 569 ? -10.158 3.186 15.176 1.00 96.69 569 ILE A O 1
ATOM 4353 N N . HIS A 1 570 ? -11.116 4.487 16.745 1.00 95.75 570 HIS A N 1
ATOM 4354 C CA . HIS A 1 570 ? -12.496 4.167 16.419 1.00 95.75 570 HIS A CA 1
ATOM 4355 C C . HIS A 1 570 ? -13.160 5.263 15.575 1.00 95.75 570 HIS A C 1
ATOM 4357 O O . HIS A 1 570 ? -13.061 6.460 15.857 1.00 95.75 570 HIS A O 1
ATOM 4363 N N . ASN A 1 571 ? -13.881 4.832 14.543 1.00 95.94 571 ASN A N 1
ATOM 4364 C CA . ASN A 1 571 ? -14.780 5.641 13.737 1.00 95.94 571 ASN A CA 1
ATOM 4365 C C . ASN A 1 571 ? -16.224 5.155 13.933 1.00 95.94 571 ASN A C 1
ATOM 4367 O O . ASN A 1 571 ? -16.661 4.259 13.211 1.00 95.94 571 ASN A O 1
ATOM 4371 N N . PRO A 1 572 ? -16.992 5.768 14.850 1.00 90.38 572 PRO A N 1
ATOM 4372 C CA . PRO A 1 572 ? -18.311 5.270 15.255 1.00 90.38 572 PRO A CA 1
ATOM 4373 C C . PRO A 1 572 ? -19.367 5.329 14.146 1.00 90.38 572 PRO A C 1
ATOM 4375 O O . PRO A 1 572 ? -20.448 4.764 14.289 1.00 90.38 572 PRO A O 1
ATOM 4378 N N . GLY A 1 573 ? -19.072 5.989 13.019 1.00 91.00 573 GLY A N 1
ATOM 4379 C CA . GLY A 1 573 ? -19.942 5.972 11.845 1.00 91.00 573 GLY A CA 1
ATOM 4380 C C . GLY A 1 573 ? -20.099 4.583 11.216 1.00 91.00 573 GLY A C 1
ATOM 4381 O O . GLY A 1 573 ? -21.058 4.365 10.480 1.00 91.00 573 GLY A O 1
ATOM 4382 N N . ASN A 1 574 ? -19.192 3.647 11.512 1.00 92.38 574 ASN A N 1
ATOM 4383 C CA . ASN A 1 574 ? -19.230 2.274 11.024 1.00 92.38 574 ASN A CA 1
ATOM 4384 C C . ASN A 1 574 ? -18.982 1.306 12.182 1.00 92.38 574 ASN A C 1
ATOM 4386 O O . ASN A 1 574 ? -18.062 1.517 12.955 1.00 92.38 574 ASN A O 1
ATOM 4390 N N . GLY A 1 575 ? -19.733 0.203 12.233 1.00 90.81 575 GLY A N 1
ATOM 4391 C CA . GLY A 1 575 ? -19.488 -0.899 13.168 1.00 90.81 575 GLY A CA 1
ATOM 4392 C C . GLY A 1 575 ? -19.727 -0.544 14.639 1.00 90.81 575 GLY A C 1
ATOM 4393 O O . GLY A 1 575 ? -18.973 0.191 15.259 1.00 90.81 575 GLY A O 1
ATOM 4394 N N . GLN A 1 576 ? -20.763 -1.122 15.238 1.00 93.94 576 GLN A N 1
ATOM 4395 C CA . GLN A 1 576 ? -21.107 -0.810 16.621 1.00 93.94 576 GLN A CA 1
ATOM 4396 C C . GLN A 1 576 ? -20.197 -1.547 17.617 1.00 93.94 576 GLN A C 1
ATOM 4398 O O . GLN A 1 576 ? -20.125 -2.779 17.588 1.00 93.94 576 GLN A O 1
ATOM 4403 N N . LEU A 1 577 ? -19.563 -0.792 18.526 1.00 95.62 577 LEU A N 1
ATOM 4404 C CA . LEU A 1 577 ? -18.938 -1.334 19.736 1.00 95.62 577 LEU A CA 1
ATOM 4405 C C . LEU A 1 577 ? -19.994 -1.933 20.671 1.00 95.62 577 LEU A C 1
ATOM 4407 O O . LEU A 1 577 ? -21.133 -1.469 20.756 1.00 95.62 577 LEU A O 1
ATOM 4411 N N . TRP A 1 578 ? -19.593 -2.958 21.410 1.00 96.56 578 TRP A N 1
ATOM 4412 C CA . TRP A 1 578 ? -20.388 -3.546 22.472 1.00 96.56 578 TRP A CA 1
ATOM 4413 C C . TRP A 1 578 ? -20.155 -2.809 23.787 1.00 96.56 578 TRP A C 1
ATOM 4415 O O . TRP A 1 578 ? -19.030 -2.751 24.271 1.00 96.56 578 TRP A O 1
ATOM 4425 N N . TYR A 1 579 ? -21.229 -2.295 24.379 1.00 94.62 579 TYR A N 1
ATOM 4426 C CA . TYR A 1 579 ? -21.234 -1.767 25.740 1.00 94.62 579 TYR A CA 1
ATOM 4427 C C . TYR A 1 579 ? -22.035 -2.732 26.617 1.00 94.62 579 TYR A C 1
ATOM 4429 O O . TYR A 1 579 ? -23.267 -2.704 26.549 1.00 94.62 579 TYR A O 1
ATOM 4437 N N . PRO A 1 580 ? -21.383 -3.651 27.349 1.00 90.31 580 PRO A N 1
ATOM 4438 C CA . PRO A 1 580 ? -22.094 -4.526 28.271 1.00 90.31 580 PRO A CA 1
ATOM 4439 C C . PRO A 1 580 ? -22.777 -3.696 29.368 1.00 90.31 580 PRO A C 1
ATOM 4441 O O . PRO A 1 580 ? -22.246 -2.676 29.811 1.00 90.31 580 PRO A O 1
ATOM 4444 N N . GLU A 1 581 ? -23.975 -4.109 29.780 1.00 81.06 581 GLU A N 1
ATOM 4445 C CA . GLU A 1 581 ? -24.664 -3.500 30.921 1.00 81.06 581 GLU A CA 1
ATOM 4446 C C . GLU A 1 581 ? -24.032 -4.012 32.226 1.00 81.06 581 GLU A C 1
ATOM 4448 O O . GLU A 1 581 ? -23.571 -5.153 32.295 1.00 81.06 581 GLU A O 1
ATOM 4453 N N . ALA A 1 582 ? -23.959 -3.151 33.243 1.00 62.81 582 ALA A N 1
ATOM 4454 C CA . ALA A 1 582 ? -23.619 -3.576 34.597 1.00 62.81 582 ALA A CA 1
ATOM 4455 C C . ALA A 1 582 ? -24.910 -4.063 35.266 1.00 62.81 582 ALA A C 1
ATOM 4457 O O . ALA A 1 582 ? -25.874 -3.293 35.324 1.00 62.81 582 ALA A O 1
ATOM 4458 N N . ASP A 1 583 ? -24.927 -5.322 35.708 1.00 51.78 583 ASP A N 1
ATOM 4459 C CA . ASP A 1 583 ? -26.050 -5.917 36.449 1.00 51.78 583 ASP A CA 1
ATOM 4460 C C . ASP A 1 583 ? -26.267 -5.271 37.832 1.00 51.78 583 ASP A C 1
ATOM 4462 O O . ASP A 1 583 ? -25.272 -4.870 38.488 1.00 51.78 583 ASP A O 1
#

Secondary structure (DSSP, 8-state):
---PPPPP----------PPP-PPPP--PPPPPPHHHHHHHHHHHHHHTTSTT--PPP-S---SHHHHHHHHHHHHHHTT--GGG-SS---HHHHHH---B-S-B-S--HHHHHHHHHHHHTT--PPPTTSTTTT-BSHHHHHHHHHHHHHHT----B-TTS-B-B-HHHHHHHTSS--SSPPTT--HHHHHHHHHHTSGGGTTTS-----SS---HHHHHHHHHHHHHHTT-B--S-TTSTTB-SS---HHHHHHHHHT-SEEGGG-HHHHHHHHHHHHHTT-TTS-SSS--HHHHHHHHHHHHHHTTBS--TT--SEE-HHHHHHHHSTT--TT--GGGB---SSS--EEEE-SS--TTTGGGGG-TTSHHHHTTEEEEEEESS-EETTEE--B--HHHHHHHHH-EEE-SSSEEEPEEEEEE-SS-SSGGG--TTHHHHHHHHHHHHHHHTT--TTSPEEEE--S---THHIIIIIHHHHHHHHHHHHHHT-PPEEEEE-HHHHHHHHHTT--SEEEEETT-TTSTTTTTPPPPTTEEEEEEEEEEEEEE-TTS-EEEEEEEEEEEE-TTSSPPB-PPP-

Mean predicted aligned error: 7.24 Å

Foldseek 3Di:
DDDDDDDDDDDDDDDDDDDDDDDDDDDPPPDQADPLLLQLLVVLCVVCVVPPLDDRADSRNQLDLRSLLSLQLQLCVLLPHDDVRSPSDCDPVSLVSDDWADDQFQDADSNQLSVQSLLVSLPFQGDGPPDSCRRGCDDSVQVSQVVLCVLQVALPQADPVGTGICHSLNVVVSSDPAHSHAAVVADQLLLLLRSVLNDPLLPPQLRGHHSHRDFFLNSLLSLQLLLLSLLVFDDDPDPPDQSHSRSDCDPSSLVSLQVVFWAFPVSDDSVQLSLLSLLCLQPVVPADNNRGDQQVSQQSLQVQCVLVQFPGDHSDRGTHGSQSVQVSRALLRRQPQALNRGHQPDQAQFKAWEALDECQQFLCLCVFPVWPNVVRQHQEYEAELDFAVVVTGNGHYDLNNLLSQLPDWTDDPPDTDRRWYQYEYDHPLADLVCQDPPNLLVSLVVVQVSCVVSVFDQAFEYEYENRYQQDDVSLVPRVVNSLVNNVVNCVVVSHHFYEYEEALQNNQVCVVVVSHQAYAHPSCPRVRRSHRSHHHHSRYFKRFRDKDWIFTAGPVRHTPDIGIMTMMGGDCVHGDTTNDHND